Protein 7NED (pdb70)

InterPro domains:
  IPR023637 Urocanase-like [MF_00577] (1-546)
  IPR023637 Urocanase-like [NF003820] (3-534)
  IPR023637 Urocanase-like [PIRSF001423] (3-542)
  IPR023637 Urocanase-like [PTHR12216] (4-536)
  IPR023637 Urocanase-like [TIGR01228] (4-541)
  IPR035085 Urocanase, Rossmann-like domain [PF01175] (131-339)
  IPR035400 Urocanase, N-terminal domain [PF17391] (4-127)
  IPR035401 Urocanase, C-terminal domain [PF17392] (342-535)
  IPR036190 Urocanase superfamily [SSF111326] (4-542)
  IPR038364 Urocanase, central domain superfamily [G3DSA:3.40.50.10730] (132-339)

Sequence (545 aa):
ERITAARGLELRCKGWRQEALLRMLENVLENGENQKELIVYAALAKAARNWPSYHAIVRTLKELEEDETLVIQSGKPIGIFKTHRFAPLIVMANCNLVGRWATSENFYRLQEKGLLIWGGLTAAAWQYIGSQGVIQGTYEIFQSIARLHFNGSLAGKFILTAGLGGMGGAQPLAGTLAGAAILCVEVSEDRVDRRLQTNYLQRKTRSLDEALLWIEEAVDNLHPVSVGLTGNASDIYPELVRRGITPDIVTDQTSAHDLVYGYVPSGYRVEELEEARANDPEQLQRDAGASIAVEVEAMLELKKRGAIVFDNGNNIRSQAKEYGVQNAFDIDIFTEAFLRPLFARAIGPFRWVALSGELSDIHAIDEFILEAFSDNEVIANWIRLAREHVPVEGLPARIGWFGHGDRTKLALAVNQMVREGKLQGPIAFSRDHLDAASMTHPNIMTERMKDGSDAIADWPLLNAMLNCSSMADLVTIHSGGGGYAGYMTSAGVTLVADGSTESDIRLETTLNNDTGLGVLRYADAGYEESADEVRLKDIRWIKTN

Nearest PDB structures (foldseek):
  7ned-assembly1_A-2  TM=1.002E+00  e=0.000E+00  Paenibacillus sp. Soil724D2
  2v7g-assembly1_A  TM=9.914E-01  e=5.434E-72  Pseudomonas putida
  1uwl-assembly1_B  TM=9.911E-01  e=6.690E-71  Pseudomonas putida
  2fkn-assembly2_D  TM=9.918E-01  e=1.572E-70  Bacillus subtilis
  7jfz-assembly1_A  TM=8.785E-01  e=1.958E-71  Legionella pneumophila subsp. pneumophila str. Philadelphia 1

Radius of gyration: 22.06 Å; Cα contacts (8 Å, |Δi|>4): 1301; chains: 1; bounding box: 55×61×54 Å

Structure (mmCIF, N/CA/C/O backbone):
data_7NED
#
_entry.id   7NED
#
_cell.length_a   54.349
_cell.length_b   62.747
_cell.length_c   151.466
_cell.angle_alpha   90.000
_cell.angle_beta   90.000
_cell.angle_gamma   90.000
#
_symmetry.space_group_name_H-M   'P 21 2 21'
#
loop_
_entity.id
_entity.type
_entity.pdbx_description
1 polymer 'Urocanate hydratase'
2 non-polymer '(2E)-3-(1H-IMIDAZOL-4-YL)ACRYLIC ACID'
3 non-polymer NICOTINAMIDE-ADENINE-DINUCLEOTIDE
4 non-polymer 1,2-ETHANEDIOL
5 water water
#
loop_
_atom_site.group_PDB
_atom_site.id
_atom_site.type_symbol
_atom_site.label_atom_id
_atom_site.label_alt_id
_atom_site.label_comp_id
_atom_site.label_asym_id
_atom_site.label_entity_id
_atom_site.label_seq_id
_atom_site.pdbx_PDB_ins_code
_atom_site.Cartn_x
_atom_site.Cartn_y
_atom_site.Cartn_z
_atom_site.occupancy
_atom_site.B_iso_or_equiv
_atom_site.auth_seq_id
_atom_site.auth_comp_id
_atom_site.auth_asym_id
_atom_site.auth_atom_id
_atom_site.pdbx_PDB_model_num
ATOM 1 N N . GLU A 1 2 ? -1.44100 26.79700 51.82500 1.000 26.54755 2 GLU A N 1
ATOM 2 C CA . GLU A 1 2 ? -0.51100 27.69300 51.15300 1.000 36.77403 2 GLU A CA 1
ATOM 3 C C . GLU A 1 2 ? 0.86700 27.65300 51.82700 1.000 38.83098 2 GLU A C 1
ATOM 4 O O . GLU A 1 2 ? 0.97500 27.70400 53.05500 1.000 27.47727 2 GLU A O 1
ATOM 10 N N . ARG A 1 3 ? 1.90800 27.54400 51.00900 1.000 30.41271 3 ARG A N 1
ATOM 11 C CA . ARG A 1 3 ? 3.25200 27.30800 51.52200 1.000 29.17753 3 ARG A CA 1
ATOM 12 C C . ARG A 1 3 ? 3.81300 28.57500 52.15100 1.000 28.69786 3 ARG A C 1
ATOM 13 O O . ARG A 1 3 ? 3.60200 29.68200 51.64600 1.000 24.88029 3 ARG A O 1
ATOM 21 N N . ILE A 1 4 ? 4.52800 28.41800 53.27300 1.000 26.13496 4 ILE A N 1
ATOM 22 C CA . ILE A 1 4 ? 5.13000 29.57300 53.91900 1.000 23.00204 4 ILE A CA 1
ATOM 23 C C . ILE A 1 4 ? 6.26300 30.08100 53.05300 1.000 23.86050 4 ILE A C 1
ATOM 24 O O . ILE A 1 4 ? 7.07700 29.29600 52.53600 1.000 21.15841 4 ILE A O 1
ATOM 29 N N . THR A 1 5 ? 6.33300 31.39300 52.90100 1.000 21.49355 5 THR A N 1
ATOM 30 C CA . THR A 1 5 ? 7.44900 32.03100 52.21400 1.000 22.82726 5 THR A CA 1
ATOM 31 C C . THR A 1 5 ? 7.92200 33.21000 53.04300 1.000 21.87921 5 THR A C 1
ATOM 32 O O . THR A 1 5 ? 7.15500 33.79000 53.82700 1.000 20.96273 5 THR A O 1
ATOM 36 N N . ALA A 1 6 ? 9.19400 33.55400 52.88200 1.000 17.50104 6 ALA A N 1
ATOM 37 C CA . ALA A 1 6 ? 9.71100 34.73500 53.54600 1.000 18.08728 6 ALA A CA 1
ATOM 38 C C . ALA A 1 6 ? 9.07800 35.99200 52.97200 1.000 20.42493 6 ALA A C 1
ATOM 39 O O . ALA A 1 6 ? 8.91400 36.13400 51.74700 1.000 18.57536 6 ALA A O 1
ATOM 41 N N . ALA A 1 7 ? 8.76700 36.93000 53.86300 1.000 20.60252 7 ALA A N 1
ATOM 42 C CA . ALA A 1 7 ? 8.37800 38.25900 53.43000 1.000 19.91211 7 ALA A CA 1
ATOM 43 C C . ALA A 1 7 ? 9.46700 38.86100 52.54900 1.000 20.32693 7 ALA A C 1
ATOM 44 O O . ALA A 1 7 ? 10.65400 38.76800 52.85100 1.000 22.04987 7 ALA A O 1
ATOM 46 N N . ARG A 1 8 ? 9.05100 39.47000 51.44700 1.000 20.75690 8 ARG A N 1
ATOM 47 C CA . ARG A 1 8 ? 9.91500 40.24400 50.56700 1.000 22.57343 8 ARG A CA 1
ATOM 48 C C . ARG A 1 8 ? 9.61900 41.71900 50.75600 1.000 24.92585 8 ARG A C 1
ATOM 49 O O . ARG A 1 8 ? 8.50800 42.08900 51.15400 1.000 23.35592 8 ARG A O 1
ATOM 57 N N . GLY A 1 9 ? 10.59700 42.55300 50.40400 1.000 18.42844 9 GLY A N 1
ATOM 58 C CA . GLY A 1 9 ? 10.41900 43.99000 50.43100 1.000 19.91256 9 GLY A CA 1
ATOM 59 C C . GLY A 1 9 ? 10.87300 44.60900 51.73900 1.000 23.58264 9 GLY A C 1
ATOM 60 O O . GLY A 1 9 ? 11.59500 44.01200 52.54700 1.000 21.82139 9 GLY A O 1
ATOM 61 N N . LEU A 1 10 ? 10.40900 45.83700 51.95800 1.000 20.06259 10 LEU A N 1
ATOM 62 C CA . LEU A 1 10 ? 10.97300 46.66700 53.00500 1.000 20.59501 10 LEU A CA 1
ATOM 63 C C . LEU A 1 10 ? 9.97800 47.01900 54.09100 1.000 21.07397 10 LEU A C 1
ATOM 64 O O . LEU A 1 10 ? 10.26400 47.90300 54.90900 1.000 22.51354 10 LEU A O 1
ATOM 69 N N . GLU A 1 11 ? 8.83200 46.35700 54.13200 1.000 21.16930 11 GLU A N 1
ATOM 70 C CA . GLU A 1 11 ? 7.83400 46.65000 55.13400 1.000 24.29669 11 GLU A CA 1
ATOM 71 C C . GLU A 1 11 ? 8.16900 45.83800 56.37500 1.000 24.57937 11 GLU A C 1
ATOM 72 O O . GLU A 1 11 ? 8.17700 44.60800 56.32900 1.000 24.56579 11 GLU A O 1
ATOM 78 N N . LEU A 1 12 ? 8.45200 46.52500 57.46600 1.000 20.40915 12 LEU A N 1
ATOM 79 C CA . LEU A 1 12 ? 8.72300 45.83900 58.73200 1.000 22.91678 12 LEU A CA 1
ATOM 80 C C . LEU A 1 12 ? 7.46100 45.23200 59.33600 1.000 21.33640 12 LEU A C 1
ATOM 81 O O . LEU A 1 12 ? 6.42600 45.89900 59.43700 1.000 24.17867 12 LEU A O 1
ATOM 86 N N . ARG A 1 13 ? 7.53800 43.96800 59.76600 1.000 17.56339 13 ARG A N 1
ATOM 87 C CA . ARG A 1 13 ? 6.50100 43.42300 60.62000 1.000 18.28230 13 ARG A CA 1
ATOM 88 C C . ARG A 1 13 ? 6.90400 43.43900 62.08900 1.000 21.01240 13 ARG A C 1
ATOM 89 O O . ARG A 1 13 ? 6.04200 43.30300 62.96000 1.000 21.17502 13 ARG A O 1
ATOM 97 N N . CYS A 1 14 ? 8.18100 43.62700 62.35700 1.000 20.07546 14 CYS A N 1
ATOM 98 C CA . CYS A 1 14 ? 8.73900 43.64100 63.69500 1.000 21.24801 14 CYS A CA 1
ATOM 99 C C . CYS A 1 14 ? 9.10400 45.06300 64.05700 1.000 20.57472 14 CYS A C 1
ATOM 100 O O . CYS A 1 14 ? 8.95600 45.98900 63.25500 1.000 19.51804 14 CYS A O 1
ATOM 103 N N . LYS A 1 15 ? 9.61500 45.22200 65.28100 1.000 20.27555 15 LYS A N 1
ATOM 104 C CA . LYS A 1 15 ? 9.95800 46.54100 65.77200 1.000 22.61647 15 LYS A CA 1
ATOM 105 C C . LYS A 1 15 ? 11.23600 47.08700 65.17000 1.000 24.53251 15 LYS A C 1
ATOM 106 O O . LYS A 1 15 ? 11.44900 48.30100 65.23500 1.000 24.78150 15 LYS A O 1
ATOM 112 N N . GLY A 1 16 ? 12.07100 46.23800 64.56800 1.000 22.24853 16 GLY A N 1
ATOM 113 C CA . GLY A 1 16 ? 13.28600 46.68200 63.90900 1.000 19.84236 16 GLY A CA 1
ATOM 114 C C . GLY A 1 16 ? 13.77800 45.64200 62.92100 1.000 14.98765 16 GLY A C 1
ATOM 115 O O . GLY A 1 16 ? 13.23800 44.53500 62.82100 1.000 16.65252 16 GLY A O 1
ATOM 116 N N . TRP A 1 17 ? 14.82400 46.00300 62.19500 1.000 15.58559 17 TRP A N 1
ATOM 117 C CA . TRP A 1 17 ? 15.31800 45.13500 61.12700 1.000 18.93094 17 TRP A CA 1
ATOM 118 C C . TRP A 1 17 ? 16.14800 43.97300 61.65600 1.000 19.18637 17 TRP A C 1
ATOM 119 O O . TRP A 1 17 ? 16.25700 42.94000 60.98700 1.000 14.48548 17 TRP A O 1
ATOM 130 N N . ARG A 1 18 ? 16.75900 44.11500 62.82700 1.000 16.69231 18 ARG A N 1
ATOM 131 C CA . ARG A 1 18 ? 17.44200 42.95400 63.37500 1.000 17.27916 18 ARG A CA 1
ATOM 132 C C . ARG A 1 18 ? 16.43200 41.87100 63.70000 1.000 17.49910 18 ARG A C 1
ATOM 133 O O . ARG A 1 18 ? 16.66500 40.69100 63.42100 1.000 17.76894 18 ARG A O 1
ATOM 141 N N . GLN A 1 19 ? 15.28800 42.25100 64.27200 1.000 15.62516 19 GLN A N 1
ATOM 142 C CA . GLN A 1 19 ? 14.28200 41.25500 64.58400 1.000 13.10169 19 GLN A CA 1
ATOM 143 C C . GLN A 1 19 ? 13.65200 40.72500 63.29700 1.000 18.28001 19 GLN A C 1
ATOM 144 O O . GLN A 1 19 ? 13.46300 39.51400 63.13100 1.000 17.40634 19 GLN A O 1
ATOM 150 N N . GLU A 1 20 ? 13.33600 41.62500 62.37800 1.000 14.53546 20 GLU A N 1
ATOM 151 C CA . GLU A 1 20 ? 12.74300 41.20500 61.10800 1.000 19.30168 20 GLU A CA 1
ATOM 152 C C . GLU A 1 20 ? 13.64400 40.21000 60.37600 1.000 17.35762 20 GLU A C 1
ATOM 153 O O . GLU A 1 20 ? 13.16300 39.25800 59.73100 1.000 16.13101 20 GLU A O 1
ATOM 159 N N . ALA A 1 21 ? 14.96100 40.42900 60.43900 1.000 17.62877 21 ALA A N 1
ATOM 160 C CA . ALA A 1 21 ? 15.88700 39.55400 59.73600 1.000 19.33650 21 ALA A CA 1
ATOM 161 C C . ALA A 1 21 ? 15.75100 38.12500 60.23700 1.000 16.17202 21 ALA A C 1
ATOM 162 O O . ALA A 1 21 ? 15.64500 37.18000 59.44100 1.000 16.70621 21 ALA A O 1
ATOM 164 N N . LEU A 1 22 ? 15.69000 37.95100 61.56300 1.000 15.86604 22 LEU A N 1
ATOM 165 C CA . LEU A 1 22 ? 15.55900 36.60900 62.09900 1.000 15.52242 22 LEU A CA 1
ATOM 166 C C . LEU A 1 22 ? 14.22300 35.99800 61.70600 1.000 16.01620 22 LEU A C 1
ATOM 167 O O . LEU A 1 22 ? 14.15600 34.79800 61.42800 1.000 15.40054 22 LEU A O 1
ATOM 172 N N . LEU A 1 23 ? 13.14600 36.79200 61.73500 1.000 13.99377 23 LEU A N 1
ATOM 173 C CA . LEU A 1 23 ? 11.83300 36.27100 61.33100 1.000 17.91626 23 LEU A CA 1
ATOM 174 C C . LEU A 1 23 ? 11.86500 35.81800 59.87500 1.000 16.30434 23 LEU A C 1
ATOM 175 O O . LEU A 1 23 ? 11.37900 34.73000 59.53000 1.000 15.35736 23 LEU A O 1
ATOM 180 N N . ARG A 1 24 ? 12.47000 36.61800 59.01600 1.000 18.25394 24 ARG A N 1
ATOM 181 C CA . ARG A 1 24 ? 12.53800 36.22000 57.60900 1.000 17.49419 24 ARG A CA 1
ATOM 182 C C . ARG A 1 24 ? 13.43900 35.02000 57.39600 1.000 17.32345 24 ARG A C 1
ATOM 183 O O . ARG A 1 24 ? 13.21100 34.23400 56.47300 1.000 16.71163 24 ARG A O 1
ATOM 191 N N . MET A 1 25 ? 14.50500 34.87900 58.19600 1.000 14.92787 25 MET A N 1
ATOM 192 C CA . MET A 1 25 ? 15.33300 33.68800 58.04900 1.000 15.40886 25 MET A CA 1
ATOM 193 C C . MET A 1 25 ? 14.56200 32.43900 58.46400 1.000 15.68833 25 MET A C 1
ATOM 194 O O . MET A 1 25 ? 14.70000 31.36100 57.85400 1.000 13.96257 25 MET A O 1
ATOM 199 N N . LEU A 1 26 ? 13.75400 32.55700 59.51100 1.000 13.79863 26 LEU A N 1
ATOM 200 C CA . LEU A 1 26 ? 12.86900 31.45000 59.87300 1.000 15.81582 26 LEU A CA 1
ATOM 201 C C . LEU A 1 26 ? 11.93700 31.09600 58.71300 1.000 19.07046 26 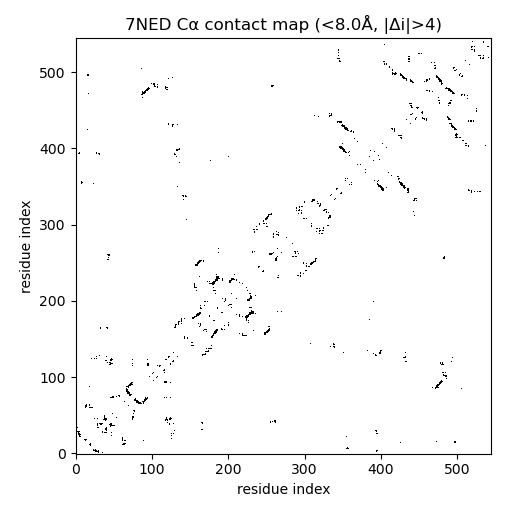LEU A C 1
ATOM 202 O O . LEU A 1 26 ? 11.81800 29.92600 58.31700 1.000 15.46377 26 LEU A O 1
ATOM 207 N N . GLU A 1 27 ? 11.27900 32.10400 58.14400 1.000 16.54277 27 GLU A N 1
ATOM 208 C CA . GLU A 1 27 ? 10.40600 31.84700 57.01400 1.000 17.60437 27 GLU A CA 1
ATOM 209 C C . GLU A 1 27 ? 11.18700 31.23000 55.87100 1.000 16.84409 27 GLU A C 1
ATOM 210 O O . GLU A 1 27 ? 10.69800 30.31900 55.18300 1.000 17.31136 27 GLU A O 1
ATOM 216 N N . ASN A 1 28 ? 12.40900 31.72600 55.65600 1.000 17.70779 28 ASN A N 1
ATOM 217 C CA . ASN A 1 28 ? 13.21800 31.30900 54.51500 1.000 16.94551 28 ASN A CA 1
ATOM 218 C C . ASN A 1 28 ? 13.65400 29.84500 54.61800 1.000 19.79142 28 ASN A C 1
ATOM 219 O O . ASN A 1 28 ? 13.71800 29.14900 53.59800 1.000 18.74194 28 ASN A O 1
ATOM 224 N N . VAL A 1 29 ? 13.99300 29.35100 55.82300 1.000 16.45587 29 VAL A N 1
ATOM 225 C CA . VAL A 1 29 ? 14.36900 27.93700 55.88500 1.000 16.45113 29 VAL A CA 1
ATOM 226 C C . VAL A 1 29 ? 13.13900 27.06500 55.66000 1.000 16.04984 29 VAL A C 1
ATOM 227 O O . VAL A 1 29 ? 13.26100 25.92900 55.18500 1.000 17.08753 29 VAL A O 1
ATOM 231 N N . LEU A 1 30 ? 11.94400 27.54800 56.02700 1.000 17.54306 30 LEU A N 1
ATOM 232 C CA . LEU A 1 30 ? 10.74100 26.77400 55.73000 1.000 18.68518 30 LEU A CA 1
ATOM 233 C C . LEU A 1 30 ? 10.41600 26.85000 54.23600 1.000 20.17469 30 LEU A C 1
ATOM 234 O O . LEU A 1 30 ? 10.05800 25.84100 53.61000 1.000 19.32120 30 LEU A O 1
ATOM 239 N N . GLU A 1 31 ? 10.61900 28.02100 53.63500 1.000 17.06616 31 GLU A N 1
ATOM 240 C CA . GLU A 1 31 ? 10.40700 28.15600 52.20000 1.000 19.52000 31 GLU A CA 1
ATOM 241 C C . GLU A 1 31 ? 11.30900 27.20700 51.41700 1.000 21.74109 31 GLU A C 1
ATOM 242 O O . GLU A 1 31 ? 10.87400 26.59500 50.42900 1.000 20.91103 31 GLU A O 1
ATOM 248 N N . ASN A 1 32 ? 12.57800 27.08800 51.82000 1.000 17.79181 32 ASN A N 1
ATOM 249 C CA . ASN A 1 32 ? 13.49400 26.17500 51.16200 1.000 20.86178 32 ASN A CA 1
ATOM 250 C C . ASN A 1 32 ? 13.46800 24.77900 51.75400 1.000 18.65124 32 ASN A C 1
ATOM 251 O O . ASN A 1 32 ? 14.33500 23.97000 51.42200 1.000 21.06120 32 ASN A O 1
ATOM 256 N N . GLY A 1 33 ? 12.50500 24.47800 52.60400 1.000 18.17346 33 GLY A N 1
ATOM 257 C CA . GLY A 1 33 ? 12.53800 23.23100 53.32500 1.000 20.07366 33 GLY A CA 1
ATOM 258 C C . GLY A 1 33 ? 12.09000 22.07900 52.45700 1.000 24.83023 33 GLY A C 1
ATOM 259 O O . GLY A 1 33 ? 11.25800 22.23600 51.56200 1.000 21.88848 33 GLY A O 1
ATOM 260 N N . GLU A 1 34 ? 12.66900 20.91000 52.72700 1.000 24.11367 34 GLU A N 1
ATOM 261 C CA . GLU A 1 34 ? 12.32400 19.70100 51.98400 1.000 21.13031 34 GLU A CA 1
ATOM 262 C C . GLU A 1 34 ? 10.95300 19.15800 52.37400 1.000 25.06345 34 GLU A C 1
ATOM 263 O O . GLU A 1 34 ? 10.34200 18.43000 51.58700 1.000 25.79569 34 GLU A O 1
ATOM 269 N N . ASN A 1 35 ? 10.44600 19.49700 53.56800 1.000 21.24646 35 ASN A N 1
ATOM 270 C CA . ASN A 1 35 ? 9.09700 19.06400 53.98500 1.000 22.22344 35 ASN A CA 1
ATOM 271 C C . ASN A 1 35 ? 8.55700 20.10800 54.97400 1.000 23.39345 35 ASN A C 1
ATOM 272 O O . ASN A 1 35 ? 8.37600 19.86500 56.16200 1.000 23.22969 35 ASN A O 1
ATOM 277 N N . GLN A 1 36 ? 8.30800 21.32000 54.45900 1.000 26.87334 36 GLN A N 1
ATOM 278 C CA . GLN A 1 36 ? 7.85100 22.44900 55.27700 1.000 24.45558 36 GLN A CA 1
ATOM 279 C C . GLN A 1 36 ? 6.65400 22.08700 56.14800 1.000 24.16233 36 GLN A C 1
ATOM 280 O O . GLN A 1 36 ? 6.55400 22.49100 57.30900 1.000 25.42042 36 GLN A O 1
ATOM 286 N N . LYS A 1 37 ? 5.74300 21.31500 55.58400 1.000 22.91332 37 LYS A N 1
ATOM 287 C CA . LYS A 1 37 ? 4.53900 20.90200 56.26200 1.000 25.11232 37 LYS A CA 1
ATOM 288 C C . LYS A 1 37 ? 4.86500 20.19100 57.57700 1.000 25.61135 37 LYS A C 1
ATOM 289 O O . LYS A 1 37 ? 4.07600 20.24900 58.53300 1.000 25.43259 37 LYS A O 1
ATOM 295 N N . GLU A 1 38 ? 6.00500 19.49500 57.68100 1.000 24.18322 38 GLU A N 1
ATOM 296 C CA . GLU A 1 38 ? 6.38400 18.86800 58.97500 1.000 25.98621 38 GLU A CA 1
ATOM 297 C C . GLU A 1 38 ? 7.44400 19.67800 59.73800 1.000 23.65493 38 GLU A C 1
ATOM 298 O O . GLU A 1 38 ? 8.10100 19.14700 60.64100 1.000 21.59368 38 GLU A O 1
ATOM 304 N N . LEU A 1 39 ? 7.63400 20.94800 59.35400 1.000 21.49263 39 LEU A N 1
ATOM 305 C CA . LEU A 1 39 ? 8.68800 21.82500 59.85900 1.000 21.74933 39 LEU A CA 1
ATOM 306 C C . LEU A 1 39 ? 10.08400 21.31200 59.51200 1.000 21.26712 39 LEU A C 1
ATOM 307 O O . LEU A 1 39 ? 11.08100 21.77300 60.08700 1.000 20.42213 39 LEU A O 1
ATOM 312 N N . ILE A 1 40 ? 10.19900 20.38700 58.55900 1.000 19.10853 40 ILE A N 1
ATOM 313 C CA . ILE A 1 40 ? 11.48800 19.74300 58.28600 1.000 17.62171 40 ILE A CA 1
ATOM 314 C C . ILE A 1 40 ? 12.22000 20.54000 57.21700 1.000 16.36410 40 ILE A C 1
ATOM 315 O O . ILE A 1 40 ? 11.70500 20.73900 56.10900 1.000 21.64109 40 ILE A O 1
ATOM 320 N N . VAL A 1 41 ? 13.41700 21.02300 57.54600 1.000 16.07239 41 VAL A N 1
ATOM 321 C CA . VAL A 1 41 ? 14.18400 21.81000 56.58200 1.000 16.45955 41 VAL A CA 1
ATOM 322 C C . VAL A 1 41 ? 15.04100 20.91400 55.68300 1.000 18.49729 41 VAL A C 1
ATOM 323 O O . VAL A 1 41 ? 15.03200 21.05400 54.45300 1.000 19.50023 41 VAL A O 1
ATOM 327 N N . TYR A 1 42 ? 15.77100 19.96000 56.26000 1.000 16.16104 42 TYR A N 1
ATOM 328 C CA . TYR A 1 42 ? 16.66100 19.12600 55.46900 1.000 15.29644 42 TYR A CA 1
ATOM 329 C C . TYR A 1 42 ? 17.09000 17.93700 56.32500 1.000 17.67737 42 TYR A C 1
ATOM 330 O O . TYR A 1 42 ? 16.67600 17.79800 57.49300 1.000 17.77610 42 TYR A O 1
ATOM 339 N N . ALA A 1 43 ? 17.89900 17.05800 55.73800 1.000 15.56477 43 ALA A N 1
ATOM 340 C CA . ALA A 1 43 ? 18.50900 15.95100 56.49500 1.000 16.34861 43 ALA A CA 1
ATOM 341 C C . ALA A 1 43 ? 17.45600 15.09100 57.19600 1.000 15.91347 43 ALA A C 1
ATOM 342 O O . ALA A 1 43 ? 17.65600 14.59800 58.31900 1.000 18.00502 43 ALA A O 1
ATOM 344 N N . ALA A 1 44 ? 16.30800 14.93800 56.54300 1.000 17.02400 44 ALA A N 1
ATOM 345 C CA . ALA A 1 44 ? 15.27200 13.96200 56.88700 1.000 19.59559 44 ALA A CA 1
ATOM 346 C C . ALA A 1 44 ? 14.42600 14.38500 58.07800 1.000 19.11314 44 ALA A C 1
ATOM 347 O O . ALA A 1 44 ? 13.19800 14.21600 58.07300 1.000 20.08164 44 ALA A O 1
ATOM 349 N N . LEU A 1 45 ? 15.06100 14.91200 59.12500 1.000 18.80139 45 LEU A N 1
ATOM 350 C CA . LEU A 1 45 ? 14.26300 15.30000 60.28400 1.000 18.75105 45 LEU A CA 1
ATOM 351 C C . LEU A 1 45 ? 14.83200 16.52500 61.00300 1.000 18.77301 45 LEU A C 1
ATOM 352 O O . LEU A 1 45 ? 14.49400 16.75100 62.17100 1.000 17.87265 45 LEU A O 1
ATOM 357 N N . ALA A 1 46 ? 15.64200 17.34000 60.32500 1.000 16.87616 46 ALA A N 1
ATOM 358 C CA . ALA A 1 46 ? 16.15100 18.56400 60.92900 1.000 16.19061 46 ALA A CA 1
ATOM 359 C C . ALA A 1 46 ? 15.05000 19.60700 60.85700 1.000 18.43099 46 ALA A C 1
ATOM 360 O O . ALA A 1 46 ? 14.61600 19.97200 59.77100 1.000 15.68053 46 ALA A O 1
ATOM 362 N N . LYS A 1 47 ? 14.57900 20.07400 62.00700 1.000 15.78789 47 LYS A N 1
ATOM 363 C CA . LYS A 1 47 ? 13.37000 20.87300 62.03900 1.000 16.38755 47 LYS A CA 1
ATOM 364 C C . LYS A 1 47 ? 13.66800 22.31600 62.41700 1.000 18.82615 47 LYS A C 1
ATOM 365 O O . LYS A 1 47 ? 14.60300 22.60900 63.17600 1.000 18.16678 47 LYS A O 1
ATOM 371 N N . ALA A 1 48 ? 12.82600 23.21100 61.92500 1.000 15.35876 48 ALA A N 1
ATOM 372 C CA . ALA A 1 48 ? 12.97000 24.62800 62.20900 1.000 15.34605 48 ALA A CA 1
ATOM 373 C C . ALA A 1 48 ? 12.40300 25.02100 63.55900 1.000 16.86164 48 ALA A C 1
ATOM 374 O O . ALA A 1 48 ? 12.73600 26.10300 64.05600 1.000 15.84664 48 ALA A O 1
ATOM 376 N N . ALA A 1 49 ? 11.48500 24.22800 64.11200 1.000 17.96584 49 ALA A N 1
ATOM 377 C CA . ALA A 1 49 ? 10.87100 24.51800 65.41200 1.000 14.74701 49 ALA A CA 1
ATOM 378 C C . ALA A 1 49 ? 10.31700 23.21100 65.92800 1.000 16.16158 49 ALA A C 1
ATOM 379 O O . ALA A 1 49 ? 10.22800 22.23700 65.19100 1.000 14.31428 49 ALA A O 1
ATOM 381 N N . ARG A 1 50 ? 9.92000 23.19300 67.20100 1.000 16.18360 50 ARG A N 1
ATOM 382 C CA . ARG A 1 50 ? 9.53500 21.89800 67.74300 1.000 18.08847 50 ARG A CA 1
ATOM 383 C C . ARG A 1 50 ? 8.19500 21.44800 67.18200 1.000 16.87106 50 ARG A C 1
ATOM 384 O O . ARG A 1 50 ? 7.97400 20.25100 66.99200 1.000 18.39119 50 ARG A O 1
ATOM 392 N N . ASN A 1 51 ? 7.30900 22.38300 66.89500 1.000 18.16658 51 ASN A N 1
ATOM 393 C CA . ASN A 1 51 ? 5.95400 22.05900 66.45900 1.000 16.97187 51 ASN A CA 1
ATOM 394 C C . ASN A 1 51 ? 5.31900 23.36900 66.02800 1.000 18.47194 51 ASN A C 1
ATOM 395 O O . ASN A 1 51 ? 5.92000 24.44400 66.16100 1.000 17.92723 51 ASN A O 1
ATOM 400 N N . TRP A 1 52 ? 4.09900 23.27300 65.46600 1.000 20.57625 52 TRP A N 1
ATOM 401 C CA . TRP A 1 52 ? 3.48800 24.46700 64.90500 1.000 19.74556 52 TRP A CA 1
ATOM 402 C C . TRP A 1 52 ? 3.12400 25.46600 65.98900 1.000 18.31721 52 TRP A C 1
ATOM 403 O O . TRP A 1 52 ? 3.34200 26.67200 65.81300 1.000 20.99833 52 TRP A O 1
ATOM 414 N N . PRO A 1 53 ? 2.60100 25.01900 67.12500 1.000 22.12923 53 PRO A N 1
ATOM 415 C CA . PRO A 1 53 ? 2.43200 25.95600 68.25300 1.000 24.65916 53 PRO A CA 1
ATOM 416 C C . PRO A 1 53 ? 3.71200 26.71400 68.58500 1.000 25.29545 53 PRO A C 1
ATOM 417 O O . PRO A 1 53 ? 3.67200 27.93600 68.77100 1.000 20.95586 53 PRO A O 1
ATOM 421 N N . SER A 1 54 ? 4.85500 26.02400 68.64800 1.000 19.78160 54 SER A N 1
ATOM 422 C CA . SER A 1 54 ? 6.11000 26.73100 68.90500 1.000 19.17420 54 SER A CA 1
ATOM 423 C C . SER A 1 54 ? 6.41300 27.74100 67.80800 1.000 20.42866 54 SER A C 1
ATOM 424 O O . SER A 1 54 ? 6.85000 28.86500 68.08600 1.000 18.17651 54 SER A O 1
ATOM 427 N N . TYR A 1 55 ? 6.22300 27.34400 66.53800 1.000 18.63855 55 TYR A N 1
ATO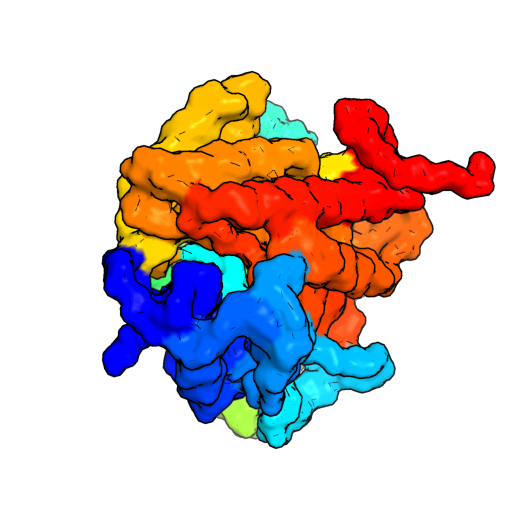M 428 C CA . TYR A 1 55 ? 6.48100 28.25600 65.43100 1.000 15.96191 55 TYR A CA 1
ATOM 429 C C . TYR A 1 55 ? 5.65000 29.52800 65.56500 1.000 17.46852 55 TYR A C 1
ATOM 430 O O . TYR A 1 55 ? 6.16700 30.64600 65.45200 1.000 16.41612 55 TYR A O 1
ATOM 439 N N . HIS A 1 56 ? 4.33900 29.38600 65.76300 1.000 19.31849 56 HIS A N 1
ATOM 440 C CA . HIS A 1 56 ? 3.50600 30.58700 65.85300 1.000 19.88585 56 HIS A CA 1
ATOM 441 C C . HIS A 1 56 ? 3.91400 31.46800 67.02400 1.000 20.40296 56 HIS A C 1
ATOM 442 O O . HIS A 1 56 ? 3.90000 32.70300 66.90700 1.000 20.46973 56 HIS A O 1
ATOM 449 N N . ALA A 1 57 ? 4.25600 30.85600 68.16900 1.000 18.03650 57 ALA A N 1
ATOM 450 C CA . ALA A 1 57 ? 4.68300 31.66500 69.32200 1.000 16.33821 57 ALA A CA 1
ATOM 451 C C . ALA A 1 57 ? 6.04000 32.32100 69.08000 1.000 18.27708 57 ALA A C 1
ATOM 452 O O . ALA A 1 57 ? 6.25300 33.46700 69.49000 1.000 15.84652 57 ALA A O 1
ATOM 454 N N . ILE A 1 58 ? 6.95500 31.64900 68.36800 1.000 17.37165 58 ILE A N 1
ATOM 455 C CA . ILE A 1 58 ? 8.19200 32.31600 67.95000 1.000 17.34918 58 ILE A CA 1
ATOM 456 C C . ILE A 1 58 ? 7.88100 33.51200 67.05300 1.000 18.75421 58 ILE A C 1
ATOM 457 O O . ILE A 1 58 ? 8.43700 34.60300 67.23300 1.000 18.50356 58 ILE A O 1
ATOM 462 N N . VAL A 1 59 ? 7.00700 33.32500 66.05600 1.000 16.16477 59 VAL A N 1
ATOM 463 C CA . VAL A 1 59 ? 6.67500 34.42400 65.16000 1.000 15.69090 59 VAL A CA 1
ATOM 464 C C . VAL A 1 59 ? 6.07800 35.59300 65.93400 1.000 19.04352 59 VAL A C 1
ATOM 465 O O . VAL A 1 59 ? 6.50600 36.74500 65.76800 1.000 18.23897 59 VAL A O 1
ATOM 469 N N . ARG A 1 60 ? 5.08000 35.32300 66.79000 1.000 18.16688 60 ARG A N 1
ATOM 470 C CA . ARG A 1 60 ? 4.50500 36.39400 67.61400 1.000 20.43950 60 ARG A CA 1
ATOM 471 C C . ARG A 1 60 ? 5.58300 37.09600 68.43000 1.000 21.37644 60 ARG A C 1
ATOM 472 O O . ARG A 1 60 ? 5.64600 38.33400 68.48200 1.000 19.55604 60 ARG A O 1
ATOM 480 N N . THR A 1 61 ? 6.43500 36.31500 69.09000 1.000 16.83826 61 THR A N 1
ATOM 481 C CA . THR A 1 61 ? 7.45200 36.91800 69.94600 1.000 20.00514 61 THR A CA 1
ATOM 482 C C . THR A 1 61 ? 8.39400 37.82300 69.16000 1.000 18.41346 61 THR A C 1
ATOM 483 O O . THR A 1 61 ? 8.73300 38.91700 69.61800 1.000 18.94927 61 THR A O 1
ATOM 487 N N . LEU A 1 62 ? 8.85000 37.37600 67.98000 1.000 17.01222 62 LEU A N 1
ATOM 488 C CA . LEU A 1 62 ? 9.78200 38.18600 67.20500 1.000 15.87135 62 LEU A CA 1
ATOM 489 C C . LEU A 1 62 ? 9.15800 39.49600 66.75200 1.000 19.47913 62 LEU A C 1
ATOM 490 O O . LEU A 1 62 ? 9.87000 40.49000 66.60800 1.000 18.38319 62 LEU A O 1
ATOM 495 N N . LYS A 1 63 ? 7.86800 39.49100 66.46400 1.000 19.50792 63 LYS A N 1
ATOM 496 C CA . LYS A 1 63 ? 7.21200 40.71800 66.01800 1.000 20.05852 63 LYS A CA 1
ATOM 497 C C . LYS A 1 63 ? 7.15000 41.79100 67.12000 1.000 22.63134 63 LYS A C 1
ATOM 498 O O . LYS A 1 63 ? 7.08400 42.90900 66.81400 1.000 22.85397 63 LYS A O 1
ATOM 504 N N . GLU A 1 64 ? 7.21200 41.39800 68.37800 1.000 18.26724 64 GLU A N 1
ATOM 505 C CA . GLU A 1 64 ? 7.16800 42.33300 69.48600 1.000 22.30640 64 GLU A CA 1
ATOM 506 C C . GLU A 1 64 ? 8.47700 42.51600 70.27700 1.000 22.83577 64 GLU A C 1
ATOM 507 O O . GLU A 1 64 ? 8.56100 43.32800 71.11800 1.000 21.50033 64 GLU A O 1
ATOM 513 N N . LEU A 1 65 ? 9.48300 41.73300 69.96100 1.000 20.24185 65 LEU A N 1
ATOM 514 C CA . LEU A 1 65 ? 10.74200 41.79800 70.65400 1.000 18.68061 65 LEU A CA 1
ATOM 515 C C . LEU A 1 65 ? 11.50600 43.11000 70.46800 1.000 22.03823 65 LEU A C 1
ATOM 516 O O . LEU A 1 65 ? 11.65500 43.56000 69.40700 1.000 17.83645 65 LEU A O 1
ATOM 521 N N . GLU A 1 66 ? 11.96300 43.67200 71.56100 1.000 19.43090 66 GLU A N 1
ATOM 522 C CA . GLU A 1 66 ? 12.77000 44.87400 71.52000 1.000 20.10224 66 GLU A CA 1
ATOM 523 C C . GLU A 1 66 ? 14.23300 44.51100 71.36300 1.000 20.53920 66 GLU A C 1
ATOM 524 O O . GLU A 1 66 ? 14.66100 43.40300 71.68700 1.000 19.89198 66 GLU A O 1
ATOM 530 N N . GLU A 1 67 ? 15.01000 45.48600 70.88800 1.000 17.51890 67 GLU A N 1
ATOM 531 C CA . GLU A 1 67 ? 16.43200 45.28100 70.65100 1.000 21.27826 67 GLU A CA 1
ATOM 532 C C . GLU A 1 67 ? 17.20300 44.93700 71.92100 1.000 21.22909 67 GLU A C 1
ATOM 533 O O . GLU A 1 67 ? 18.27300 44.31300 71.83700 1.000 18.95066 67 GLU A O 1
ATOM 539 N N . ASP A 1 68 ? 16.70900 45.33600 73.08700 1.000 20.16302 68 ASP A N 1
ATOM 540 C CA . ASP A 1 68 ? 17.39500 45.05900 74.34400 1.000 18.06164 68 ASP A CA 1
ATOM 541 C C . ASP A 1 68 ? 16.84500 43.83400 75.05800 1.000 19.31931 68 ASP A C 1
ATOM 542 O O . ASP A 1 68 ? 17.04700 43.67700 76.26600 1.000 20.64875 68 ASP A O 1
ATOM 547 N N . GLU A 1 69 ? 16.20200 42.93600 74.33600 1.000 16.30343 69 GLU A N 1
ATOM 548 C CA . GLU A 1 69 ? 15.65700 41.72100 74.91200 1.000 19.79037 69 GLU A CA 1
ATOM 549 C C . GLU A 1 69 ? 16.28500 40.51100 74.24700 1.000 17.27845 69 GLU A C 1
ATOM 550 O O . GLU A 1 69 ? 16.84700 40.58700 73.13500 1.000 17.61147 69 GLU A O 1
ATOM 556 N N . THR A 1 70 ? 16.19500 39.38600 74.94700 1.000 18.01408 70 THR A N 1
ATOM 557 C CA . THR A 1 70 ? 16.63200 38.11600 74.39000 1.000 17.20012 70 THR A CA 1
ATOM 558 C C . THR A 1 70 ? 15.50800 37.09900 74.54500 1.000 18.28035 70 THR A C 1
ATOM 559 O O . THR A 1 70 ? 14.99900 36.87500 75.65100 1.000 16.41505 70 THR A O 1
ATOM 563 N N . LEU A 1 71 ? 15.14200 36.47900 73.43200 1.000 17.47074 71 LEU A N 1
ATOM 564 C CA . LEU A 1 71 ? 14.25200 35.32700 73.40500 1.000 14.99395 71 LEU A CA 1
ATOM 565 C C . LEU A 1 71 ? 15.06400 34.05000 73.58500 1.000 14.68067 71 LEU A C 1
ATOM 566 O O . LEU A 1 71 ? 16.04500 33.82000 72.87300 1.000 16.76462 71 LEU A O 1
ATOM 571 N N . VAL A 1 72 ? 14.64300 33.20900 74.50700 1.000 14.91169 72 VAL A N 1
ATOM 572 C CA . VAL A 1 72 ? 15.29600 31.92800 74.75100 1.000 14.47859 72 VAL A CA 1
ATOM 573 C C . VAL A 1 72 ? 14.49700 30.83400 74.07100 1.000 17.21141 72 VAL A C 1
ATOM 574 O O . VAL A 1 72 ? 13.29200 30.68700 74.32900 1.000 14.56611 72 VAL A O 1
ATOM 578 N N . ILE A 1 73 ? 15.15300 30.07100 73.19600 1.000 13.98057 73 ILE A N 1
ATOM 579 C CA . ILE A 1 73 ? 14.50700 28.94400 72.51800 1.000 14.65950 73 ILE A CA 1
ATOM 580 C C . ILE A 1 73 ? 15.21100 27.65800 72.96900 1.000 15.57514 73 ILE A C 1
ATOM 581 O O . ILE A 1 73 ? 16.45400 27.58600 72.99400 1.000 11.98288 73 ILE A O 1
ATOM 586 N N . GLN A 1 74 ? 14.41700 26.63700 73.29200 1.000 13.46878 74 GLN A N 1
ATOM 587 C CA . GLN A 1 74 ? 14.93700 25.37900 73.82600 1.000 14.49554 74 GLN A CA 1
ATOM 588 C C . GLN A 1 74 ? 14.39400 24.23600 72.97400 1.000 17.12534 74 GLN A C 1
ATOM 589 O O . GLN A 1 74 ? 13.17300 24.01800 72.92200 1.000 15.50731 74 GLN A O 1
ATOM 595 N N . SER A 1 75 ? 15.30400 23.44200 72.40000 1.000 14.23135 75 SER A N 1
ATOM 596 C CA . SER A 1 75 ? 14.95800 22.48100 71.35300 1.000 14.42768 75 SER A CA 1
ATOM 597 C C . SER A 1 75 ? 13.72700 22.92800 70.55000 1.000 15.20368 75 SER A C 1
ATOM 598 O O . SER A 1 75 ? 12.71600 22.22300 70.47600 1.000 14.85324 75 SER A O 1
ATOM 601 N N . GLY A 1 76 ? 13.80000 24.12200 69.97000 1.000 13.69897 76 GLY A N 1
ATOM 602 C CA . GLY A 1 76 ? 12.81200 24.57400 69.02900 1.000 17.24823 76 GLY A CA 1
ATOM 603 C C . GLY A 1 76 ? 11.55700 25.14500 69.64200 1.000 20.16048 76 GLY A C 1
ATOM 604 O O . GLY A 1 76 ? 10.60300 25.43400 68.90300 1.000 16.69487 76 GLY A O 1
ATOM 605 N N . LYS A 1 77 ? 11.53000 25.34000 70.96100 1.000 13.82725 77 LYS A N 1
ATOM 606 C CA . LYS A 1 77 ? 10.34300 25.86700 71.61400 1.000 15.57447 77 LYS A CA 1
ATOM 607 C C . LYS A 1 77 ? 10.69100 27.18200 72.30700 1.000 15.24765 77 LYS A C 1
ATOM 608 O O . LYS A 1 77 ? 11.67500 27.23900 73.05500 1.000 14.70367 77 LYS A O 1
ATOM 614 N N . PRO A 1 78 ? 9.96200 28.26100 72.05200 1.000 15.08072 78 PRO A N 1
ATOM 615 C CA . PRO A 1 78 ? 10.23600 29.52600 72.74800 1.000 14.88464 78 PRO A CA 1
ATOM 616 C C . PRO A 1 78 ? 9.81700 29.40600 74.21500 1.000 16.69911 78 PRO A C 1
ATOM 617 O O . PRO A 1 78 ? 8.73400 28.90800 74.52700 1.000 14.65462 78 PRO A O 1
ATOM 621 N N . ILE A 1 79 ? 10.70300 29.81600 75.11800 1.000 12.90294 79 ILE A N 1
ATOM 622 C CA . ILE A 1 79 ? 10.52400 29.62400 76.55100 1.000 13.24123 79 ILE A CA 1
ATOM 623 C C . ILE A 1 79 ? 10.23100 30.93800 77.24900 1.000 16.17314 79 ILE A C 1
ATOM 624 O O . ILE A 1 79 ? 9.26400 31.04600 78.00300 1.000 17.75769 79 ILE A O 1
ATOM 629 N N . GLY A 1 80 ? 11.06900 31.94400 77.02500 1.000 16.09891 80 GLY A N 1
ATOM 630 C CA . GLY A 1 80 ? 10.82900 33.19400 77.71600 1.000 17.88115 80 GLY A CA 1
ATOM 631 C C . GLY A 1 80 ? 11.55400 34.34200 77.06900 1.000 16.88851 80 GLY A C 1
ATOM 632 O O . GLY A 1 80 ? 12.41000 34.17100 76.19200 1.000 18.42786 80 GLY A O 1
ATOM 633 N N . ILE A 1 81 ? 11.17600 35.53900 77.49800 1.000 16.85487 81 ILE A N 1
ATOM 634 C CA . ILE A 1 81 ? 11.79100 36.77400 77.03100 1.000 18.11018 81 ILE A CA 1
ATOM 635 C C . ILE A 1 81 ? 12.50700 37.39800 78.21000 1.000 17.87041 81 ILE A C 1
ATOM 636 O O . ILE A 1 81 ? 11.90900 37.55800 79.27400 1.000 17.18520 81 ILE A O 1
ATOM 641 N N . PHE A 1 82 ? 13.76600 37.79200 78.01500 1.000 18.27785 82 PHE A N 1
ATOM 642 C CA . PHE A 1 82 ? 14.57900 38.32300 79.10600 1.000 20.00993 82 PHE A CA 1
ATOM 643 C C . PHE A 1 82 ? 15.16400 39.66200 78.70800 1.000 19.37364 82 PHE A C 1
ATOM 644 O O . PHE A 1 82 ? 15.53500 39.87500 77.55900 1.000 15.58364 82 PHE A O 1
ATOM 652 N N . LYS A 1 83 ? 15.23600 40.57100 79.66800 1.000 16.10969 83 LYS A N 1
ATOM 653 C CA . LYS A 1 83 ? 15.96100 41.80300 79.44100 1.000 19.60946 83 LYS A CA 1
ATOM 654 C C . LYS A 1 83 ? 17.46300 41.55300 79.41600 1.000 19.38450 83 LYS A C 1
ATOM 655 O O . LYS A 1 83 ? 18.02100 40.99700 80.37000 1.000 18.08285 83 LYS A O 1
ATOM 661 N N . THR A 1 84 ? 18.11900 42.00200 78.34400 1.000 17.02399 84 THR A N 1
ATOM 662 C CA . THR A 1 84 ? 19.57300 41.99300 78.26400 1.000 14.16462 84 THR A CA 1
ATO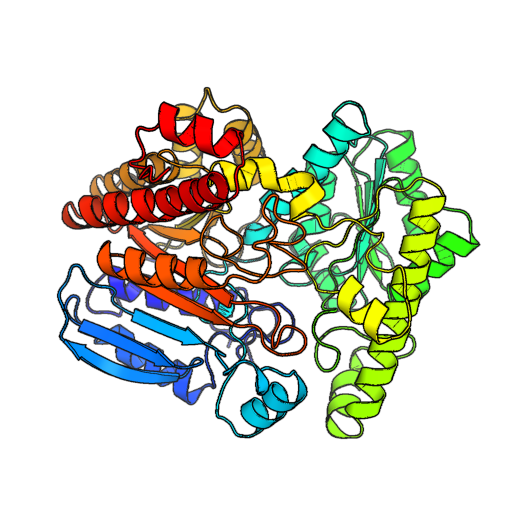M 663 C C . THR A 1 84 ? 20.02300 43.39100 77.90100 1.000 19.27898 84 THR A C 1
ATOM 664 O O . THR A 1 84 ? 19.84400 44.31300 78.69000 1.000 22.21167 84 THR A O 1
ATOM 668 N N . HIS A 1 85 ? 20.57700 43.57700 76.71100 1.000 17.60309 85 HIS A N 1
ATOM 669 C CA . HIS A 1 85 ? 20.97500 44.90400 76.27000 1.000 18.15891 85 HIS A CA 1
ATOM 670 C C . HIS A 1 85 ? 21.06200 44.83800 74.75400 1.000 17.15243 85 HIS A C 1
ATOM 671 O O . HIS A 1 85 ? 20.95600 43.76600 74.16400 1.000 16.98011 85 HIS A O 1
ATOM 678 N N . ARG A 1 86 ? 21.23100 45.98800 74.11400 1.000 16.98212 86 ARG A N 1
ATOM 679 C CA . ARG A 1 86 ? 21.09500 45.89500 72.66600 1.000 22.84208 86 ARG A CA 1
ATOM 680 C C . ARG A 1 86 ? 22.35500 45.40600 71.98000 1.000 19.77986 86 ARG A C 1
ATOM 681 O O . ARG A 1 86 ? 22.32700 45.21800 70.76200 1.000 18.37417 86 ARG A O 1
ATOM 689 N N . PHE A 1 87 ? 23.44900 45.19400 72.71800 1.000 18.78342 87 PHE A N 1
ATOM 690 C CA . PHE A 1 87 ? 24.62000 44.54500 72.14700 1.000 20.31092 87 PHE A CA 1
ATOM 691 C C . PHE A 1 87 ? 24.71200 43.09600 72.57300 1.000 18.38707 87 PHE A C 1
ATOM 692 O O . PHE A 1 87 ? 25.80600 42.50900 72.58100 1.000 20.47893 87 PHE A O 1
ATOM 700 N N . ALA A 1 88 ? 23.59300 42.51600 72.92200 1.000 17.88184 88 ALA A N 1
ATOM 701 C CA . ALA A 1 88 ? 23.50100 41.10800 73.24600 1.000 18.39249 88 ALA A CA 1
ATOM 702 C C . ALA A 1 88 ? 22.64800 40.42700 72.19900 1.000 15.69927 88 ALA A C 1
ATOM 703 O O . ALA A 1 88 ? 21.83400 41.08400 71.55100 1.000 18.98646 88 ALA A O 1
ATOM 705 N N . PRO A 1 89 ? 22.79700 39.12400 72.00300 1.000 15.24886 89 PRO A N 1
ATOM 706 C CA . PRO A 1 89 ? 21.92500 38.41400 71.05600 1.000 14.76187 89 PRO A CA 1
ATOM 707 C C . PRO A 1 89 ? 20.44400 38.69200 71.28200 1.000 13.64111 89 PRO A C 1
ATOM 708 O O . PRO A 1 89 ? 19.98500 38.91200 72.40400 1.000 14.29976 89 PRO A O 1
ATOM 712 N N . LEU A 1 90 ? 19.69500 38.70300 70.17200 1.000 13.81574 90 LEU A N 1
ATOM 713 C CA . LEU A 1 90 ? 18.24000 38.75000 70.26100 1.000 13.79852 90 LEU A CA 1
ATOM 714 C C . LEU A 1 90 ? 17.67500 37.38200 70.58500 1.000 15.39843 90 LEU A C 1
ATOM 715 O O . LEU A 1 90 ? 16.60200 37.27400 71.20500 1.000 16.20853 90 LEU A O 1
ATOM 720 N N . ILE A 1 91 ? 18.37300 36.33100 70.16500 1.000 14.06071 91 ILE A N 1
ATOM 721 C CA . ILE A 1 91 ? 17.96500 34.96300 70.44100 1.000 13.72775 91 ILE A CA 1
ATOM 722 C C . ILE A 1 91 ? 19.19100 34.17700 70.88200 1.000 19.37201 91 ILE A C 1
ATOM 723 O O . ILE A 1 91 ? 20.23200 34.23000 70.21400 1.000 15.50343 91 ILE A O 1
ATOM 728 N N . VAL A 1 92 ? 19.07100 33.43000 71.98400 1.000 14.06562 92 VAL A N 1
ATOM 729 C CA . VAL A 1 92 ? 19.99400 32.33600 72.24500 1.000 13.50787 92 VAL A CA 1
ATOM 730 C C . VAL A 1 92 ? 19.15800 31.07300 72.24400 1.000 14.18446 92 VAL A C 1
ATOM 731 O O . VAL A 1 92 ? 18.05500 31.05300 72.80000 1.000 14.28839 92 VAL A O 1
ATOM 735 N N . MET A 1 93 ? 19.67000 30.02500 71.61500 1.000 11.33505 93 MET A N 1
ATOM 736 C CA . MET A 1 93 ? 18.93400 28.77200 71.56100 1.000 14.37250 93 MET A CA 1
ATOM 737 C C . MET A 1 93 ? 19.87200 27.59000 71.74300 1.000 14.80401 93 MET A C 1
ATOM 738 O O . MET A 1 93 ? 21.05800 27.65000 71.39900 1.000 16.50324 93 MET A O 1
ATOM 743 N N . ALA A 1 94 ? 19.32700 26.49500 72.26100 1.000 13.85500 94 ALA A N 1
ATOM 744 C CA . ALA A 1 94 ? 20.09900 25.27400 72.45500 1.000 11.95811 94 ALA A CA 1
ATOM 745 C C . ALA A 1 94 ? 19.18200 24.13000 72.08800 1.000 13.05202 94 ALA A C 1
ATOM 746 O O . ALA A 1 94 ? 18.10100 23.99900 72.67200 1.000 12.97228 94 ALA A O 1
ATOM 748 N N . ASN A 1 95 ? 19.56000 23.35900 71.05600 1.000 14.95973 95 ASN A N 1
ATOM 749 C CA . ASN A 1 95 ? 18.65900 22.38500 70.44100 1.000 15.86548 95 ASN A CA 1
ATOM 750 C C . ASN A 1 95 ? 19.25500 20.98000 70.47300 1.000 13.34239 95 ASN A C 1
ATOM 751 O O . ASN A 1 95 ? 20.35700 20.73900 69.96900 1.000 14.12151 95 ASN A O 1
ATOM 756 N N . CYS A 1 96 ? 18.52200 20.08700 71.10700 1.000 13.20248 96 CYS A N 1
ATOM 757 C CA . CYS A 1 96 ? 18.66400 18.64500 71.05800 1.000 14.36472 96 CYS A CA 1
ATOM 758 C C . CYS A 1 96 ? 19.97100 18.24000 71.80800 1.000 16.62016 96 CYS A C 1
ATOM 759 O O . CYS A 1 96 ? 20.70000 17.33700 71.41900 1.000 16.55205 96 CYS A O 1
ATOM 762 N N . ASN A 1 97 ? 20.26700 18.93300 72.91500 1.000 12.79457 97 ASN A N 1
ATOM 763 C CA . ASN A 1 97 ? 21.41500 18.59400 73.77200 1.000 15.97882 97 ASN A CA 1
ATOM 764 C C . ASN A 1 97 ? 21.00100 17.63000 74.88000 1.000 16.46744 97 ASN A C 1
ATOM 765 O O . ASN A 1 97 ? 20.09300 17.91500 75.64900 1.000 17.28884 97 ASN A O 1
ATOM 770 N N . LEU A 1 98 ? 21.64400 16.48300 74.93800 1.000 19.24210 98 LEU A N 1
ATOM 771 C CA . LEU A 1 98 ? 21.33300 15.42900 75.89800 1.000 16.01738 98 LEU A CA 1
ATOM 772 C C . LEU A 1 98 ? 22.60500 15.07400 76.62600 1.000 17.68493 98 LEU A C 1
ATOM 773 O O . LEU A 1 98 ? 23.66100 14.99900 75.99600 1.000 15.73451 98 LEU A O 1
ATOM 778 N N . VAL A 1 99 ? 22.52000 14.80800 77.93300 1.000 14.70290 99 VAL A N 1
ATOM 779 C CA . VAL A 1 99 ? 23.74400 14.40400 78.61800 1.000 16.01787 99 VAL A CA 1
ATOM 780 C C . VAL A 1 99 ? 24.20900 13.05800 78.08900 1.000 19.47796 99 VAL A C 1
ATOM 781 O O . VAL A 1 99 ? 23.40800 12.19900 77.69100 1.000 18.97145 99 VAL A O 1
ATOM 785 N N . GLY A 1 100 ? 25.52500 12.85600 78.12600 1.000 19.83095 100 GLY A N 1
ATOM 786 C CA . GLY A 1 100 ? 26.15000 11.92100 77.20300 1.000 19.05418 100 GLY A CA 1
ATOM 787 C C . GLY A 1 100 ? 25.61100 10.50500 77.26500 1.000 20.02467 100 GLY A C 1
ATOM 788 O O . GLY A 1 100 ? 25.37700 9.87700 76.23300 1.000 21.84369 100 GLY A O 1
ATOM 789 N N . ARG A 1 101 ? 25.50100 9.93600 78.46000 1.000 17.58779 101 ARG A N 1
ATOM 790 C CA . ARG A 1 101 ? 25.04500 8.55200 78.51700 1.000 17.88236 101 ARG A CA 1
ATOM 791 C C . ARG A 1 101 ? 23.62800 8.39800 78.01300 1.000 17.87642 101 ARG A C 1
ATOM 792 O O . ARG A 1 101 ? 23.20700 7.27600 77.72300 1.000 22.82486 101 ARG A O 1
ATOM 800 N N . TRP A 1 102 ? 22.87400 9.48500 77.92200 1.000 17.55066 102 TRP A N 1
ATOM 801 C CA . TRP A 1 102 ? 21.50700 9.43700 77.43900 1.000 16.23257 102 TRP A CA 1
ATOM 802 C C . TRP A 1 102 ? 21.40300 9.86700 75.98500 1.000 18.68264 102 TRP A C 1
ATOM 803 O O . TRP A 1 102 ? 20.31700 9.83300 75.40500 1.000 19.14834 102 TRP A O 1
ATOM 814 N N . ALA A 1 103 ? 22.51900 10.26700 75.38600 1.000 19.59508 103 ALA A N 1
ATOM 815 C CA . ALA A 1 103 ? 22.52700 10.77200 74.01200 1.000 19.66905 103 ALA A CA 1
ATOM 816 C C . ALA A 1 103 ? 22.60000 9.56700 73.07500 1.000 21.11845 103 ALA A C 1
ATOM 817 O O . ALA A 1 103 ? 23.63900 9.25600 72.49500 1.000 18.44016 103 ALA A O 1
ATOM 819 N N . THR A 1 104 ? 21.46900 8.86000 72.96400 1.000 19.15443 104 THR A N 1
ATOM 820 C CA . THR A 1 104 ? 21.36200 7.73500 72.03600 1.000 21.85161 104 THR A CA 1
ATOM 821 C C . THR A 1 104 ? 20.20700 7.96200 71.06700 1.000 18.73026 104 THR A C 1
ATOM 822 O O . THR A 1 104 ? 19.28100 8.70700 71.34700 1.000 16.48759 104 THR A O 1
ATOM 826 N N . SER A 1 105 ? 20.21200 7.29400 69.92100 1.000 18.65923 105 SER A N 1
ATOM 827 C CA . SER A 1 105 ? 19.11200 7.50800 68.98300 1.000 20.20226 105 SER A CA 1
ATOM 828 C C . SER A 1 105 ? 17.81400 7.03800 69.60200 1.000 18.33478 105 SER A C 1
ATOM 829 O O . SER A 1 105 ? 16.71900 7.58600 69.35900 1.000 20.17355 105 SER A O 1
ATOM 832 N N . GLU A 1 106 ? 17.89000 5.97000 70.36800 1.000 20.92210 106 GLU A N 1
ATOM 833 C CA . GLU A 1 106 ? 16.68700 5.43500 70.97300 1.000 21.72207 106 GLU A CA 1
ATOM 834 C C . GLU A 1 106 ? 16.08200 6.42900 71.94400 1.000 21.74275 106 GLU A C 1
ATOM 835 O O . GLU A 1 106 ? 14.94800 6.64900 71.91200 1.000 20.56216 106 GLU A O 1
ATOM 841 N N . ASN A 1 107 ? 16.89300 7.01200 72.80800 1.000 20.43345 107 ASN A N 1
ATOM 842 C CA . ASN A 1 107 ? 16.44700 8.06200 73.65600 1.000 22.18841 107 ASN A CA 1
ATOM 843 C C . ASN A 1 107 ? 15.93200 9.22300 72.86100 1.000 20.74877 107 ASN A C 1
ATOM 844 O O . ASN A 1 107 ? 14.92200 9.80900 73.24700 1.000 21.80224 107 ASN A O 1
ATOM 849 N N . PHE A 1 108 ? 16.62200 9.62900 71.79900 1.000 18.13063 108 PHE A N 1
ATOM 850 C CA . PHE A 1 108 ? 16.13300 10.74600 70.98100 1.000 18.42269 108 PHE A CA 1
ATOM 851 C C . PHE A 1 108 ? 14.70500 10.51100 70.48000 1.000 18.42013 108 PHE A C 1
ATOM 852 O O . PHE A 1 108 ? 13.82500 11.37400 70.62700 1.000 16.71942 108 PHE A O 1
ATOM 860 N N . TYR A 1 109 ? 14.46000 9.36000 69.84300 1.000 19.67129 109 TYR A N 1
ATOM 861 C CA . TYR A 1 109 ? 13.13300 9.13600 69.26900 1.000 20.05084 109 TYR A CA 1
ATOM 862 C C . TYR A 1 109 ? 12.06800 9.16600 70.34800 1.000 21.34844 109 TYR A C 1
ATOM 863 O O . TYR A 1 109 ? 10.97700 9.69700 70.13300 1.000 22.70989 109 TYR A O 1
ATOM 872 N N . ARG A 1 110 ? 12.34200 8.52300 71.47600 1.000 22.29326 110 ARG A N 1
ATOM 873 C CA . ARG A 1 110 ? 11.39200 8.49600 72.58400 1.000 19.40839 110 ARG A CA 1
ATOM 874 C C . ARG A 1 110 ? 11.08500 9.90700 73.07000 1.000 21.20950 110 ARG A C 1
ATOM 875 O O . ARG A 1 110 ? 9.91400 10.28400 73.25200 1.000 19.93712 110 ARG A O 1
ATOM 883 N N . LEU A 1 111 ? 12.12500 10.72800 73.23300 1.000 17.72749 111 LEU A N 1
ATOM 884 C CA . LEU A 1 111 ? 11.88200 12.09200 73.68700 1.000 17.47033 111 LEU A CA 1
ATOM 885 C C . LEU A 1 111 ? 11.20700 12.93100 72.61200 1.000 20.07294 111 LEU A C 1
ATOM 886 O O . LEU A 1 111 ? 10.38700 13.80200 72.92400 1.000 20.86503 111 LEU A O 1
ATOM 891 N N . GLN A 1 112 ? 11.55200 12.72500 71.33400 1.000 17.88128 112 GLN A N 1
ATOM 892 C CA . GLN A 1 112 ? 10.82200 13.45500 70.29700 1.000 17.40051 112 GLN A CA 1
ATOM 893 C C . GLN A 1 112 ? 9.35200 13.03900 70.27000 1.000 18.26202 112 GLN A C 1
ATOM 894 O O . GLN A 1 112 ? 8.46100 13.89000 70.22400 1.000 20.52224 112 GLN A O 1
ATOM 900 N N . GLU A 1 113 ? 9.08300 11.73200 70.32800 1.000 20.94870 113 GLU A N 1
ATOM 901 C CA . GLU A 1 113 ? 7.70700 11.25800 70.52100 1.000 24.17389 113 GLU A CA 1
ATOM 902 C C . GLU A 1 113 ? 6.98400 11.89100 71.69500 1.000 25.63352 113 GLU A C 1
ATOM 903 O O . GLU A 1 113 ? 5.78600 12.19200 71.59600 1.000 23.96242 113 GLU A O 1
ATOM 909 N N . LYS A 1 114 ? 7.67500 12.10100 72.79800 1.000 19.81687 114 LYS A N 1
ATOM 910 C CA . LYS A 1 114 ? 7.03300 12.67600 73.96000 1.000 22.54481 114 LYS A CA 1
ATOM 911 C C . LYS A 1 114 ? 6.79700 14.16600 73.81800 1.000 25.00343 114 LYS A C 1
ATOM 912 O O . LYS A 1 114 ? 6.19900 14.77000 74.71600 1.000 25.64522 114 LYS A O 1
ATOM 918 N N . GLY A 1 115 ? 7.31100 14.78900 72.76200 1.000 20.80740 115 GLY A N 1
ATOM 919 C CA . GLY A 1 115 ? 7.14600 16.22500 72.62600 1.000 20.90604 115 GLY A CA 1
ATOM 920 C C . GLY A 1 115 ? 8.20200 17.05700 73.33700 1.000 21.46216 115 GLY A C 1
ATOM 921 O O . GLY A 1 115 ? 8.02200 18.26600 73.48600 1.000 21.80446 115 GLY A O 1
ATOM 922 N N . LEU A 1 116 ? 9.31700 16.45600 73.74900 1.000 18.44130 116 LEU A N 1
ATOM 923 C CA . LEU A 1 116 ? 10.31500 17.16800 74.56200 1.000 16.84675 116 LEU A CA 1
ATOM 924 C C . LEU A 1 116 ? 11.47600 17.75000 73.75200 1.000 18.50768 116 LEU A C 1
ATOM 925 O O . LEU A 1 116 ? 12.18500 18.63900 74.25100 1.000 18.88821 116 LEU A O 1
ATOM 930 N N . LEU A 1 117 ? 11.69300 17.30700 72.52500 1.000 17.27526 117 LEU A N 1
ATOM 931 C CA . LEU A 1 117 ? 12.79600 17.88000 71.75600 1.000 16.95969 117 LEU A CA 1
ATOM 932 C C . LEU A 1 117 ? 12.59400 17.63900 70.26800 1.000 18.12210 117 LEU A C 1
ATOM 933 O O . LEU A 1 117 ? 11.66300 16.94500 69.84000 1.000 18.13699 117 LEU A O 1
ATOM 938 N N . ILE A 1 118 ? 13.48400 18.23400 69.48100 1.000 15.48889 118 ILE A N 1
ATOM 939 C CA . ILE A 1 118 ? 13.39900 18.10400 68.04600 1.000 20.67203 118 ILE A CA 1
ATOM 940 C C . ILE A 1 118 ? 14.91300 17.98700 67.74500 1.000 16.49402 118 ILE A C 1
ATOM 941 O O . ILE A 1 118 ? 15.74800 18.35200 68.58100 1.000 16.14388 118 ILE A O 1
ATOM 946 N N . TRP A 1 119 ? 15.29900 17.41000 66.62200 1.000 15.09145 119 TRP A N 1
ATOM 947 C CA . TRP A 1 119 ? 16.68400 17.59500 66.13800 1.000 16.16280 119 TRP A CA 1
ATOM 948 C C . TRP A 1 119 ? 16.74000 18.86000 65.29800 1.000 16.96386 119 TRP A C 1
ATOM 949 O O . TRP A 1 119 ? 15.90900 19.04700 64.41500 1.000 14.52256 119 TRP A O 1
ATOM 960 N N . GLY A 1 120 ? 17.73200 19.72700 65.56300 1.000 17.42703 120 GLY A N 1
ATOM 961 C CA . GLY A 1 120 ? 17.79000 20.97600 64.82800 1.000 15.57523 120 GLY A CA 1
ATOM 962 C C . GLY A 1 120 ? 18.66900 20.96900 63.59500 1.000 14.79395 120 GLY A C 1
ATOM 963 O O . GLY A 1 120 ? 18.87500 22.03400 62.99800 1.000 15.03751 120 GLY A O 1
ATOM 964 N N . GLY A 1 121 ? 19.16700 19.80900 63.17700 1.000 15.15271 121 GLY A N 1
ATOM 965 C CA . GLY A 1 121 ? 20.21100 19.79500 62.17400 1.000 14.91000 121 GLY A CA 1
ATOM 966 C C . GLY A 1 121 ? 21.39200 20.63500 62.63100 1.000 15.91466 121 GLY A C 1
ATOM 967 O O . GLY A 1 121 ? 21.67500 20.77800 63.83400 1.000 17.54341 121 GLY A O 1
ATOM 968 N N . LEU A 1 122 ? 22.13800 21.15900 61.65400 1.000 13.26724 122 LEU A N 1
ATOM 969 C CA . LEU A 1 122 ? 23.06900 22.22300 61.97700 1.000 16.01866 122 LEU A CA 1
ATOM 970 C C . LEU A 1 122 ? 22.40000 23.57600 61.80400 1.000 16.71707 122 LEU A C 1
ATOM 971 O O . LEU A 1 122 ? 22.31900 24.36400 62.75600 1.000 16.14384 122 LEU A O 1
ATOM 976 N N . THR A 1 123 ? 21.81800 23.82600 60.63000 1.000 15.50395 123 THR A N 1
ATOM 977 C CA . THR A 1 123 ? 21.29700 25.15500 60.35700 1.000 14.39829 123 THR A CA 1
ATOM 978 C C . THR A 1 123 ? 19.77100 25.22100 60.31700 1.000 16.46578 123 THR A C 1
ATOM 979 O O . THR A 1 123 ? 19.23500 26.28400 59.99800 1.000 20.02806 123 THR A O 1
ATOM 983 N N . ALA A 1 124 ? 19.05800 24.13300 60.61800 1.000 14.79547 124 ALA A N 1
ATOM 984 C CA . ALA A 1 124 ? 17.59300 24.16600 60.51200 1.000 14.24219 124 ALA A CA 1
ATOM 985 C C . ALA A 1 124 ? 16.97700 24.95100 61.66800 1.000 13.66825 124 ALA A C 1
ATOM 986 O O . ALA A 1 124 ? 16.25500 25.93400 61.45900 1.000 14.90193 124 ALA A O 1
ATOM 988 N N . ALA A 1 125 ? 17.24300 24.52400 62.90200 1.000 15.34086 125 ALA A N 1
ATOM 989 C CA . ALA A 1 125 ? 16.54900 25.16000 64.02000 1.000 14.71624 125 ALA A CA 1
ATOM 990 C C . ALA A 1 125 ? 17.09000 26.53800 64.34000 1.000 14.93332 125 ALA A C 1
ATOM 991 O O . ALA A 1 125 ? 16.43900 27.28100 65.09200 1.000 15.83599 125 ALA A O 1
ATOM 993 N N . ALA A 1 126 ? 18.26000 26.89400 63.81000 1.000 13.43985 126 ALA A N 1
ATOM 994 C CA . ALA A 1 126 ? 18.77400 28.24300 63.95600 1.000 12.54288 126 ALA A CA 1
ATOM 995 C C . ALA A 1 126 ? 18.47800 29.11700 62.74100 1.000 16.29398 126 ALA A C 1
ATOM 996 O O . ALA A 1 126 ? 18.84200 30.29500 62.74600 1.000 17.77371 126 ALA A O 1
ATOM 998 N N . TRP A 1 127 ? 17.86500 28.54900 61.69600 1.000 12.90613 127 TRP A N 1
ATOM 999 C CA . TRP A 1 127 ? 17.23000 29.27000 60.58900 1.000 14.29128 127 TRP A CA 1
ATOM 1000 C C . TRP A 1 127 ? 18.37900 29.80300 59.73200 1.000 16.24239 127 TRP A C 1
ATOM 1001 O O . TRP A 1 127 ? 18.33300 30.93900 59.23400 1.000 16.98384 127 TRP A O 1
ATOM 1012 N N . GLN A 1 128 ? 19.44600 29.01900 59.58100 1.000 13.97412 128 GLN A N 1
ATOM 1013 C CA . GLN A 1 128 ? 20.63400 29.51100 58.87900 1.000 14.16638 128 GLN A CA 1
ATOM 1014 C C . GLN A 1 128 ? 20.84600 28.82800 57.53200 1.000 17.76146 128 GLN A C 1
ATOM 1015 O O . GLN A 1 128 ? 21.84900 29.09300 56.85100 1.000 17.30570 128 GLN A O 1
ATOM 1021 N N . TYR A 1 129 ? 19.91600 27.95300 57.15600 1.000 15.26002 129 TYR A N 1
ATOM 1022 C CA . TYR A 1 129 ? 19.94300 27.21300 55.91800 1.000 15.71531 129 TYR A CA 1
ATOM 1023 C C . TYR A 1 129 ? 19.53600 28.15200 54.80400 1.000 16.88165 129 TYR A C 1
ATOM 1024 O O . TYR A 1 129 ? 18.63300 28.98000 54.99500 1.000 15.68538 129 TYR A O 1
ATOM 1033 N N . ILE A 1 130 ? 20.26000 28.09500 53.68200 1.000 12.56568 130 ILE A N 1
ATOM 1034 C CA . ILE A 1 130 ? 19.93200 28.97000 52.56500 1.000 15.77034 130 ILE A CA 1
ATOM 1035 C C . ILE A 1 130 ? 19.48600 28.19400 51.34000 1.000 18.09021 130 ILE A C 1
ATOM 1036 O O . ILE A 1 130 ? 19.33000 28.78500 50.28200 1.000 21.31691 130 ILE A O 1
ATOM 1041 N N . GLY A 1 131 ? 19.23500 26.89000 51.47700 1.000 16.63128 131 GLY A N 1
ATOM 1042 C CA . GLY A 1 131 ? 18.97500 26.01400 50.35100 1.000 17.18861 131 GLY A CA 1
ATOM 1043 C C . GLY A 1 131 ? 20.18900 25.16000 50.05900 1.000 20.67434 131 GLY A C 1
ATOM 1044 O O . GLY A 1 131 ? 21.15100 25.12600 50.81700 1.000 16.67672 131 GLY A O 1
ATOM 1045 N N . SER A 1 132 ? 20.15700 24.48900 48.89700 1.000 17.33879 132 SER A N 1
ATOM 1046 C CA . SER A 1 132 ? 21.28300 23.64500 48.50200 1.000 17.29475 132 SER A CA 1
ATOM 1047 C C . SER A 1 132 ? 22.57400 24.43300 48.31800 1.000 19.81560 132 SER A C 1
ATOM 1048 O O . SER A 1 132 ? 23.66600 23.85900 48.40900 1.000 18.24294 132 SER A O 1
ATOM 1051 N N . GLN A 1 133 ? 22.48300 25.72800 48.04300 1.000 15.16778 133 GLN A N 1
ATOM 1052 C CA . GLN A 1 133 ? 23.70500 26.49200 47.85000 1.000 18.85141 133 GLN A CA 1
ATOM 1053 C C . GLN A 1 133 ? 24.58300 26.46300 49.09800 1.000 19.67815 133 GLN A C 1
ATOM 1054 O O . GLN A 1 133 ? 25.81400 26.57400 49.01300 1.000 18.35350 133 GLN A O 1
ATOM 1060 N N . GLY A 1 134 ? 23.97900 26.29400 50.27300 1.000 16.59773 134 GLY A N 1
ATOM 1061 C CA . GLY A 1 134 ? 24.77900 26.38600 51.48600 1.000 17.63974 134 GLY A CA 1
ATOM 1062 C C . GLY A 1 134 ? 25.95300 25.43200 51.48600 1.000 18.58377 134 GLY A C 1
ATOM 1063 O O . GLY A 1 134 ? 27.02500 25.75900 52.01600 1.000 17.82495 134 GLY A O 1
ATOM 1064 N N . VAL A 1 135 ? 25.79100 24.25800 50.86300 1.000 17.52834 135 VAL A N 1
ATOM 1065 C CA . VAL A 1 135 ? 26.82700 23.24100 50.88400 1.000 17.69226 135 VAL A CA 1
ATOM 1066 C C . VAL A 1 135 ? 27.56900 23.14200 49.55400 1.000 19.90144 135 VAL A C 1
ATOM 1067 O O . VAL A 1 135 ? 28.53700 22.37800 49.44800 1.000 20.33034 135 VAL A O 1
ATOM 1071 N N . ILE A 1 136 ? 27.16200 23.88700 48.53100 1.000 16.56743 136 ILE A N 1
ATOM 1072 C CA . ILE A 1 136 ? 27.70300 23.55700 47.21000 1.000 17.76032 136 ILE A CA 1
ATOM 1073 C C . ILE A 1 136 ? 29.18800 23.92300 47.10300 1.000 19.58296 136 ILE A C 1
ATOM 1074 O O . ILE A 1 136 ? 29.96300 23.18100 46.49600 1.000 15.56881 136 ILE A O 1
ATOM 1079 N N . GLN A 1 137 ? 29.63800 25.01900 47.72600 1.000 16.50886 137 GLN A N 1
ATOM 1080 C CA . GLN A 1 137 ? 31.06100 25.34400 47.57500 1.000 18.18279 137 GLN A CA 1
ATOM 1081 C C . GLN A 1 137 ? 31.93700 24.35500 48.32300 1.000 15.62628 137 GLN A C 1
ATOM 1082 O O . GLN A 1 137 ? 33.03300 24.02600 47.86100 1.000 16.31858 137 GLN A O 1
ATOM 1088 N N . GLY A 1 138 ? 31.49600 23.90700 49.49700 1.000 14.88412 138 GLY A N 1
ATOM 1089 C CA . GLY A 1 138 ? 32.23100 22.86900 50.21800 1.000 15.65930 138 GLY A CA 1
ATOM 1090 C C . GLY A 1 138 ? 32.43400 21.63100 49.36400 1.000 16.98124 138 GLY A C 1
ATOM 1091 O O . GLY A 1 138 ? 33.53500 21.10900 49.24600 1.000 16.87150 138 GLY A O 1
ATOM 1092 N N . THR A 1 139 ? 31.37000 21.16300 48.73800 1.000 14.19967 139 THR A N 1
ATOM 1093 C CA . THR A 1 139 ? 31.48000 19.96200 47.91500 1.000 14.90831 139 THR A CA 1
ATOM 1094 C C . THR A 1 139 ? 32.38400 20.20500 46.71200 1.000 15.96780 139 THR A C 1
ATOM 1095 O O . THR A 1 139 ? 33.20600 19.35500 46.33900 1.000 17.01179 139 THR A O 1
ATOM 1099 N N . TYR A 1 140 ? 32.23500 21.35800 46.08300 1.000 14.39861 140 TYR A N 1
ATOM 1100 C CA . TYR A 1 140 ? 33.11000 21.70400 44.97800 1.000 16.58711 140 TYR A CA 1
ATOM 1101 C C . TYR A 1 140 ? 34.57700 21.74500 45.43600 1.000 18.92867 140 TYR A C 1
ATOM 1102 O O . TYR A 1 140 ? 35.47200 21.22300 44.74600 1.000 16.79606 140 TYR A O 1
ATOM 1111 N N . GLU A 1 141 ? 34.83800 22.31000 46.62000 1.000 16.91162 141 GLU A N 1
ATOM 1112 C CA . GLU A 1 141 ? 36.20600 22.32400 47.14900 1.000 18.92858 141 GLU A CA 1
ATOM 1113 C C . GLU A 1 141 ? 36.69700 20.91500 47.47800 1.000 19.04529 141 GLU A C 1
ATOM 1114 O O . GLU A 1 141 ? 37.89200 20.62800 47.35700 1.000 18.63427 141 GLU A O 1
ATOM 1120 N N . ILE A 1 142 ? 35.80500 20.02200 47.91000 1.000 18.17360 142 ILE A N 1
ATOM 1121 C CA . ILE A 1 142 ? 36.20600 18.61700 48.05600 1.000 15.08133 142 ILE A CA 1
ATOM 1122 C C . ILE A 1 142 ? 36.63400 18.04800 46.71100 1.000 18.86024 142 ILE A C 1
ATOM 1123 O O . ILE A 1 142 ? 37.69400 17.41600 46.59300 1.000 17.47575 142 ILE A O 1
ATOM 1128 N N . PHE A 1 143 ? 35.77400 18.20400 45.69200 1.000 17.09158 143 PHE A N 1
ATOM 1129 C CA . PHE A 1 143 ? 36.10600 17.67400 44.37100 1.000 17.72428 143 PHE A CA 1
ATOM 1130 C C . PHE A 1 143 ? 37.40100 18.28900 43.84200 1.000 18.42185 143 PHE A C 1
ATOM 1131 O O . PHE A 1 143 ? 38.25400 17.57400 43.29100 1.000 19.86459 143 PHE A O 1
ATOM 1139 N N . GLN A 1 144 ? 37.60400 19.60100 44.05200 1.000 18.07155 144 GLN A N 1
ATOM 1140 C CA . GLN A 1 144 ? 38.82800 20.23500 43.55000 1.000 20.92080 144 GLN A CA 1
ATOM 1141 C C . GLN A 1 144 ? 40.06600 19.76900 44.30800 1.000 23.81589 144 GLN A C 1
ATOM 1142 O O . GLN A 1 144 ? 41.13700 19.61000 43.70500 1.000 20.47682 144 GLN A O 1
ATOM 1148 N N . SER A 1 145 ? 39.94900 19.57000 45.62800 1.000 20.14178 145 SER A N 1
ATOM 1149 C CA . SER A 1 145 ? 41.05200 19.01700 46.40500 1.000 21.30562 145 SER A CA 1
ATOM 1150 C C . SER A 1 145 ? 41.43700 17.62800 45.90100 1.000 22.79692 145 SER A C 1
ATOM 1151 O O . SER A 1 145 ? 42.62000 17.32000 45.71100 1.000 23.56469 145 SER A O 1
ATOM 1154 N N . ILE A 1 146 ? 40.44200 16.78100 45.65700 1.000 18.45144 146 ILE A N 1
ATOM 1155 C CA . ILE A 1 146 ? 40.70200 15.46900 45.07200 1.000 21.66857 146 ILE A CA 1
ATOM 1156 C C . ILE A 1 146 ? 41.39800 15.61400 43.72200 1.000 21.84078 146 ILE A C 1
ATOM 1157 O O . ILE A 1 146 ? 42.34600 14.87800 43.41800 1.000 25.21926 146 ILE A O 1
ATOM 1162 N N . ALA A 1 147 ? 40.93500 16.55000 42.88900 1.000 22.40578 147 ALA A N 1
ATOM 1163 C CA . ALA A 1 147 ? 41.56100 16.76400 41.58800 1.000 21.87812 147 ALA A CA 1
ATOM 1164 C C . ALA A 1 147 ? 43.03200 17.10200 41.74800 1.000 26.18095 147 ALA A C 1
ATOM 1165 O O . ALA A 1 147 ? 43.89000 16.55300 41.04600 1.000 30.11930 147 ALA A O 1
ATOM 1167 N N . ARG A 1 148 ? 43.34000 18.04200 42.64500 1.000 21.23380 148 ARG A N 1
ATOM 1168 C CA . ARG A 1 148 ? 44.73600 18.39700 42.86400 1.000 26.75767 148 ARG A CA 1
ATOM 1169 C C . ARG A 1 148 ? 45.53400 17.20900 43.36900 1.000 26.18581 148 ARG A C 1
ATOM 1170 O O . ARG A 1 148 ? 46.70200 17.04600 43.00600 1.000 26.20838 148 ARG A O 1
ATOM 1178 N N . LEU A 1 149 ? 44.94700 16.39200 44.24000 1.000 23.19789 149 LEU A N 1
ATOM 1179 C CA . LEU A 1 149 ? 45.73100 15.34900 44.88800 1.000 27.39944 149 LEU A CA 1
ATOM 1180 C C . LEU A 1 149 ? 45.96800 14.15900 43.98000 1.000 28.57849 149 LEU A C 1
ATOM 1181 O O . LEU A 1 149 ? 47.02200 13.51800 44.07900 1.000 26.27391 149 LEU A O 1
ATOM 1186 N N . HIS A 1 150 ? 45.02600 13.86400 43.08400 1.000 26.14449 150 HIS A N 1
ATOM 1187 C CA . HIS A 1 150 ? 45.04400 12.61400 42.33800 1.000 27.77430 150 HIS A CA 1
ATOM 1188 C C . HIS A 1 150 ? 44.89800 12.75200 40.83700 1.000 31.53410 150 HIS A C 1
ATOM 1189 O O . HIS A 1 150 ? 45.09600 11.75300 40.14000 1.000 33.82800 150 HIS A O 1
ATOM 1196 N N . PHE A 1 151 ? 44.54600 13.92300 40.30900 1.000 27.08048 151 PHE A N 1
ATOM 1197 C CA . PHE A 1 151 ? 44.18800 13.99800 38.89900 1.000 28.77316 151 PHE A CA 1
ATOM 1198 C C . PHE A 1 151 ? 44.75000 15.25800 38.25200 1.000 27.65132 151 PHE A C 1
ATOM 1199 O O . PHE A 1 151 ? 44.10300 15.84100 37.38100 1.000 29.76050 151 PHE A O 1
ATOM 1207 N N . ASN A 1 152 ? 45.93000 15.71400 38.69700 1.000 30.58860 152 ASN A N 1
ATOM 1208 C CA . ASN A 1 152 ? 46.65500 16.80500 38.04000 1.000 25.73299 152 ASN A CA 1
ATOM 1209 C C . ASN A 1 152 ? 45.86200 18.09600 38.00900 1.000 29.49507 152 ASN A C 1
ATOM 1210 O O . ASN A 1 152 ? 46.02900 18.91600 37.10400 1.000 28.25598 152 ASN A O 1
ATOM 1215 N N . GLY A 1 153 ? 44.96900 18.28300 38.97600 1.000 25.03656 153 GLY A N 1
ATOM 1216 C CA . GLY A 1 153 ? 44.24600 19.52300 39.05700 1.000 21.07198 153 GLY A CA 1
ATOM 1217 C C . GLY A 1 153 ? 42.96200 19.60000 38.25000 1.000 22.50397 153 GLY A C 1
ATOM 1218 O O . GLY A 1 153 ? 42.31800 20.65600 38.25200 1.000 23.07723 153 GLY A O 1
ATOM 1219 N N . SER A 1 154 ? 42.53800 18.52100 37.59600 1.000 22.91668 154 SER A N 1
ATOM 1220 C CA . SER A 1 154 ? 41.32700 18.59700 36.78900 1.000 23.31970 154 SER A CA 1
ATOM 1221 C C . SER A 1 154 ? 40.54200 17.30600 36.90700 1.000 18.79060 154 SER A C 1
ATOM 1222 O O . SER A 1 154 ? 41.12200 16.22600 36.80900 1.000 21.75839 154 SER A O 1
ATOM 1225 N N . LEU A 1 155 ? 39.22300 17.43300 37.09700 1.000 19.36162 155 LEU A N 1
ATOM 1226 C CA . LEU A 1 155 ? 38.27000 16.33000 36.98400 1.000 19.24734 155 LEU A CA 1
ATOM 1227 C C . LEU A 1 155 ? 37.68800 16.17700 35.58200 1.000 20.19484 155 LEU A C 1
ATOM 1228 O O . LEU A 1 155 ? 36.77700 15.35400 35.37000 1.000 18.92198 155 LEU A O 1
ATOM 1233 N N . ALA A 1 156 ? 38.14000 16.95900 34.62000 1.000 19.48006 156 ALA A N 1
ATOM 1234 C CA . ALA A 1 156 ? 37.64300 16.73200 33.26100 1.000 21.94325 156 ALA A CA 1
ATOM 1235 C C . ALA A 1 156 ? 37.96400 15.29600 32.84800 1.000 20.86820 156 ALA A C 1
ATOM 1236 O O . ALA A 1 156 ? 39.09000 14.83400 33.02300 1.000 18.81480 156 ALA A O 1
ATOM 1238 N N . GLY A 1 157 ? 36.97200 14.59100 32.29300 1.000 21.11234 157 GLY A N 1
ATOM 1239 C CA . GLY A 1 157 ? 37.13800 13.17200 31.99200 1.000 18.23707 157 GLY A CA 1
ATOM 1240 C C . GLY A 1 157 ? 37.18600 12.26400 33.20900 1.000 23.51080 157 GLY A C 1
ATOM 1241 O O . GLY A 1 157 ? 37.64500 11.12600 33.11200 1.000 21.64243 157 GLY A O 1
ATOM 1242 N N . LYS A 1 158 ? 36.72700 12.72300 34.36800 1.000 18.36237 158 LYS A N 1
ATOM 1243 C CA . LYS A 1 158 ? 36.67100 11.87100 35.54300 1.000 18.79360 158 LYS A CA 1
ATOM 1244 C C . LYS A 1 158 ? 35.22000 11.63200 35.92900 1.000 20.02667 158 LYS A C 1
ATOM 1245 O O . LYS A 1 158 ? 34.36500 12.51300 35.78900 1.000 20.58296 158 LYS A O 1
ATOM 1251 N N . PHE A 1 159 ? 34.97500 10.41200 36.35800 1.000 17.69860 159 PHE A N 1
ATOM 1252 C CA . PHE A 1 159 ? 33.68300 9.90200 36.79200 1.000 19.29494 159 PHE A CA 1
ATOM 1253 C C . PHE A 1 159 ? 33.48500 9.82400 38.29400 1.000 17.35726 159 PHE A C 1
ATOM 1254 O O . PHE A 1 159 ? 34.16100 9.07100 38.99000 1.000 18.11198 159 PHE A O 1
ATOM 1262 N N . ILE A 1 160 ? 32.52800 10.63900 38.76300 1.000 18.42358 160 ILE A N 1
ATOM 1263 C CA . ILE A 1 160 ? 32.12700 10.69700 40.16300 1.000 17.17451 160 ILE A CA 1
ATOM 1264 C C . ILE A 1 160 ? 30.82200 9.93000 40.29800 1.000 16.33395 160 ILE A C 1
ATOM 1265 O O . ILE A 1 160 ? 29.88600 10.11800 39.51100 1.000 14.72798 160 ILE A O 1
ATOM 1270 N N . LEU A 1 161 ? 30.75800 9.05500 41.27900 1.000 18.86690 161 LEU A N 1
ATOM 1271 C CA . LEU A 1 161 ? 29.52700 8.37700 41.61500 1.000 17.06594 161 LEU A CA 1
ATOM 1272 C C . LEU A 1 161 ? 29.11100 8.84900 42.99200 1.000 17.49629 161 LEU A C 1
ATOM 1273 O O . LEU A 1 161 ? 29.92400 8.82400 43.90600 1.000 15.24191 161 LEU A O 1
ATOM 1278 N N . THR A 1 162 ? 27.84800 9.23100 43.14400 1.000 15.87501 162 THR A N 1
ATOM 1279 C CA . THR A 1 162 ? 27.36500 9.53600 44.48600 1.000 15.83789 162 THR A CA 1
ATOM 1280 C C . THR A 1 162 ? 25.88700 9.18100 44.56600 1.000 18.66260 162 THR A C 1
ATOM 1281 O O . THR A 1 162 ? 25.30400 8.64900 43.61400 1.000 15.98198 162 THR A O 1
ATOM 1285 N N . ALA A 1 163 ? 25.26100 9.52000 45.69800 1.000 15.26580 163 ALA A N 1
ATOM 1286 C CA . ALA A 1 163 ? 23.84100 9.24800 45.84600 1.000 15.76443 163 ALA A CA 1
ATOM 1287 C C . ALA A 1 163 ? 23.23000 10.32600 46.73200 1.000 13.75242 163 ALA A C 1
ATOM 1288 O O . ALA A 1 163 ? 23.92600 10.97600 47.52100 1.000 15.38164 163 ALA A O 1
ATOM 1290 N N . GLY A 1 164 ? 21.91400 10.49300 46.60000 1.000 16.39082 164 GLY A N 1
ATOM 1291 C CA . GLY A 1 164 ? 21.19100 11.42800 47.41900 1.000 15.95104 164 GLY A CA 1
ATOM 1292 C C . GLY A 1 164 ? 21.04600 12.78700 46.76800 1.000 15.30771 164 GLY A C 1
ATOM 1293 O O . GLY A 1 164 ? 22.03000 13.50100 46.59200 1.000 15.86600 164 GLY A O 1
ATOM 1294 N N . LEU A 1 165 ? 19.81900 13.15200 46.41500 1.000 15.24344 165 LEU A N 1
ATOM 1295 C CA . LEU A 1 165 ? 19.56100 14.47300 45.85900 1.000 17.80069 165 LEU A CA 1
ATOM 1296 C C . LEU A 1 165 ? 18.55900 15.24000 46.72000 1.000 20.37835 165 LEU A C 1
ATOM 1297 O O . LEU A 1 165 ? 17.60400 15.82800 46.18700 1.000 19.53105 165 LEU A O 1
ATOM 1302 N N . GLY A 1 166 ? 18.77500 15.24100 48.03300 1.000 19.75863 166 GLY A N 1
ATOM 1303 C CA . GLY A 1 166 ? 17.95700 15.98900 48.97300 1.000 19.39150 166 GLY A CA 1
ATOM 1304 C C . GLY A 1 166 ? 18.42200 17.42500 49.12300 1.000 20.80299 166 GLY A C 1
ATOM 1305 O O . GLY A 1 166 ? 19.00700 18.01400 48.20300 1.000 20.95945 166 GLY A O 1
ATOM 1306 N N . GLY A 1 167 ? 18.15400 18.00300 50.30000 1.000 20.71546 167 GLY A N 1
ATOM 1307 C CA . GLY A 1 167 ? 18.49700 19.40500 50.53200 1.000 25.58825 167 GLY A CA 1
ATOM 1308 C C . GLY A 1 167 ? 19.95700 19.72200 50.27900 1.000 22.72660 167 GLY A C 1
ATOM 1309 O O . GLY A 1 167 ? 20.28500 20.66500 49.55500 1.000 28.79282 167 GLY A O 1
ATOM 1310 N N . MET A 1 168 ? 20.79100 18.85200 50.79200 1.000 17.49547 168 MET A N 1
ATOM 1311 C CA . MET A 1 168 ? 22.20400 18.99400 50.68600 1.000 19.00857 168 MET A CA 1
ATOM 1312 C C . MET A 1 168 ? 22.76700 18.17700 49.56900 1.000 19.70690 168 MET A C 1
ATOM 1313 O O . MET A 1 168 ? 23.55000 18.67900 48.84900 1.000 18.96700 168 MET A O 1
ATOM 1318 N N . GLY A 1 169 ? 22.34200 16.91900 49.46300 1.000 18.67602 169 GLY A N 1
ATOM 1319 C CA . GLY A 1 169 ? 22.79700 16.08100 48.34900 1.000 15.76867 169 GLY A CA 1
ATOM 1320 C C . GLY A 1 169 ? 22.49700 16.66100 46.98100 1.000 20.80199 169 GLY A C 1
ATOM 1321 O O . GLY A 1 169 ? 23.25000 16.44000 46.01800 1.000 15.83503 169 GLY A O 1
ATOM 1322 N N . GLY A 1 170 ? 21.41500 17.41700 46.86700 1.000 16.31313 170 GLY A N 1
ATOM 1323 C CA . GLY A 1 170 ? 21.07400 18.02400 45.59700 1.000 19.74656 170 GLY A CA 1
ATOM 1324 C C . GLY A 1 170 ? 22.13300 18.97300 45.05700 1.000 19.39253 170 GLY A C 1
ATOM 1325 O O . GLY A 1 170 ? 22.10800 19.29500 43.86400 1.000 18.79193 170 GLY A O 1
ATOM 1326 N N . ALA A 1 171 ? 23.06900 19.43500 45.90600 1.000 15.90276 171 ALA A N 1
ATOM 1327 C CA . ALA A 1 171 ? 24.15100 20.28700 45.42200 1.000 18.00015 171 ALA A CA 1
ATOM 1328 C C . ALA A 1 171 ? 25.21400 19.50500 44.66100 1.000 15.91195 171 ALA A C 1
ATOM 1329 O O . ALA A 1 171 ? 26.03600 20.10600 43.95500 1.000 16.39099 171 ALA A O 1
ATOM 1331 N N . GLN A 1 172 ? 25.25400 18.19500 44.82700 1.000 16.44712 172 GLN A N 1
ATOM 1332 C CA . GLN A 1 172 ? 26.38500 17.44100 44.30200 1.000 14.13210 172 GLN A CA 1
ATOM 1333 C C . GLN A 1 172 ? 26.46200 17.49200 42.77900 1.000 17.21089 172 GLN A C 1
ATOM 1334 O O . GLN A 1 172 ? 27.57500 17.64100 42.25100 1.000 16.57226 172 GLN A O 1
ATOM 1340 N N . PRO A 1 173 ? 25.37300 17.35500 42.03000 1.000 15.78170 173 PRO A N 1
ATOM 1341 C CA . PRO A 1 173 ? 25.52700 17.37100 40.56500 1.000 18.63162 173 PRO A CA 1
ATOM 1342 C C . PRO A 1 173 ? 26.10500 18.67600 40.06100 1.000 18.11105 173 PRO A C 1
ATOM 1343 O O . PRO A 1 173 ? 26.92200 18.67100 39.13000 1.000 18.05868 173 PRO A O 1
ATOM 1347 N N . LEU A 1 174 ? 25.70500 19.80600 40.65400 1.000 17.67369 174 LEU A N 1
ATOM 1348 C CA . LEU A 1 174 ? 26.25500 21.07600 40.21100 1.000 17.53239 174 LEU A CA 1
ATOM 1349 C C . LEU A 1 174 ? 27.69800 21.25200 40.67300 1.000 17.05630 174 LEU A C 1
ATOM 1350 O O . LEU A 1 174 ? 28.53600 21.75500 39.92200 1.000 17.64770 174 LEU A O 1
ATOM 1355 N N . ALA A 1 175 ? 28.01500 20.83900 41.89500 1.000 16.37666 175 ALA A N 1
ATOM 1356 C CA . ALA A 1 175 ? 29.41000 20.83500 42.28700 1.000 15.43185 175 ALA A CA 1
ATOM 1357 C C . ALA A 1 175 ? 30.21900 19.98800 41.31400 1.000 18.17335 175 ALA A C 1
ATOM 1358 O O . ALA A 1 175 ? 31.30000 20.38700 40.89000 1.000 16.88126 175 ALA A O 1
ATOM 1360 N N . GLY A 1 176 ? 29.69100 18.82100 40.94500 1.000 16.43019 176 GLY A N 1
ATOM 1361 C CA . GLY A 1 176 ? 30.40800 17.95700 40.01500 1.000 16.22446 176 GLY A CA 1
ATOM 1362 C C . GLY A 1 176 ? 30.64500 18.62800 38.67500 1.000 15.56149 176 GLY A C 1
ATOM 1363 O O . GLY A 1 176 ? 31.77700 18.69700 38.20100 1.000 18.96359 176 GLY A O 1
ATOM 1364 N N . THR A 1 177 ? 29.59800 19.17400 38.06000 1.000 15.65658 177 THR A N 1
ATOM 1365 C CA . THR A 1 177 ? 29.82000 19.73700 36.71900 1.000 18.97541 177 THR A CA 1
ATOM 1366 C C . THR A 1 177 ? 30.59200 21.05500 36.75400 1.000 20.42713 177 THR A C 1
ATOM 1367 O O . THR A 1 177 ? 31.35400 21.35400 35.81700 1.000 17.00109 177 THR A O 1
ATOM 1371 N N . LEU A 1 178 ? 30.44000 21.85800 37.81300 1.000 18.85173 178 LEU A N 1
ATOM 1372 C CA . LEU A 1 178 ? 31.29600 23.03400 37.94200 1.000 18.00938 178 LEU A CA 1
ATOM 1373 C C . LEU A 1 178 ? 32.77100 22.65800 37.95900 1.000 20.97853 178 LEU A C 1
ATOM 1374 O O . LEU A 1 178 ? 33.61900 23.44100 37.50300 1.000 18.50818 178 LEU A O 1
ATOM 1379 N N . ALA A 1 179 ? 33.10600 21.48900 38.51000 1.000 15.39802 179 ALA A N 1
ATOM 1380 C CA . ALA A 1 179 ? 34.47300 21.00300 38.52200 1.000 16.88353 179 ALA A CA 1
ATOM 1381 C C . ALA A 1 179 ? 34.85000 20.24900 37.25700 1.000 18.33338 179 ALA A C 1
ATOM 1382 O O . ALA A 1 179 ? 35.95300 19.69800 37.19000 1.000 20.91868 179 ALA A O 1
ATOM 1384 N N . GLY A 1 180 ? 33.95900 20.18200 36.28000 1.000 18.34914 180 GLY A N 1
ATOM 1385 C CA . GLY A 1 180 ? 34.26300 19.57300 35.00400 1.000 22.38733 180 GLY A CA 1
ATOM 1386 C C . GLY A 1 180 ? 34.00200 18.08800 34.92000 1.000 23.82778 180 GLY A C 1
ATOM 1387 O O . GLY A 1 180 ? 34.30200 17.49700 33.88300 1.000 19.09262 180 GLY A O 1
ATOM 1388 N N . ALA A 1 181 ? 33.45100 17.47400 35.97900 1.000 16.63887 181 ALA A N 1
ATOM 1389 C CA . ALA A 1 181 ? 33.35400 16.02900 36.13400 1.000 19.73330 181 ALA A CA 1
ATOM 1390 C C . ALA A 1 181 ? 32.11500 15.49200 35.44000 1.000 18.35901 181 ALA A C 1
ATOM 1391 O O . ALA A 1 181 ? 31.18400 16.22700 35.11500 1.000 16.46561 181 ALA A O 1
ATOM 1393 N N . ALA A 1 182 ? 32.11900 14.19000 35.21000 1.000 17.90001 182 ALA A N 1
ATOM 1394 C CA . ALA A 1 182 ? 30.91100 13.47600 34.79700 1.000 19.67352 182 ALA A CA 1
ATOM 1395 C C . ALA A 1 182 ? 30.38300 12.80100 36.05800 1.000 17.48145 182 ALA A C 1
ATOM 1396 O O . ALA A 1 182 ? 31.02500 11.89700 36.59600 1.000 16.80269 182 ALA A O 1
ATOM 1398 N N . ILE A 1 183 ? 29.23000 13.23700 36.54200 1.000 19.61729 183 ILE A N 1
ATOM 1399 C CA . ILE A 1 183 ? 28.77800 12.82300 37.87000 1.000 15.68263 183 ILE A CA 1
ATOM 1400 C C . ILE A 1 183 ? 27.42900 12.11100 37.74000 1.000 16.52455 183 ILE A C 1
ATOM 1401 O O . ILE A 1 183 ? 26.48300 12.64300 37.15600 1.000 17.58926 183 ILE A O 1
ATOM 1406 N N . LEU A 1 184 ? 27.36200 10.90200 38.29000 1.000 18.18823 184 LEU A N 1
ATOM 1407 C CA . LEU A 1 184 ? 26.14200 10.10700 38.38000 1.000 17.42143 184 LEU A CA 1
ATOM 1408 C C . LEU A 1 184 ? 25.60900 10.15300 39.81600 1.000 16.77944 184 LEU A C 1
ATOM 1409 O O . LEU A 1 184 ? 26.30800 9.75400 40.74800 1.000 16.80556 184 LEU A O 1
ATOM 1414 N N . CYS A 1 185 ? 24.36700 10.60600 39.98800 1.000 17.49245 185 CYS A N 1
ATOM 1415 C CA . CYS A 1 185 ? 23.74800 10.71400 41.31200 1.000 16.81581 185 CYS A CA 1
ATOM 1416 C C . CYS A 1 185 ? 22.57300 9.75700 41.40900 1.000 21.14851 185 CYS A C 1
ATOM 1417 O O . CYS A 1 185 ? 21.56900 9.92900 40.70200 1.000 21.83340 185 CYS A O 1
ATOM 1420 N N . VAL A 1 186 ? 22.70500 8.73900 42.26200 1.000 18.99746 186 VAL A N 1
ATOM 1421 C CA . VAL A 1 186 ? 21.63700 7.77300 42.49200 1.000 19.12719 186 VAL A CA 1
ATOM 1422 C C . VAL A 1 186 ? 20.69400 8.33500 43.54300 1.000 19.02709 186 VAL A C 1
ATOM 1423 O O . VAL A 1 186 ? 21.13200 8.73600 44.63200 1.000 18.16548 186 VAL A O 1
ATOM 1427 N N . GLU A 1 187 ? 19.39800 8.32900 43.23500 1.000 18.02537 187 GLU A N 1
ATOM 1428 C CA . GLU A 1 187 ? 18.38200 8.87400 44.12300 1.000 19.85951 187 GLU A CA 1
ATOM 1429 C C . GLU A 1 187 ? 17.13500 7.99100 44.04300 1.000 23.96003 187 GLU A C 1
ATOM 1430 O O . GLU A 1 187 ? 16.71800 7.60700 42.94500 1.000 20.60593 187 GLU A O 1
ATOM 1436 N N . VAL A 1 188 ? 16.56700 7.61600 45.17000 1.000 21.40185 188 VAL A N 1
ATOM 1437 C CA . VAL A 1 188 ? 15.41900 6.73300 45.14300 1.000 20.02824 188 VAL A CA 1
ATOM 1438 C C . VAL A 1 188 ? 14.10500 7.36100 44.76000 1.000 22.56918 188 VAL A C 1
ATOM 1439 O O . VAL A 1 188 ? 13.27500 6.69900 44.25700 1.000 24.24203 188 VAL A O 1
ATOM 1443 N N . SER A 1 189 ? 13.94800 8.64200 45.01300 1.000 23.51455 189 SER A N 1
ATOM 1444 C CA . SER A 1 189 ? 12.67900 9.33000 44.77700 1.000 23.88322 189 SER A CA 1
ATOM 1445 C C . SER A 1 189 ? 12.71100 10.07400 43.44300 1.000 24.88350 189 SER A C 1
ATOM 1446 O O . SER A 1 189 ? 13.50500 11.00700 43.27200 1.000 23.08364 189 SER A O 1
ATOM 1449 N N . GLU A 1 190 ? 11.77900 9.75300 42.57200 1.000 23.31889 190 GLU A N 1
ATOM 1450 C CA . GLU A 1 190 ? 11.67900 10.41100 41.32300 1.000 25.65863 190 GLU A CA 1
ATOM 1451 C C . GLU A 1 190 ? 11.34500 11.85200 41.58500 1.000 29.71115 190 GLU A C 1
ATOM 1452 O O . GLU A 1 190 ? 11.81000 12.68400 40.92200 1.000 29.93318 190 GLU A O 1
ATOM 1458 N N . ASP A 1 191 ? 10.56300 12.11200 42.60200 1.000 26.58107 191 ASP A N 1
ATOM 1459 C CA . ASP A 1 191 ? 10.20200 13.46700 42.96500 1.000 32.32517 191 ASP A CA 1
ATOM 1460 C C . ASP A 1 191 ? 11.46200 14.34000 43.17700 1.000 32.11540 191 ASP A C 1
ATOM 1461 O O . ASP A 1 191 ? 11.55000 15.40600 42.66100 1.000 27.14376 191 ASP A O 1
ATOM 1466 N N . ARG A 1 192 ? 12.42500 13.81600 43.92200 1.000 24.79174 192 ARG A N 1
ATOM 1467 C CA . ARG A 1 192 ? 13.64100 14.52900 44.14200 1.000 26.10366 192 ARG A CA 1
ATOM 1468 C C . ARG A 1 192 ? 14.41400 14.66800 42.85200 1.000 25.12120 192 ARG A C 1
ATOM 1469 O O . ARG A 1 192 ? 14.92000 15.70500 42.62700 1.000 25.28453 192 ARG A O 1
ATOM 1477 N N . VAL A 1 193 ? 14.52000 13.61400 42.06400 1.000 21.16492 193 VAL A N 1
ATOM 1478 C CA . VAL A 1 193 ? 15.23400 13.76000 40.78600 1.000 23.63093 193 VAL A CA 1
ATOM 1479 C C . VAL A 1 193 ? 14.64700 14.91300 39.96500 1.000 27.83652 193 VAL A C 1
ATOM 1480 O O . VAL A 1 193 ? 15.38000 15.76000 39.43000 1.000 23.91815 193 VAL A O 1
ATOM 1484 N N . ASP A 1 194 ? 13.31300 14.96900 39.86000 1.000 26.93483 194 ASP A N 1
ATOM 1485 C CA . ASP A 1 194 ? 12.66000 15.99900 39.04800 1.000 29.57147 194 ASP A CA 1
ATOM 1486 C C . ASP A 1 194 ? 12.91600 17.39400 39.61200 1.000 31.06697 194 ASP A C 1
ATOM 1487 O O . ASP A 1 194 ? 13.16500 18.34900 38.86500 1.000 31.06331 194 ASP A O 1
ATOM 1492 N N . ARG A 1 195 ? 12.79100 17.54600 40.92700 1.000 28.24997 195 ARG A N 1
ATOM 1493 C CA . ARG A 1 195 ? 13.08100 18.83300 41.55100 1.000 30.40369 195 ARG A CA 1
ATOM 1494 C C . ARG A 1 195 ? 14.45100 19.35300 41.12700 1.000 27.30116 195 ARG A C 1
ATOM 1495 O O . ARG A 1 195 ? 14.60300 20.52500 40.77300 1.000 30.89462 195 ARG A O 1
ATOM 1503 N N . ARG A 1 196 ? 15.46900 18.49600 41.15000 1.000 27.23057 196 ARG A N 1
ATOM 1504 C CA . ARG A 1 196 ? 16.79600 18.99600 40.81400 1.000 25.51441 196 ARG A CA 1
ATOM 1505 C C . ARG A 1 196 ? 16.89700 19.28600 39.32600 1.000 28.64707 196 ARG A C 1
ATOM 1506 O O . ARG A 1 196 ? 17.57000 20.23800 38.91300 1.000 28.48518 196 ARG A O 1
ATOM 1514 N N . LEU A 1 197 ? 16.24200 18.46900 38.50700 1.000 27.02270 197 LEU A N 1
ATOM 1515 C CA . LEU A 1 197 ? 16.20400 18.76500 37.07800 1.000 32.34166 197 LEU A CA 1
ATOM 1516 C C . LEU A 1 197 ? 15.58500 20.13900 36.84400 1.000 30.51067 197 LEU A C 1
ATOM 1517 O O . LEU A 1 197 ? 16.12200 20.96200 36.10400 1.000 30.14858 197 LEU A O 1
ATOM 1522 N N . GLN A 1 198 ? 14.47600 20.42400 37.50900 1.000 30.21809 198 GLN A N 1
ATOM 1523 C CA . GLN A 1 198 ? 13.75500 21.64800 37.19300 1.000 31.68625 198 GLN A CA 1
ATOM 1524 C C . GLN A 1 198 ? 14.37300 22.89100 37.82900 1.000 33.04936 198 GLN A C 1
ATOM 1525 O O . GLN A 1 198 ? 14.10000 24.00000 37.36900 1.000 39.71525 198 GLN A O 1
ATOM 1531 N N . THR A 1 199 ? 15.22100 22.75100 38.83700 1.000 32.34023 199 THR A N 1
ATOM 1532 C CA . THR A 1 199 ? 15.95900 23.90900 39.32600 1.000 32.01974 199 THR A CA 1
ATOM 1533 C C . THR A 1 199 ? 17.32000 24.02400 38.67700 1.000 32.75756 199 THR A C 1
ATOM 1534 O O . THR A 1 199 ? 18.10500 24.90800 39.05200 1.000 31.45973 199 THR A O 1
ATOM 1538 N N . ASN A 1 200 ? 17.63100 23.12700 37.74500 1.000 32.84579 200 ASN A N 1
ATOM 1539 C CA . ASN A 1 200 ? 18.88800 23.13800 37.00900 1.000 30.64515 200 ASN A CA 1
ATOM 1540 C C . ASN A 1 200 ? 20.10000 22.89300 37.87700 1.000 31.86840 200 ASN A C 1
ATOM 15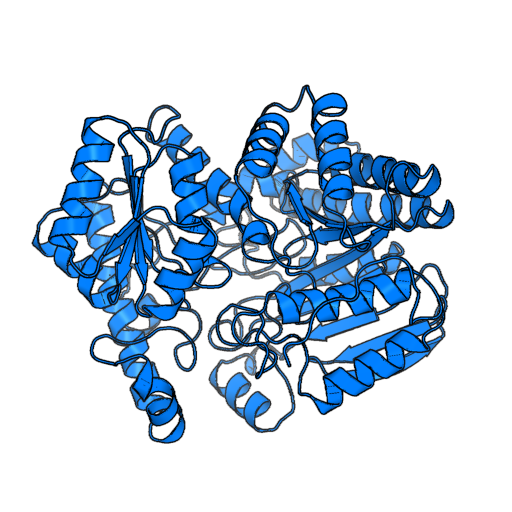41 O O . ASN A 1 200 ? 21.22000 23.28000 37.51500 1.000 32.23725 200 ASN A O 1
ATOM 1546 N N . TYR A 1 201 ? 19.90900 22.21100 39.00300 1.000 28.16408 201 TYR A N 1
ATOM 1547 C CA . TYR A 1 201 ? 21.04900 21.61800 39.66800 1.000 28.22709 201 TYR A CA 1
ATOM 1548 C C . TYR A 1 201 ? 21.50100 20.36100 38.95700 1.000 29.84573 201 TYR A C 1
ATOM 1549 O O . TYR A 1 201 ? 22.67900 19.96700 39.07100 1.000 26.32347 201 TYR A O 1
ATOM 1558 N N . LEU A 1 202 ? 20.59800 19.77800 38.16900 1.000 26.89058 202 LEU A N 1
ATOM 1559 C CA . LEU A 1 202 ? 20.77700 18.50300 37.51500 1.000 23.06943 202 LEU A CA 1
ATOM 1560 C C . LEU A 1 202 ? 20.55900 18.67300 36.00900 1.000 23.48019 202 LEU A C 1
ATOM 1561 O O . LEU A 1 202 ? 19.62000 19.35000 35.58700 1.000 22.42127 202 LEU A O 1
ATOM 1566 N N . GLN A 1 203 ? 21.40700 18.03800 35.20500 1.000 19.20256 203 GLN A N 1
ATOM 1567 C CA . GLN A 1 203 ? 21.29300 18.22900 33.75300 1.000 20.55234 203 GLN A CA 1
ATOM 1568 C C . GLN A 1 203 ? 20.39100 17.19800 33.09700 1.000 24.43072 203 GLN A C 1
ATOM 1569 O O . GLN A 1 203 ? 19.59300 17.54800 32.21400 1.000 24.55731 203 GLN A O 1
ATOM 1575 N N . ARG A 1 204 ? 20.53400 15.92900 33.47900 1.000 22.19973 204 ARG A N 1
ATOM 1576 C CA . ARG A 1 204 ? 19.83400 14.82400 32.84200 1.000 24.33686 204 ARG A CA 1
ATOM 1577 C C . ARG A 1 204 ? 19.30400 13.86500 33.89800 1.000 25.02027 204 ARG A C 1
ATOM 1578 O O . ARG A 1 204 ? 19.86000 13.77000 34.99000 1.000 21.39972 204 ARG A O 1
ATOM 1586 N N . LYS A 1 205 ? 18.23800 13.12800 33.55500 1.000 24.61982 205 LYS A N 1
ATOM 1587 C CA . LYS A 1 205 ? 17.69900 12.09300 34.43600 1.000 21.81710 205 LYS A CA 1
ATOM 1588 C C . LYS A 1 205 ? 17.36300 10.85800 33.61200 1.000 25.47483 205 LYS A C 1
ATOM 1589 O O . LYS A 1 205 ? 17.13600 10.93000 32.40600 1.000 25.05544 205 LYS A O 1
ATOM 1595 N N . THR A 1 206 ? 17.34400 9.71300 34.27600 1.000 24.11668 206 THR A N 1
ATOM 1596 C CA . THR A 1 206 ? 16.96900 8.48300 33.61100 1.000 26.66900 206 THR A CA 1
ATOM 1597 C C . THR A 1 206 ? 16.57500 7.48200 34.68000 1.000 29.55701 206 THR A C 1
ATOM 1598 O O . THR A 1 206 ? 16.93100 7.63400 35.85800 1.000 28.67482 206 THR A O 1
ATOM 1602 N N . ARG A 1 207 ? 15.82900 6.45300 34.26800 1.000 27.61113 207 ARG A N 1
ATOM 1603 C CA . ARG A 1 207 ? 15.57700 5.31200 35.14500 1.000 31.75463 207 ARG A CA 1
ATOM 1604 C C . ARG A 1 207 ? 16.41400 4.10600 34.76000 1.000 30.56876 207 ARG A C 1
ATOM 1605 O O . ARG A 1 207 ? 16.36200 3.07500 35.43800 1.000 29.04072 207 ARG A O 1
ATOM 1613 N N . SER A 1 208 ? 17.24000 4.23500 33.73300 1.000 27.45781 208 SER A N 1
ATOM 1614 C CA . SER A 1 208 ? 18.03700 3.12800 33.23200 1.000 29.12113 208 SER A CA 1
ATOM 1615 C C . SER A 1 208 ? 19.50600 3.33400 33.58000 1.000 24.57492 208 SER A C 1
ATOM 1616 O O . SER A 1 208 ? 20.10300 4.33400 33.17200 1.000 25.04874 208 SER A O 1
ATOM 1619 N N . LEU A 1 209 ? 20.09700 2.36800 34.28500 1.000 22.51602 209 LEU A N 1
ATOM 1620 C CA . LEU A 1 209 ? 21.52000 2.44400 34.58300 1.000 24.70413 209 LEU A CA 1
ATOM 1621 C C . LEU A 1 209 ? 22.36700 2.36400 33.31400 1.000 28.97961 209 LEU A C 1
ATOM 1622 O O . LEU A 1 209 ? 23.39100 3.04100 33.20200 1.000 25.08916 209 LEU A O 1
ATOM 1627 N N . ASP A 1 210 ? 21.98900 1.50500 32.36500 1.000 29.93251 210 ASP A N 1
ATOM 1628 C CA . ASP A 1 210 ? 22.73000 1.44400 31.11000 1.000 26.98490 210 ASP A CA 1
ATOM 1629 C C . ASP A 1 210 ? 22.75900 2.80000 30.42600 1.000 23.38472 210 ASP A C 1
ATOM 1630 O O . ASP A 1 210 ? 23.80500 3.23300 29.93100 1.000 26.43776 210 ASP A O 1
ATOM 1635 N N . GLU A 1 211 ? 21.60700 3.46800 30.35000 1.000 24.15178 211 GLU A N 1
ATOM 1636 C CA . GLU A 1 211 ? 21.56400 4.78600 29.72700 1.000 26.94904 211 GLU A CA 1
ATOM 1637 C C . GLU A 1 211 ? 22.42900 5.77900 30.49600 1.000 26.52102 211 GLU A C 1
ATOM 1638 O O . GLU A 1 211 ? 23.15600 6.58900 29.89300 1.000 22.44050 211 GLU A O 1
ATOM 1644 N N . ALA A 1 212 ? 22.37300 5.72500 31.82600 1.000 25.33723 212 ALA A N 1
ATOM 1645 C CA . ALA A 1 212 ? 23.19300 6.62600 32.62400 1.000 25.04597 212 ALA A CA 1
ATOM 1646 C C . ALA A 1 212 ? 24.66300 6.41900 32.33700 1.000 21.22315 212 ALA A C 1
ATOM 1647 O O . ALA A 1 212 ? 25.41100 7.39200 32.18100 1.000 20.54910 212 ALA A O 1
ATOM 1649 N N . LEU A 1 213 ? 25.11000 5.15500 32.30000 1.000 20.21084 213 LEU A N 1
ATOM 1650 C CA . LEU A 1 213 ? 26.52800 4.88300 32.06900 1.000 21.10073 213 LEU A CA 1
ATOM 1651 C C . LEU A 1 213 ? 26.94000 5.26200 30.65300 1.000 23.72424 213 LEU A C 1
ATOM 1652 O O . LEU A 1 213 ? 28.07000 5.71400 30.43500 1.000 22.90429 213 LEU A O 1
ATOM 1657 N N . LEU A 1 214 ? 26.04100 5.09000 29.67600 1.000 23.35839 214 LEU A N 1
ATOM 1658 C CA . LEU A 1 214 ? 26.34500 5.53900 28.32200 1.000 24.96662 214 LEU A CA 1
ATOM 1659 C C . LEU A 1 214 ? 26.60700 7.04100 28.29700 1.000 27.44788 214 LEU A C 1
ATOM 1660 O O . LEU A 1 214 ? 27.59200 7.50100 27.70700 1.000 24.84557 214 LEU A O 1
ATOM 1665 N N . TRP A 1 215 ? 25.72000 7.82400 28.92600 1.000 22.94162 215 TRP A N 1
ATOM 1666 C CA . TRP A 1 215 ? 25.93900 9.26700 29.05900 1.000 23.46065 215 TRP A CA 1
ATOM 1667 C C . TRP A 1 215 ? 27.25200 9.59300 29.78100 1.000 22.82594 215 TRP A C 1
ATOM 1668 O O . TRP A 1 215 ? 28.00200 10.49200 29.36700 1.000 22.58119 215 TRP A O 1
ATOM 1679 N N . ILE A 1 216 ? 27.53500 8.90400 30.88100 1.000 22.52507 216 ILE A N 1
ATOM 1680 C CA . ILE A 1 216 ? 28.78200 9.16200 31.59300 1.000 21.18514 216 ILE A CA 1
ATOM 1681 C C . ILE A 1 216 ? 29.96200 8.83800 30.69200 1.000 23.15831 216 ILE A C 1
ATOM 1682 O O . ILE A 1 216 ? 30.95200 9.57100 30.64000 1.000 20.83500 216 ILE A O 1
ATOM 1687 N N . GLU A 1 217 ? 29.87400 7.73200 29.96100 1.000 21.49202 217 GLU A N 1
ATOM 1688 C CA . GLU A 1 217 ? 30.99800 7.33700 29.11600 1.000 28.21751 217 GLU A CA 1
ATOM 1689 C C . GLU A 1 217 ? 31.26700 8.37100 28.02100 1.000 24.29402 217 GLU A C 1
ATOM 1690 O O . GLU A 1 217 ? 32.41700 8.77100 27.79500 1.000 26.57523 217 GLU A O 1
ATOM 1696 N N . GLU A 1 218 ? 30.21700 8.81100 27.33100 1.000 21.21709 218 GLU A N 1
ATOM 1697 C CA . GLU A 1 218 ? 30.37700 9.83500 26.30800 1.000 25.68286 218 GLU A CA 1
ATOM 1698 C C . GLU A 1 218 ? 31.03100 11.08800 26.86000 1.000 26.52442 218 GLU A C 1
ATOM 1699 O O . GLU A 1 218 ? 31.87200 11.70100 26.19200 1.000 24.90124 218 GLU A O 1
ATOM 1705 N N . ALA A 1 219 ? 30.61300 11.52300 28.04900 1.000 20.59063 219 ALA A N 1
ATOM 1706 C CA . ALA A 1 219 ? 31.19600 12.72200 28.64300 1.000 20.57124 219 ALA A CA 1
ATOM 1707 C C . ALA A 1 219 ? 32.66100 12.49900 29.01100 1.000 21.67353 219 ALA A C 1
ATOM 1708 O O . ALA A 1 219 ? 33.53600 13.30800 28.66100 1.000 24.83935 219 ALA A O 1
ATOM 1710 N N . VAL A 1 220 ? 32.95100 11.42600 29.75500 1.000 18.47714 220 VAL A N 1
ATOM 1711 C CA . VAL A 1 220 ? 34.32500 11.12200 30.11000 1.000 19.90602 220 VAL A CA 1
ATOM 1712 C C . VAL A 1 220 ? 35.20600 11.12800 28.87200 1.000 24.49055 220 VAL A C 1
ATOM 1713 O O . VAL A 1 220 ? 36.26000 11.77200 28.84200 1.000 22.43033 220 VAL A O 1
ATOM 1717 N N . ASP A 1 221 ? 34.80300 10.35600 27.86800 1.000 22.39174 221 ASP A N 1
ATOM 1718 C CA . ASP A 1 221 ? 35.60000 10.20500 26.65100 1.000 25.33725 221 ASP A CA 1
ATOM 1719 C C . ASP A 1 221 ? 35.89300 11.55800 26.02000 1.000 26.00557 221 ASP A C 1
ATOM 1720 O O . ASP A 1 221 ? 36.98300 11.76700 25.48400 1.000 28.76437 221 ASP A O 1
ATOM 1725 N N . ASN A 1 222 ? 34.92200 12.47600 26.03500 1.000 22.69806 222 ASN A N 1
ATOM 1726 C CA . ASN A 1 222 ? 35.09500 13.79900 25.45500 1.000 24.40488 222 ASN A CA 1
ATOM 1727 C C . ASN A 1 222 ? 35.64800 14.84000 26.42900 1.000 23.45431 222 ASN A C 1
ATOM 1728 O O . ASN A 1 222 ? 35.87600 15.98100 26.01900 1.000 22.08863 222 ASN A O 1
ATOM 1733 N N . LEU A 1 223 ? 35.89400 14.47800 27.68900 1.000 21.88129 223 LEU A N 1
ATOM 1734 C CA . LEU A 1 223 ? 36.29400 15.44600 28.71700 1.000 23.38494 223 LEU A CA 1
ATOM 1735 C C . LEU A 1 223 ? 35.22600 16.50800 28.95300 1.000 21.95134 223 LEU A C 1
ATOM 1736 O O . LEU A 1 223 ? 35.53900 17.61800 29.39200 1.000 21.51357 223 LEU A O 1
ATOM 1741 N N . HIS A 1 224 ? 33.94000 16.17900 28.68900 1.000 18.24086 224 HIS A N 1
ATOM 1742 C CA . HIS A 1 224 ? 32.86200 17.12000 28.93900 1.000 19.92913 224 HIS A CA 1
ATOM 1743 C C . HIS A 1 224 ? 32.29200 16.89100 30.33500 1.000 21.34500 224 HIS A C 1
ATOM 1744 O O . HIS A 1 224 ? 32.26600 15.76000 30.82200 1.000 20.22871 224 HIS A O 1
ATOM 1751 N N . PRO A 1 225 ? 31.73900 17.91000 30.97300 1.000 20.51115 225 PRO A N 1
ATOM 1752 C CA . PRO A 1 225 ? 30.99000 17.66100 32.20700 1.000 20.96390 225 PRO A CA 1
ATOM 1753 C C . PRO A 1 225 ? 29.57500 17.18700 31.89400 1.000 22.30752 225 PRO A C 1
ATOM 1754 O O . PRO A 1 225 ? 28.98800 17.53400 30.86100 1.000 18.40382 225 PRO A O 1
ATOM 1758 N N . VAL A 1 226 ? 29.02100 16.37100 32.79600 1.000 16.70163 226 VAL A N 1
ATOM 1759 C CA . VAL A 1 226 ? 27.60900 16.02700 32.70800 1.000 17.73528 226 VAL A CA 1
ATOM 1760 C C . VAL A 1 226 ? 27.16200 15.63100 34.10000 1.000 17.91268 226 VAL A C 1
ATOM 1761 O O . VAL A 1 226 ? 27.94800 15.09800 34.87700 1.000 17.02595 226 VAL A O 1
ATOM 1765 N N . SER A 1 227 ? 25.89600 15.88700 34.40900 1.000 17.03409 227 SER A N 1
ATOM 1766 C CA . SER A 1 227 ? 25.27300 15.36600 35.62400 1.000 17.24899 227 SER A CA 1
ATOM 1767 C C . SER A 1 227 ? 24.07400 14.51200 35.25000 1.000 19.95069 227 SER A C 1
ATOM 1768 O O . SER A 1 227 ? 23.21700 14.92300 34.45700 1.000 20.06782 227 SER A O 1
ATOM 1771 N N . VAL A 1 228 ? 24.02600 13.31800 35.82000 1.000 17.30839 228 VAL A N 1
ATOM 1772 C CA . VAL A 1 228 ? 22.95100 12.38400 35.54000 1.000 19.02439 228 VAL A CA 1
ATOM 1773 C C . VAL A 1 228 ? 22.33300 11.95800 36.85800 1.000 19.88765 228 VAL A C 1
ATOM 1774 O O . VAL A 1 228 ? 23.03300 11.48400 37.75400 1.000 19.96518 228 VAL A O 1
ATOM 1778 N N . GLY A 1 229 ? 21.00900 12.12100 36.97500 1.000 19.60073 229 GLY A N 1
ATOM 1779 C CA . GLY A 1 229 ? 20.27500 11.59300 38.09400 1.000 20.64334 229 GLY A CA 1
ATOM 1780 C C . GLY A 1 229 ? 19.66000 10.27200 37.68000 1.000 25.75892 229 GLY A C 1
ATOM 1781 O O . GLY A 1 229 ? 18.88500 10.20600 36.72400 1.000 23.47535 229 GLY A O 1
ATOM 1782 N N . LEU A 1 230 ? 20.03700 9.21900 38.38000 1.000 21.71359 230 LEU A N 1
ATOM 1783 C CA . LEU A 1 230 ? 19.52000 7.88100 38.13900 1.000 23.08744 230 LEU A CA 1
ATOM 1784 C C . LEU A 1 230 ? 18.54700 7.51900 39.24500 1.000 21.82098 230 LEU A C 1
ATOM 1785 O O . LEU A 1 230 ? 18.93500 7.46300 40.41900 1.000 21.96054 230 LEU A O 1
ATOM 1790 N N . THR A 1 231 ? 17.29000 7.24900 38.87500 1.000 22.44910 231 THR A N 1
ATOM 1791 C CA . THR A 1 231 ? 16.31500 6.80600 39.85900 1.000 23.79795 231 THR A CA 1
ATOM 1792 C C . THR A 1 231 ? 16.60700 5.37300 40.26600 1.000 23.19018 231 THR A C 1
ATOM 1793 O O . THR A 1 231 ? 16.54000 4.45400 39.43600 1.000 23.02073 231 THR A O 1
ATOM 1797 N N . GLY A 1 232 ? 16.90800 5.18300 41.54100 1.000 20.88280 232 GLY A N 1
ATOM 1798 C CA . GLY A 1 232 ? 17.27200 3.87500 42.04100 1.000 20.64324 232 GLY A CA 1
ATOM 1799 C C . GLY A 1 232 ? 17.79700 3.98900 43.45700 1.000 27.10461 232 GLY A C 1
ATOM 1800 O O . GLY A 1 232 ? 17.97500 5.08400 44.00600 1.000 21.86722 232 GLY A O 1
ATOM 1801 N N . ASN A 1 233 ? 18.06700 2.83100 44.03100 1.000 20.14089 233 ASN A N 1
ATOM 1802 C CA . ASN A 1 233 ? 18.57200 2.73200 45.38300 1.000 24.13117 233 ASN A CA 1
ATOM 1803 C C . ASN A 1 233 ? 20.07900 2.51400 45.33700 1.000 25.35593 233 ASN A C 1
ATOM 1804 O O . ASN A 1 233 ? 20.55900 1.63400 44.61600 1.000 20.82313 233 ASN A O 1
ATOM 1809 N N . ALA A 1 234 ? 20.82400 3.33900 46.07800 1.000 19.27969 234 ALA A N 1
ATOM 1810 C CA . ALA A 1 234 ? 22.28100 3.19300 46.09200 1.000 22.29527 234 ALA A CA 1
ATOM 1811 C C . ALA A 1 234 ? 22.72200 1.79300 46.51800 1.000 22.90465 234 ALA A C 1
ATOM 1812 O O . ALA A 1 234 ? 23.77200 1.30700 46.06200 1.000 24.46260 234 ALA A O 1
ATOM 1814 N N . SER A 1 235 ? 21.96800 1.13400 47.40500 1.000 19.66960 235 SER A N 1
ATOM 1815 C CA . SER A 1 235 ? 22.41500 -0.17800 47.84900 1.000 22.86490 235 SER A CA 1
ATOM 1816 C C . SER A 1 235 ? 22.15900 -1.24900 46.79600 1.000 26.88829 235 SER A C 1
ATOM 1817 O O . SER A 1 235 ? 22.60900 -2.38600 46.96900 1.000 24.48218 235 SER A O 1
ATOM 1820 N N . ASP A 1 236 ? 21.45300 -0.91200 45.72400 1.000 22.22849 236 ASP A N 1
ATOM 1821 C CA . ASP A 1 236 ? 21.34900 -1.77400 44.55300 1.000 25.08262 236 ASP A CA 1
ATOM 1822 C C . ASP A 1 236 ? 22.34100 -1.38400 43.46600 1.000 26.04302 236 ASP A C 1
ATOM 1823 O O . ASP A 1 236 ? 22.95800 -2.26200 42.85300 1.000 29.58123 236 ASP A O 1
ATOM 1828 N N . ILE A 1 237 ? 22.51300 -0.08000 43.21700 1.000 25.25968 237 ILE A N 1
ATOM 1829 C CA . ILE A 1 237 ? 23.30700 0.34900 42.06200 1.000 22.65274 237 ILE A CA 1
ATOM 1830 C C . ILE A 1 237 ? 24.78300 0.14500 42.33700 1.000 27.44287 237 ILE A C 1
ATOM 1831 O O . ILE A 1 237 ? 25.53000 -0.31800 41.46300 1.000 27.65454 237 ILE A O 1
ATOM 1836 N N . TYR A 1 238 ? 25.24300 0.51500 43.54400 1.000 21.55956 238 TYR A N 1
ATOM 1837 C CA . TYR A 1 238 ? 26.67700 0.44200 43.81000 1.000 22.81338 238 TYR A CA 1
ATOM 1838 C C . TYR A 1 238 ? 27.18300 -0.98200 43.67800 1.000 26.37858 238 TYR A C 1
ATOM 1839 O O . TYR A 1 238 ? 28.20200 -1.19000 42.99100 1.000 28.12340 238 TYR A O 1
ATOM 1848 N N . PRO A 1 239 ? 26.53200 -1.99200 44.25200 1.000 24.92175 239 PRO A N 1
ATOM 1849 C CA . PRO A 1 239 ? 27.02800 -3.36500 44.06500 1.000 27.59039 239 PRO A CA 1
ATOM 1850 C C . PRO A 1 239 ? 26.96900 -3.80400 42.62300 1.000 28.40065 239 PRO A C 1
ATOM 1851 O O . PRO A 1 239 ? 27.81700 -4.59900 42.19500 1.000 29.26616 239 PRO A O 1
ATOM 1855 N N . GLU A 1 240 ? 25.98500 -3.30800 41.86800 1.000 28.08781 240 GLU A N 1
ATOM 1856 C CA . GLU A 1 240 ? 25.89500 -3.64800 40.45000 1.000 32.16701 240 GLU A CA 1
ATOM 1857 C C . GLU A 1 240 ? 27.08600 -3.09500 39.66700 1.000 34.01683 240 GLU A C 1
ATOM 1858 O O . GLU A 1 240 ? 27.61300 -3.76300 38.77200 1.000 32.37224 240 GLU A O 1
ATOM 1864 N N . LEU A 1 241 ? 27.54200 -1.88600 39.98500 1.000 28.15914 241 LEU A N 1
ATOM 1865 C CA . LEU A 1 241 ? 28.73600 -1.38800 39.30900 1.000 28.17068 241 LEU A CA 1
ATOM 1866 C C . LEU A 1 241 ? 29.94300 -2.24200 39.65600 1.000 30.23515 241 LEU A C 1
ATOM 1867 O O . LEU A 1 241 ? 30.81600 -2.48400 38.81400 1.000 32.71751 241 LEU A O 1
ATOM 1872 N N . VAL A 1 242 ? 30.00500 -2.72100 40.88900 1.000 27.25986 242 VAL A N 1
ATOM 1873 C CA . VAL A 1 242 ? 31.06700 -3.63500 41.27500 1.000 31.16975 242 VAL A CA 1
ATOM 1874 C C . VAL A 1 242 ? 30.96100 -4.92200 40.47200 1.000 32.69256 242 VAL A C 1
ATOM 1875 O O . VAL A 1 242 ? 31.96600 -5.48600 40.01900 1.000 31.75400 242 VAL A O 1
ATOM 1879 N N . ARG A 1 243 ? 29.74400 -5.41800 40.30400 1.000 28.70622 243 ARG A N 1
ATOM 1880 C CA . ARG A 1 243 ? 29.54400 -6.61400 39.50000 1.000 32.97346 243 ARG A CA 1
ATOM 1881 C C . ARG A 1 243 ? 30.03600 -6.39500 38.06700 1.000 36.69686 243 ARG A C 1
ATOM 1882 O O . ARG A 1 243 ? 30.73600 -7.23900 37.49500 1.000 32.64395 243 ARG A O 1
ATOM 1890 N N . ARG A 1 244 ? 29.66400 -5.26500 37.46700 1.000 36.29613 244 ARG A N 1
ATOM 1891 C CA . ARG A 1 244 ? 30.05100 -4.95800 36.10100 1.000 33.50147 244 ARG A CA 1
ATOM 1892 C C . ARG A 1 244 ? 31.50900 -4.56600 35.95900 1.000 33.94672 244 ARG A C 1
ATOM 1893 O O . ARG A 1 244 ? 31.91800 -4.28500 34.82600 1.000 34.95126 244 ARG A O 1
ATOM 1901 N N . GLY A 1 245 ? 32.29000 -4.56400 37.04500 1.000 32.41576 245 GLY A N 1
ATOM 1902 C CA . GLY A 1 245 ? 33.68200 -4.13300 36.99700 1.000 34.15208 245 GLY A CA 1
ATOM 1903 C C . GLY A 1 245 ? 33.88000 -2.68500 36.60300 1.000 33.50630 245 GLY A C 1
ATOM 1904 O O . GLY A 1 245 ? 34.94100 -2.32200 36.09000 1.000 34.43299 245 GLY A O 1
ATOM 1905 N N . ILE A 1 246 ? 32.87200 -1.85000 36.81700 1.000 30.52465 246 ILE A N 1
ATOM 1906 C CA . ILE A 1 246 ? 32.93100 -0.43000 36.51600 1.000 32.81844 246 ILE A CA 1
ATOM 1907 C C . ILE A 1 246 ? 33.37500 0.29100 37.78600 1.000 33.20897 246 ILE A C 1
ATOM 1908 O O . ILE A 1 246 ? 32.65600 0.28500 38.79000 1.000 28.31472 246 ILE A O 1
ATOM 1913 N N . THR A 1 247 ? 34.57400 0.88400 37.75300 1.000 30.16304 247 THR A N 1
ATOM 1914 C CA . THR A 1 247 ? 35.11300 1.60900 38.90400 1.000 25.04594 247 THR A CA 1
ATOM 1915 C C . THR A 1 247 ? 35.10300 3.08500 38.56400 1.000 26.31227 247 THR A C 1
ATOM 1916 O O . THR A 1 247 ? 35.87100 3.51500 37.68800 1.000 22.60307 247 THR A O 1
ATOM 1920 N N . PRO A 1 248 ? 34.23200 3.88600 39.16500 1.000 20.97913 248 PRO A N 1
ATOM 1921 C CA . PRO A 1 248 ? 34.32900 5.33200 38.97300 1.000 22.19623 248 PRO A CA 1
ATOM 1922 C C . PRO A 1 248 ? 35.64600 5.82200 39.54400 1.000 19.12799 248 PRO A C 1
ATOM 1923 O O . PRO A 1 248 ? 36.29600 5.14200 40.34500 1.000 22.66037 248 PRO A O 1
ATOM 1927 N N . ASP A 1 249 ? 36.02300 7.03500 39.14500 1.000 19.68513 249 ASP A N 1
ATOM 1928 C CA . ASP A 1 249 ? 37.25400 7.63400 39.65000 1.000 19.74651 249 ASP A CA 1
ATOM 1929 C C . ASP A 1 249 ? 37.08000 8.13400 41.06600 1.000 18.62279 249 ASP A C 1
ATOM 1930 O O . ASP A 1 249 ? 38.05000 8.16300 41.84400 1.000 20.41875 249 ASP A O 1
ATOM 1935 N N . ILE A 1 250 ? 35.85700 8.51000 41.41400 1.000 17.42891 250 ILE A N 1
ATOM 1936 C CA . ILE A 1 250 ? 35.54700 9.04700 42.74100 1.000 19.93441 250 ILE A CA 1
ATOM 1937 C C . ILE A 1 250 ? 34.21000 8.48500 43.17500 1.000 16.17263 250 ILE A C 1
ATOM 1938 O O . ILE A 1 250 ? 33.28700 8.37800 42.37300 1.000 17.10317 250 ILE A O 1
ATOM 1943 N N . VAL A 1 251 ? 34.10100 8.11000 44.44200 1.000 17.16677 251 VAL A N 1
ATOM 1944 C CA . VAL A 1 251 ? 32.86200 7.54800 44.93900 1.000 16.51323 251 VAL A CA 1
ATOM 1945 C C . VAL A 1 251 ? 32.58100 8.14600 46.30700 1.000 16.06090 251 VAL A C 1
ATOM 1946 O O . VAL A 1 251 ? 33.45000 8.12100 47.18100 1.000 19.75331 251 VAL A O 1
ATOM 1950 N N . THR A 1 252 ? 31.37000 8.65800 46.49100 1.000 19.34245 252 THR A N 1
ATOM 1951 C CA . THR A 1 252 ? 30.91700 9.05500 47.83000 1.000 14.70959 252 THR A CA 1
ATOM 1952 C C . THR A 1 252 ? 29.42500 8.75700 47.92200 1.000 17.10848 252 THR A C 1
ATOM 1953 O O . THR A 1 252 ? 28.86900 7.98900 47.12400 1.000 15.90967 252 THR A O 1
ATOM 1957 N N . ASP A 1 253 ? 28.77500 9.33500 48.94300 1.000 17.15883 253 ASP A N 1
ATOM 1958 C CA . ASP A 1 253 ? 27.36100 9.10600 49.18500 1.000 14.26526 253 ASP A CA 1
ATOM 1959 C C . ASP A 1 253 ? 26.87200 10.29800 49.98400 1.000 16.65563 253 ASP A C 1
ATOM 1960 O O . ASP A 1 253 ? 27.59900 10.80800 50.83400 1.000 18.77419 253 ASP A O 1
ATOM 1965 N N . GLN A 1 254 ? 25.68000 10.77600 49.68400 1.000 16.16520 254 GLN A N 1
ATOM 1966 C CA . GLN A 1 254 ? 25.12700 11.77600 50.55700 1.000 15.69360 254 GLN A CA 1
ATOM 1967 C C . GLN A 1 254 ? 23.64200 11.54400 50.72000 1.000 14.58750 254 GLN A C 1
ATOM 1968 O O . GLN A 1 254 ? 22.83400 12.47600 50.73600 1.000 14.44026 254 GLN A O 1
ATOM 1974 N N . THR A 1 255 ? 23.31600 10.30300 50.99100 1.000 16.22037 255 THR A N 1
ATOM 1975 C CA . THR A 1 255 ? 21.99600 9.93700 51.37300 1.000 19.24805 255 THR A CA 1
ATOM 1976 C C . THR A 1 255 ? 21.84400 10.32900 52.86100 1.000 15.45002 255 THR A C 1
ATOM 1977 O O . THR A 1 255 ? 22.76900 10.59200 53.58100 1.000 17.04133 255 THR A O 1
ATOM 1981 N N . SER A 1 256 ? 20.65000 10.17500 53.36600 1.000 17.16184 256 SER A N 1
ATOM 1982 C CA . SER A 1 256 ? 20.40200 10.41800 54.75700 1.000 17.81965 256 SER A CA 1
ATOM 1983 C C . SER A 1 256 ? 20.72500 9.15900 55.61200 1.000 19.21060 256 SER A C 1
ATOM 1984 O O . SER A 1 256 ? 19.88700 8.68500 56.26400 1.000 20.49491 256 SER A O 1
ATOM 1987 N N . ALA A 1 257 ? 21.96400 8.68000 55.58700 1.000 17.47807 257 ALA A N 1
ATOM 1988 C CA . ALA A 1 257 ? 22.39900 7.51700 56.29700 1.000 19.07739 257 ALA A CA 1
ATOM 1989 C C . ALA A 1 257 ? 22.47300 7.73200 57.78600 1.000 19.81575 257 ALA A C 1
ATOM 1990 O O . ALA A 1 257 ? 22.58900 6.81900 58.50000 1.000 21.86684 257 ALA A O 1
ATOM 1992 N N . HIS A 1 258 ? 22.39800 8.95600 58.22600 1.000 18.18131 258 HIS A N 1
ATOM 1993 C CA . HIS A 1 258 ? 22.43500 9.21100 59.66600 1.000 18.89113 258 HIS A CA 1
ATOM 1994 C C . HIS A 1 258 ? 21.16400 8.77900 60.37500 1.000 21.77546 258 HIS A C 1
ATOM 1995 O O . HIS A 1 258 ? 21.14800 8.72100 61.61500 1.000 23.73088 258 HIS A O 1
ATOM 2002 N N . ASP A 1 259 ? 20.08000 8.53400 59.64700 1.000 18.31703 259 ASP A N 1
ATOM 2003 C CA . ASP A 1 259 ? 18.83000 8.19900 60.31900 1.000 23.79812 259 ASP A CA 1
ATOM 2004 C C . ASP A 1 259 ? 18.15300 7.04700 59.60100 1.000 24.85210 259 ASP A C 1
ATOM 2005 O O . ASP A 1 259 ? 17.72000 7.18300 58.44900 1.000 20.99879 259 ASP A O 1
ATOM 2010 N N . LEU A 1 260 ? 18.08400 5.91100 60.29700 1.000 21.51136 260 LEU A N 1
ATOM 2011 C CA . LEU A 1 260 ? 17.53700 4.67500 59.76200 1.000 22.72711 260 LEU A CA 1
ATOM 2012 C C . LEU A 1 260 ? 16.02500 4.61300 59.87200 1.000 24.93283 260 LEU A C 1
ATOM 2013 O O . LEU A 1 260 ? 15.42000 3.64100 59.40400 1.000 25.87209 260 LEU A O 1
ATOM 2018 N N . VAL A 1 261 ? 15.38900 5.60900 60.47800 1.000 21.17640 261 VAL A N 1
ATOM 2019 C CA . VAL A 1 261 ? 13.94500 5.61200 60.57400 1.000 24.43855 261 VAL A CA 1
ATOM 2020 C C . VAL A 1 261 ? 13.33500 6.57900 59.57300 1.000 27.28270 261 VAL A C 1
ATOM 2021 O O . VAL A 1 261 ? 12.35200 6.25900 58.90700 1.000 26.21159 261 VAL A O 1
ATOM 2025 N N . TYR A 1 262 ? 13.93100 7.75900 59.43800 1.000 23.26906 262 TYR A N 1
ATOM 2026 C CA . TYR A 1 262 ? 13.39500 8.76900 58.56100 1.000 22.51744 262 TYR A CA 1
ATOM 2027 C C . TYR A 1 262 ? 14.25500 9.03400 57.33400 1.000 21.11458 262 TYR A C 1
ATOM 2028 O O . TYR A 1 262 ? 13.82600 9.80700 56.48500 1.000 21.65077 262 TYR A O 1
ATOM 2037 N N . GLY A 1 263 ? 15.44300 8.43200 57.23500 1.000 20.14757 263 GLY A N 1
ATOM 2038 C CA . GLY A 1 263 ? 16.39700 8.78600 56.19800 1.000 21.00861 263 GLY A CA 1
ATOM 2039 C C . GLY A 1 263 ? 16.57600 7.69500 55.15500 1.000 22.72459 263 GLY A C 1
ATOM 2040 O O . GLY A 1 263 ? 15.84500 7.65000 54.16500 1.000 29.41915 263 GLY A O 1
ATOM 2041 N N . TYR A 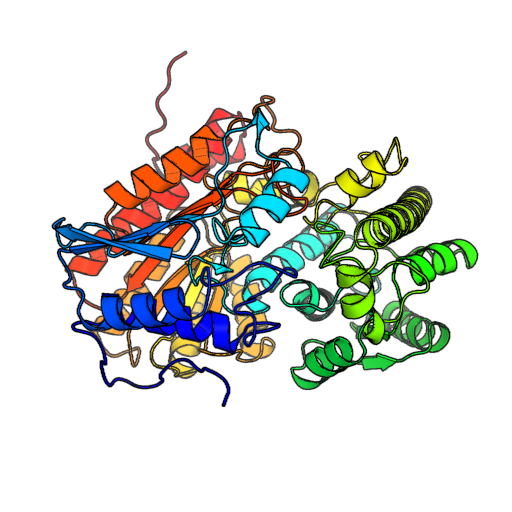1 264 ? 17.50600 6.78900 55.40000 1.000 19.83994 264 TYR A N 1
ATOM 2042 C CA . TYR A 1 264 ? 17.96900 5.83500 54.39000 1.000 20.26405 264 TYR A CA 1
ATOM 2043 C C . TYR A 1 264 ? 16.89400 4.81700 54.00100 1.000 22.88206 264 TYR A C 1
ATOM 2044 O O . TYR A 1 264 ? 16.34900 4.10000 54.85500 1.000 20.52399 264 TYR A O 1
ATOM 2053 N N . VAL A 1 265 ? 16.61500 4.71300 52.70300 1.000 21.08949 265 VAL A N 1
ATOM 2054 C CA . VAL A 1 265 ? 15.60200 3.79200 52.19500 1.000 22.30395 265 VAL A CA 1
ATOM 2055 C C . VAL A 1 265 ? 16.26300 2.44300 51.93500 1.000 24.21999 265 VAL A C 1
ATOM 2056 O O . VAL A 1 265 ? 17.18600 2.36900 51.10400 1.000 22.72833 265 VAL A O 1
ATOM 2060 N N . PRO A 1 266 ? 15.82200 1.37400 52.58600 1.000 22.91522 266 PRO A N 1
ATOM 2061 C CA . PRO A 1 266 ? 16.45000 0.07300 52.38400 1.000 25.12610 266 PRO A CA 1
ATOM 2062 C C . PRO A 1 266 ? 16.18500 -0.42700 50.98500 1.000 20.70423 266 PRO A C 1
ATOM 2063 O O . PRO A 1 266 ? 15.23600 -0.00700 50.32200 1.000 23.42117 266 PRO A O 1
ATOM 2067 N N . SER A 1 267 ? 17.03200 -1.35600 50.54800 1.000 24.09295 267 SER A N 1
ATOM 2068 C CA . SER A 1 267 ? 16.76300 -2.03900 49.29000 1.000 24.83123 267 SER A CA 1
ATOM 2069 C C . SER A 1 267 ? 15.41800 -2.74200 49.38600 1.000 27.69642 267 SER A C 1
ATOM 2070 O O . SER A 1 267 ? 15.07800 -3.31400 50.42600 1.000 29.73205 267 SER A O 1
ATOM 2073 N N . GLY A 1 268 ? 14.62700 -2.66200 48.31800 1.000 30.76615 268 GLY A N 1
ATOM 2074 C CA . GLY A 1 268 ? 13.38600 -3.39700 48.28200 1.000 33.30544 268 GLY A CA 1
ATOM 2075 C C . GLY A 1 268 ? 12.18300 -2.67900 48.83800 1.000 33.75571 268 GLY A C 1
ATOM 2076 O O . GLY A 1 268 ? 11.06500 -3.19700 48.71200 1.000 34.42221 268 GLY A O 1
ATOM 2077 N N . TYR A 1 269 ? 12.36600 -1.50800 49.43300 1.000 29.67003 269 TYR A N 1
ATOM 2078 C CA . TYR A 1 269 ? 11.27000 -0.66100 49.88200 1.000 29.18795 269 TYR A CA 1
ATOM 2079 C C . TYR A 1 269 ? 10.96200 0.38100 48.82400 1.000 30.28399 269 TYR A C 1
ATOM 2080 O O . TYR A 1 269 ? 11.86700 0.89000 48.15900 1.000 35.63817 269 TYR A O 1
ATOM 2089 N N . ARG A 1 270 ? 9.68900 0.71300 48.66700 1.000 33.11404 270 ARG A N 1
ATOM 2090 C CA . ARG A 1 270 ? 9.29900 1.86100 47.86200 1.000 33.22712 270 ARG A CA 1
ATOM 2091 C C . ARG A 1 270 ? 9.09700 3.05900 48.78200 1.000 35.61873 270 ARG A C 1
ATOM 2092 O O . ARG A 1 270 ? 8.66200 2.91000 49.93300 1.000 31.60351 270 ARG A O 1
ATOM 2100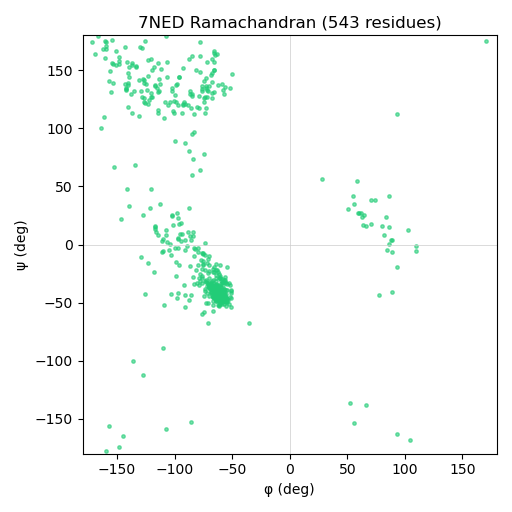 N N . VAL A 1 271 ? 9.45500 4.24700 48.29200 1.000 31.74450 271 VAL A N 1
ATOM 2101 C CA . VAL A 1 271 ? 9.32000 5.42600 49.14300 1.000 36.80473 271 VAL A CA 1
ATOM 2102 C C . VAL A 1 271 ? 7.88800 5.54000 49.62700 1.000 38.45843 271 VAL A C 1
ATOM 2103 O O . VAL A 1 271 ? 7.62700 5.99400 50.75000 1.000 34.28514 271 VAL A O 1
ATOM 2107 N N . GLU A 1 272 ? 6.92900 5.03200 48.86800 1.000 36.68858 272 GLU A N 1
ATOM 2108 C CA . GLU A 1 272 ? 5.54100 5.21600 49.17300 1.000 38.00111 272 GLU A CA 1
ATOM 2109 C C . GLU A 1 272 ? 5.09900 4.46700 50.38500 1.000 36.76128 272 GLU A C 1
ATOM 2110 O O . GLU A 1 272 ? 4.09400 4.75000 50.94700 1.000 41.00506 272 GLU A O 1
ATOM 2116 N N . GLU A 1 273 ? 5.86700 3.50500 50.78500 1.000 34.49294 273 GLU A N 1
ATOM 2117 C CA . GLU A 1 273 ? 5.46200 2.68200 51.91500 1.000 37.11968 273 GLU A CA 1
ATOM 2118 C C . GLU A 1 273 ? 6.24400 2.96800 53.17500 1.000 34.22330 273 GLU A C 1
ATOM 2119 O O . GLU A 1 273 ? 6.04400 2.27800 54.17400 1.000 32.99895 273 GLU A O 1
ATOM 2125 N N . LEU A 1 274 ? 7.15200 3.93500 53.14700 1.000 33.16568 274 LEU A N 1
ATOM 2126 C CA . LEU A 1 274 ? 7.97700 4.17400 54.32000 1.000 34.05240 274 LEU A CA 1
ATOM 2127 C C . LEU A 1 274 ? 7.14100 4.61300 55.50800 1.000 35.31965 274 LEU A C 1
ATOM 2128 O O . LEU A 1 274 ? 7.38800 4.15700 56.62300 1.000 35.14579 274 LEU A O 1
ATOM 2133 N N . GLU A 1 275 ? 6.15000 5.46900 55.30000 1.000 35.56109 275 GLU A N 1
ATOM 2134 C CA . GLU A 1 275 ? 5.33000 5.94100 56.43500 1.000 42.73832 275 GLU A CA 1
ATOM 2135 C C . GLU A 1 275 ? 4.63100 4.82000 57.10100 1.000 41.29705 275 GLU A C 1
ATOM 2136 O O . GLU A 1 275 ? 4.57700 4.73100 58.28200 1.000 40.26231 275 GLU A O 1
ATOM 2142 N N . GLU A 1 276 ? 4.14200 3.93600 56.27400 1.000 39.16164 276 GLU A N 1
ATOM 2143 C CA . GLU A 1 276 ? 3.47600 2.78500 56.71500 1.000 37.98604 276 GLU A CA 1
ATOM 2144 C C . GLU A 1 276 ? 4.41200 1.94700 57.54400 1.000 38.88542 276 GLU A C 1
ATOM 2145 O O . GLU A 1 276 ? 4.05400 1.48400 58.57300 1.000 38.84801 276 GLU A O 1
ATOM 2151 N N . ALA A 1 277 ? 5.61900 1.75000 57.06800 1.000 36.43595 277 ALA A N 1
ATOM 2152 C CA . ALA A 1 277 ? 6.59800 0.99800 57.77100 1.000 33.25736 277 ALA A CA 1
ATOM 2153 C C . ALA A 1 277 ? 7.03400 1.65600 59.05500 1.000 37.71249 277 ALA A C 1
ATOM 2154 O O . ALA A 1 277 ? 7.20300 1.00700 60.02200 1.000 39.13401 277 ALA A O 1
ATOM 2156 N N . ARG A 1 278 ? 7.22800 2.95200 59.06700 1.000 34.76052 278 ARG A N 1
ATOM 2157 C CA . ARG A 1 278 ? 7.59500 3.62100 60.31600 1.000 41.26367 278 ARG A CA 1
ATOM 2158 C C . ARG A 1 278 ? 6.53900 3.39800 61.39200 1.000 39.59185 278 ARG A C 1
ATOM 2159 O O . ARG A 1 278 ? 6.86600 3.20500 62.57100 1.000 41.72805 278 ARG A O 1
ATOM 2167 N N . ALA A 1 279 ? 5.26400 3.42400 61.00100 1.000 42.48445 279 ALA A N 1
ATOM 2168 C CA . ALA A 1 279 ? 4.17600 3.26600 61.96300 1.000 41.45218 279 ALA A CA 1
ATOM 2169 C C . ALA A 1 279 ? 4.09600 1.83700 62.48500 1.000 41.28215 279 ALA A C 1
ATOM 2170 O O . ALA A 1 279 ? 4.04500 1.61500 63.70100 1.000 47.11101 279 ALA A O 1
ATOM 2172 N N . ASN A 1 280 ? 4.08800 0.85500 61.58400 1.000 39.29554 280 ASN A N 1
ATOM 2173 C CA . ASN A 1 280 ? 3.86600 -0.53500 61.97100 1.000 39.69929 280 ASN A CA 1
ATOM 2174 C C . ASN A 1 280 ? 5.11000 -1.14300 62.60400 1.000 45.43946 280 ASN A C 1
ATOM 2175 O O . ASN A 1 280 ? 5.07800 -1.59100 63.75600 1.000 47.65813 280 ASN A O 1
ATOM 2180 N N . ASP A 1 281 ? 6.22400 -1.17800 61.86900 1.000 43.09843 281 ASP A N 1
ATOM 2181 C CA . ASP A 1 281 ? 7.41600 -1.90400 62.30900 1.000 41.99882 281 ASP A CA 1
ATOM 2182 C C . ASP A 1 281 ? 8.67400 -1.06400 62.11700 1.000 39.17207 281 ASP A C 1
ATOM 2183 O O . ASP A 1 281 ? 9.54100 -1.40700 61.30200 1.000 36.66249 281 ASP A O 1
ATOM 2188 N N . PRO A 1 282 ? 8.82700 0.02000 62.88600 1.000 38.11438 282 PRO A N 1
ATOM 2189 C CA . PRO A 1 282 ? 10.03100 0.84800 62.72500 1.000 35.18936 282 PRO A CA 1
ATOM 2190 C C . PRO A 1 282 ? 11.31100 0.09400 63.01900 1.000 36.48640 282 PRO A C 1
ATOM 2191 O O . PRO A 1 282 ? 12.35600 0.40100 62.43100 1.000 32.91762 282 PRO A O 1
ATOM 2195 N N . GLU A 1 283 ? 11.27000 -0.91000 63.89300 1.000 35.75585 283 GLU A N 1
ATOM 2196 C CA . GLU A 1 283 ? 12.49200 -1.64200 64.20800 1.000 34.66283 283 GLU A CA 1
ATOM 2197 C C . GLU A 1 283 ? 12.99400 -2.42300 63.00100 1.000 33.32512 283 GLU A C 1
ATOM 2198 O O . GLU A 1 283 ? 14.19200 -2.42000 62.70500 1.000 32.06886 283 GLU A O 1
ATOM 2204 N N . GLN A 1 284 ? 12.10000 -3.12000 62.30000 1.000 36.50796 284 GLN A N 1
ATOM 2205 C CA . GLN A 1 284 ? 12.54100 -3.84900 61.11800 1.000 34.90023 284 GLN A CA 1
ATOM 2206 C C . GLN A 1 284 ? 13.06600 -2.89600 60.04400 1.000 31.71549 284 GLN A C 1
ATOM 2207 O O . GLN A 1 284 ? 14.06700 -3.19200 59.38600 1.000 28.96583 284 GLN A O 1
ATOM 2213 N N . LEU A 1 285 ? 12.38400 -1.75800 59.84600 1.000 28.56955 285 LEU A N 1
ATOM 2214 C CA . LEU A 1 285 ? 12.84400 -0.75000 58.89400 1.000 26.56325 285 LEU A CA 1
ATOM 2215 C C . LEU A 1 285 ? 14.27600 -0.32500 59.20100 1.000 26.83071 285 LEU A C 1
ATOM 2216 O O . LEU A 1 285 ? 15.11800 -0.26500 58.29500 1.000 23.95673 285 LEU A O 1
ATOM 2221 N N . GLN A 1 286 ? 14.58900 -0.05000 60.47800 1.000 26.62875 286 GLN A N 1
ATOM 2222 C CA . GLN A 1 286 ? 15.96800 0.32100 60.80700 1.000 25.54007 286 GLN A CA 1
ATOM 2223 C C . GLN A 1 286 ? 16.93900 -0.79700 60.48700 1.000 26.29721 286 GLN A C 1
ATOM 2224 O O . GLN A 1 286 ? 18.03400 -0.53900 59.98500 1.000 26.55831 286 GLN A O 1
ATOM 2230 N N . ARG A 1 287 ? 16.60700 -2.03500 60.87000 1.000 27.69866 287 ARG A N 1
ATOM 2231 C CA . ARG A 1 287 ? 17.49500 -3.15100 60.55200 1.000 28.50069 287 ARG A CA 1
ATOM 2232 C C . ARG A 1 287 ? 17.68700 -3.25000 59.04900 1.000 23.97890 287 ARG A C 1
ATOM 2233 O O . ARG A 1 287 ? 18.79400 -3.50300 58.57700 1.000 27.98291 287 ARG A O 1
ATOM 2241 N N . ASP A 1 288 ? 16.60800 -3.09700 58.29200 1.000 25.22650 288 ASP A N 1
ATOM 2242 C CA . ASP A 1 288 ? 16.72400 -3.19200 56.84000 1.000 25.77461 288 ASP A CA 1
ATOM 2243 C C . ASP A 1 288 ? 17.57400 -2.05800 56.27900 1.000 27.49166 288 ASP A C 1
ATOM 2244 O O . ASP A 1 288 ? 18.33400 -2.25800 55.32100 1.000 27.20807 288 ASP A O 1
ATOM 2249 N N . ALA A 1 289 ? 17.41100 -0.84800 56.81900 1.000 24.62105 289 ALA A N 1
ATOM 2250 C CA . ALA A 1 289 ? 18.19400 0.28800 56.33500 1.000 26.90095 289 ALA A CA 1
ATOM 2251 C C . ALA A 1 289 ? 19.66700 0.10400 56.65500 1.000 24.70778 289 ALA A C 1
ATOM 2252 O O . ALA A 1 289 ? 20.54600 0.39100 55.82400 1.000 26.27487 289 ALA A O 1
ATOM 2254 N N . GLY A 1 290 ? 19.95200 -0.38300 57.85700 1.000 24.53632 290 GLY A N 1
ATOM 2255 C CA . GLY A 1 290 ? 21.33000 -0.59400 58.25300 1.000 27.22016 290 GLY A CA 1
ATOM 2256 C C . GLY A 1 290 ? 21.99300 -1.67800 57.43300 1.000 26.55537 290 GLY A C 1
ATOM 2257 O O . GLY A 1 290 ? 23.15800 -1.54800 57.03800 1.000 24.98121 290 GLY A O 1
ATOM 2258 N N . ALA A 1 291 ? 21.24900 -2.74400 57.12800 1.000 26.21600 291 ALA A N 1
ATOM 2259 C CA . ALA A 1 291 ? 21.80400 -3.78400 56.27100 1.000 25.42366 291 ALA A CA 1
ATOM 2260 C C . ALA A 1 291 ? 22.09400 -3.24700 54.87300 1.000 24.29458 291 ALA A C 1
ATOM 2261 O O . ALA A 1 291 ? 23.10700 -3.61900 54.25600 1.000 26.30965 291 ALA A O 1
ATOM 2263 N N . SER A 1 292 ? 21.19900 -2.40400 54.33700 1.000 22.63061 292 SER A N 1
ATOM 2264 C CA . SER A 1 292 ? 21.42000 -1.85700 52.98900 1.000 26.73221 292 SER A CA 1
ATOM 2265 C C . SER A 1 292 ? 22.59900 -0.88500 52.97500 1.000 23.83984 292 SER A C 1
ATOM 2266 O O . SER A 1 292 ? 23.38400 -0.86700 52.02500 1.000 23.58490 292 SER A O 1
ATOM 2269 N N . ILE A 1 293 ? 22.75000 -0.07100 54.02600 1.000 22.66792 293 ILE A N 1
ATOM 2270 C CA . ILE A 1 293 ? 23.93800 0.77100 54.11900 1.000 21.67107 293 ILE A CA 1
ATOM 2271 C C . ILE A 1 293 ? 25.19400 -0.08500 54.14500 1.000 21.64825 293 ILE A C 1
ATOM 2272 O O . ILE A 1 293 ? 26.19700 0.24300 53.50300 1.000 22.21102 293 ILE A O 1
ATOM 2277 N N . ALA A 1 294 ? 25.16900 -1.19300 54.89700 1.000 21.66833 294 ALA A N 1
ATOM 2278 C CA . ALA A 1 294 ? 26.32600 -2.08200 54.92600 1.000 22.74211 294 ALA A CA 1
ATOM 2279 C C . ALA A 1 294 ? 26.67800 -2.59600 53.52000 1.000 24.11044 294 ALA A C 1
ATOM 2280 O O . ALA A 1 294 ? 27.85500 -2.63000 53.13000 1.000 26.98785 294 ALA A O 1
ATOM 2282 N N . VAL A 1 295 ? 25.67200 -2.99800 52.74600 1.000 24.57507 295 VAL A N 1
ATOM 2283 C CA . VAL A 1 295 ? 25.90600 -3.43300 51.36700 1.000 29.43399 295 VAL A CA 1
ATOM 2284 C C . VAL A 1 295 ? 26.52600 -2.31200 50.53300 1.000 25.98065 295 VAL A C 1
ATOM 2285 O O . VAL A 1 295 ? 27.45000 -2.53400 49.73200 1.000 26.92935 295 VAL A O 1
ATOM 2289 N N . GLU A 1 296 ? 25.98500 -1.10600 50.66200 1.000 23.10832 296 GLU A N 1
ATOM 2290 C CA . GLU A 1 296 ? 26.51100 0.01000 49.89800 1.000 26.81017 296 GLU A CA 1
ATOM 2291 C C . GLU A 1 296 ? 27.96800 0.27700 50.25200 1.000 24.11154 296 GLU A C 1
ATOM 2292 O O . GLU A 1 296 ? 28.79900 0.47500 49.36000 1.000 25.79922 296 GLU A O 1
ATOM 2298 N N . VAL A 1 297 ? 28.30700 0.28700 51.53800 1.000 21.66487 297 VAL A N 1
ATOM 2299 C CA . VAL A 1 297 ? 29.68200 0.59700 51.91500 1.000 23.49118 297 VAL A CA 1
ATOM 2300 C C . VAL A 1 297 ? 30.63200 -0.54400 51.54000 1.000 25.21678 297 VAL A C 1
ATOM 2301 O O . VAL A 1 297 ? 31.80200 -0.31100 51.21700 1.000 24.27259 297 VAL A O 1
ATOM 2305 N N . GLU A 1 298 ? 30.17000 -1.79000 51.59200 1.000 27.99869 298 GLU A N 1
ATOM 2306 C CA . GLU A 1 298 ? 30.99100 -2.87600 51.06300 1.000 26.64471 298 GLU A CA 1
ATOM 2307 C C . GLU A 1 298 ? 31.34700 -2.62100 49.60500 1.000 25.38080 298 GLU A C 1
ATOM 2308 O O . GLU A 1 298 ? 32.49400 -2.79700 49.18400 1.000 28.29981 298 GLU A O 1
ATOM 2314 N N . ALA A 1 299 ? 30.36200 -2.21300 48.81700 1.000 24.94605 299 ALA A N 1
ATOM 2315 C CA . ALA A 1 299 ? 30.63100 -1.84900 47.43100 1.000 24.96375 299 ALA A CA 1
ATOM 2316 C C . ALA A 1 299 ? 31.62800 -0.69200 47.35000 1.000 26.64565 299 ALA A C 1
ATOM 2317 O O . ALA A 1 299 ? 32.56700 -0.72200 46.54400 1.000 25.43538 299 ALA A O 1
ATOM 2319 N N . MET A 1 300 ? 31.44000 0.34200 48.17800 1.000 23.96423 300 MET A N 1
ATOM 2320 C CA . MET A 1 300 ? 32.40500 1.43700 48.22900 1.000 25.63861 300 MET A CA 1
ATOM 2321 C C . MET A 1 300 ? 33.79500 0.92700 48.56200 1.000 23.98098 300 MET A C 1
ATOM 2322 O O . MET A 1 300 ? 34.79000 1.37600 47.97700 1.000 23.97693 300 MET A O 1
ATOM 2327 N N . LEU A 1 301 ? 33.89700 0.01100 49.48500 1.000 23.31797 301 LEU A N 1
ATOM 2328 C CA . LEU A 1 301 ? 35.17900 -0.52500 49.87300 1.000 23.70307 301 LEU A CA 1
ATOM 2329 C C . LEU A 1 301 ? 35.80900 -1.29600 48.69200 1.000 25.19032 301 LEU A C 1
ATOM 2330 O O . LEU A 1 301 ? 36.94800 -1.18100 48.44200 1.000 26.97459 301 LEU A O 1
ATOM 2335 N N . GLU A 1 302 ? 35.01400 -2.00100 47.93900 1.000 25.29348 302 GLU A N 1
ATOM 2336 C CA . GLU A 1 302 ? 35.54800 -2.71700 46.81500 1.000 30.09717 302 GLU A CA 1
ATOM 2337 C C . GLU A 1 302 ? 36.00700 -1.73000 45.74800 1.000 33.73340 302 GLU A C 1
ATOM 2338 O O . GLU A 1 302 ? 37.05700 -1.89000 45.18000 1.000 31.22566 302 GLU A O 1
ATOM 2344 N N . LEU A 1 303 ? 35.21400 -0.68800 45.51600 1.000 27.73687 303 LEU A N 1
ATOM 2345 C CA . LEU A 1 303 ? 35.58300 0.30600 44.54200 1.000 26.92445 303 LEU A CA 1
ATOM 2346 C C . LEU A 1 303 ? 36.89400 0.96600 44.94500 1.000 27.86427 303 LEU A C 1
ATOM 2347 O O . LEU A 1 303 ? 37.72600 1.24600 44.12900 1.000 24.91586 303 LEU A O 1
ATOM 2352 N N . LYS A 1 304 ? 37.05200 1.18600 46.22500 1.000 23.86680 304 LYS A N 1
ATOM 2353 C CA . LYS A 1 304 ? 38.28900 1.77000 46.73500 1.000 27.41959 304 LYS A CA 1
ATOM 2354 C C . LYS A 1 304 ? 39.49000 0.89600 46.41400 1.000 30.49785 304 LYS A C 1
ATOM 2355 O O . LYS A 1 304 ? 40.55100 1.39800 46.03600 1.000 30.47722 304 LYS A O 1
ATOM 2361 N N . LYS A 1 305 ? 39.33300 -0.41400 46.55800 1.000 29.15141 305 LYS A N 1
ATOM 2362 C CA . LYS A 1 305 ? 40.41600 -1.34600 46.27500 1.000 34.07489 305 LYS A CA 1
ATOM 2363 C C . LYS A 1 305 ? 40.70300 -1.45000 44.77600 1.000 33.02521 305 LYS A C 1
ATOM 2364 O O . LYS A 1 305 ? 41.84800 -1.76100 44.39900 1.000 33.65685 305 LYS A O 1
ATOM 2370 N N . ARG A 1 306 ? 39.73400 -1.15900 43.94700 1.000 26.86396 306 ARG A N 1
ATOM 2371 C CA . ARG A 1 306 ? 39.98600 -1.12500 42.51100 1.000 29.20680 306 ARG A CA 1
ATOM 2372 C C . ARG A 1 306 ? 40.49200 0.23200 42.03400 1.000 28.89114 306 ARG A C 1
ATOM 2373 O O . ARG A 1 306 ? 40.64800 0.43800 40.82500 1.000 25.60138 306 ARG A O 1
ATOM 2381 N N . GLY A 1 307 ? 40.77900 1.15100 42.95800 1.000 24.57794 307 GLY A N 1
ATOM 2382 C CA . GLY A 1 307 ? 41.44500 2.39800 42.62800 1.000 26.32073 307 GLY A CA 1
ATOM 2383 C C . GLY A 1 307 ? 40.60700 3.65600 42.70400 1.000 26.59787 307 GLY A C 1
ATOM 2384 O O . GLY A 1 307 ? 41.14700 4.74300 42.47300 1.000 26.20481 307 GLY A O 1
ATOM 2385 N N . ALA A 1 308 ? 39.32100 3.56300 43.03700 1.000 25.77114 308 ALA A N 1
ATOM 2386 C CA . ALA A 1 308 ? 38.51100 4.76900 43.18600 1.000 25.77497 308 ALA A CA 1
ATOM 2387 C C . ALA A 1 308 ? 38.99400 5.56800 44.38700 1.000 21.07059 308 ALA A C 1
ATOM 2388 O O . ALA A 1 308 ? 39.50100 5.01200 45.36100 1.000 22.91163 308 ALA A O 1
ATOM 2390 N N . ILE A 1 309 ? 38.87900 6.88800 44.28900 1.000 21.72888 309 ILE A N 1
ATOM 2391 C CA . ILE A 1 309 ? 39.02700 7.75300 45.45200 1.000 20.78820 309 ILE A CA 1
ATOM 2392 C C . ILE A 1 309 ? 37.66500 7.74900 46.15000 1.000 19.33035 309 ILE A C 1
ATOM 2393 O O . ILE A 1 309 ? 36.69300 8.30800 45.63400 1.000 19.98556 309 ILE A O 1
ATOM 2398 N N . VAL A 1 310 ? 37.59600 7.16100 47.32900 1.000 18.35599 310 VAL A N 1
ATOM 2399 C CA . VAL A 1 310 ? 36.33000 6.93100 48.01100 1.000 17.10924 310 VAL A CA 1
ATOM 2400 C C . VAL A 1 310 ? 36.32000 7.71600 49.32000 1.000 19.97213 310 VAL A C 1
ATOM 2401 O O . VAL A 1 310 ? 37.32600 7.75800 50.03600 1.000 20.87194 310 VAL A O 1
ATOM 2405 N N . PHE A 1 311 ? 35.19600 8.36800 49.62400 1.000 19.16810 311 PHE A N 1
ATOM 2406 C CA . PHE A 1 311 ? 35.17600 9.11900 50.87200 1.000 17.47458 311 PHE A CA 1
ATOM 2407 C C . PHE A 1 311 ? 33.75500 9.26200 51.39100 1.000 17.74835 311 PHE A C 1
ATOM 2408 O O . PHE A 1 311 ? 32.77200 9.15000 50.65700 1.000 17.27504 311 PHE A O 1
ATOM 2416 N N . ASP A 1 312 ? 33.68800 9.46300 52.70700 1.000 17.33058 312 ASP A N 1
ATOM 2417 C CA . ASP A 1 312 ? 32.45800 9.74800 53.43200 1.000 17.28680 312 ASP A CA 1
ATOM 2418 C C . ASP A 1 312 ? 32.18200 11.24800 53.36600 1.000 19.46956 312 ASP A C 1
ATOM 2419 O O . ASP A 1 312 ? 33.06300 12.07100 53.66700 1.000 17.14903 312 ASP A O 1
ATOM 2424 N N . ASN A 1 313 ? 30.96600 11.60800 52.94500 1.000 18.70561 313 ASN A N 1
ATOM 2425 C CA . ASN A 1 313 ? 30.62900 13.00500 52.70800 1.000 20.17377 313 ASN A CA 1
ATOM 2426 C C . ASN A 1 313 ? 29.88900 13.61500 53.89500 1.000 20.79436 313 ASN A C 1
ATOM 2427 O O . ASN A 1 313 ? 29.11500 14.56700 53.73900 1.000 18.47139 313 ASN A O 1
ATOM 2432 N N . GLY A 1 314 ? 30.13400 13.07200 55.08200 1.000 18.01071 314 GLY A N 1
ATOM 2433 C CA . GLY A 1 314 ? 29.67600 13.64400 56.32200 1.000 19.17495 314 GLY A CA 1
ATOM 2434 C C . GLY A 1 314 ? 28.27800 13.21000 56.67400 1.000 20.67768 314 GLY A C 1
ATOM 2435 O O . GLY A 1 314 ? 27.48700 14.03500 57.09800 1.000 22.36782 314 GLY A O 1
ATOM 2436 N N . ASN A 1 315 ? 27.92900 11.94400 56.48400 1.000 19.12479 315 ASN A N 1
ATOM 2437 C CA . ASN A 1 315 ? 26.58300 11.51800 56.84300 1.000 17.30136 315 ASN A CA 1
ATOM 2438 C C . ASN A 1 315 ? 26.59100 10.30100 57.75000 1.000 17.60714 315 ASN A C 1
ATOM 2439 O O . ASN A 1 315 ? 25.59300 9.58500 57.79800 1.000 20.84750 315 ASN A O 1
ATOM 2444 N N . ASN A 1 316 ? 27.67500 10.07800 58.51500 1.000 17.35174 316 ASN A N 1
ATOM 2445 C CA . ASN A 1 316 ? 27.79900 8.85600 59.33400 1.000 17.43572 316 ASN A CA 1
ATOM 2446 C C . ASN A 1 316 ? 27.54700 7.57400 58.58000 1.000 20.80035 316 ASN A C 1
ATOM 2447 O O . ASN A 1 316 ? 27.14500 6.57900 59.18400 1.000 21.00797 316 ASN A O 1
ATOM 2452 N N . ILE A 1 317 ? 27.85500 7.54100 57.27800 1.000 16.23704 317 ILE A N 1
ATOM 2453 C CA . ILE A 1 317 ? 27.57200 6.29200 56.59300 1.000 18.90273 317 ILE A CA 1
ATOM 2454 C C . ILE A 1 317 ? 28.55300 5.21300 57.06100 1.000 19.74892 317 ILE A C 1
ATOM 2455 O O . ILE A 1 317 ? 28.17300 4.04600 57.18000 1.000 17.56190 317 ILE A O 1
ATOM 2460 N N . ARG A 1 318 ? 29.81300 5.57900 57.38300 1.000 19.25922 318 ARG A N 1
ATOM 2461 C CA . ARG A 1 318 ? 30.76300 4.55500 57.81600 1.000 19.60706 318 ARG A CA 1
ATOM 2462 C C . ARG A 1 318 ? 30.40600 4.05800 59.20500 1.000 24.81310 318 ARG A C 1
ATOM 2463 O O . ARG A 1 318 ? 30.47100 2.84900 59.47600 1.000 21.63557 318 ARG A O 1
ATOM 2471 N N . SER A 1 319 ? 30.02300 4.98300 60.10100 1.000 17.85437 319 SER A N 1
ATOM 2472 C CA . SER A 1 319 ? 29.56900 4.58800 61.42700 1.000 24.14233 319 SER A CA 1
ATOM 2473 C C . SER A 1 319 ? 28.42200 3.59700 61.32900 1.000 24.37308 319 SER A C 1
ATOM 2474 O O . SER A 1 319 ? 28.43700 2.56100 61.99800 1.000 24.99349 319 SER A O 1
ATOM 2477 N N . GLN A 1 320 ? 27.41300 3.90300 60.50200 1.000 21.92328 320 GLN A N 1
ATOM 2478 C CA . GLN A 1 320 ? 26.29300 2.97700 60.34500 1.000 20.96950 320 GLN A CA 1
ATOM 2479 C C . GLN A 1 320 ? 26.78500 1.64300 59.79700 1.000 27.83937 320 GLN A C 1
ATOM 2480 O O . GLN A 1 320 ? 26.49900 0.58100 60.36100 1.000 27.69117 320 GLN A O 1
ATOM 2486 N N . ALA A 1 321 ? 27.57500 1.68500 58.72300 1.000 26.52469 321 ALA A N 1
ATOM 2487 C CA . ALA A 1 321 ? 28.06700 0.44600 58.12700 1.000 25.45377 321 ALA A CA 1
ATOM 2488 C C . ALA A 1 321 ? 28.80800 -0.41400 59.15100 1.000 26.09753 321 ALA A C 1
ATOM 2489 O O . ALA A 1 321 ? 28.64000 -1.63400 59.17700 1.000 26.50181 321 ALA A O 1
ATOM 2491 N N . LYS A 1 322 ? 29.64900 0.19600 59.98700 1.000 26.48470 322 LYS A N 1
ATOM 2492 C CA . LYS A 1 322 ? 30.37800 -0.58700 60.97900 1.000 28.63667 322 LYS A CA 1
ATOM 2493 C C . LYS A 1 322 ? 29.41900 -1.26800 61.94300 1.000 31.10732 322 LYS A C 1
ATOM 2494 O O . LYS A 1 322 ? 29.54600 -2.46900 62.21100 1.000 31.30013 322 LYS A O 1
ATOM 2500 N N . GLU A 1 323 ? 28.44900 -0.50700 62.47300 1.000 28.20749 323 GLU A N 1
ATOM 2501 C CA . GLU A 1 323 ? 27.42000 -1.05600 63.35200 1.000 26.96829 323 GLU A CA 1
ATOM 2502 C C . GLU A 1 323 ? 26.71700 -2.25500 62.72500 1.000 32.69709 323 GLU A C 1
ATOM 2503 O O . GLU A 1 323 ? 26.27900 -3.17000 63.43200 1.000 28.09107 323 GLU A O 1
ATOM 2509 N N . TYR A 1 324 ? 26.56600 -2.26800 61.40700 1.000 24.88796 324 TYR A N 1
ATOM 2510 C CA . TYR A 1 324 ? 25.88000 -3.37900 60.76400 1.000 28.26828 324 TYR A CA 1
ATOM 2511 C C . TYR A 1 324 ? 26.85200 -4.35000 60.12100 1.000 29.89073 324 TYR A C 1
ATOM 2512 O O . TYR A 1 324 ? 26.49200 -5.05500 59.17800 1.000 24.95003 324 TYR A O 1
ATOM 2521 N N . GLY A 1 325 ? 28.09000 -4.39100 60.62400 1.000 33.17330 325 GLY A N 1
ATOM 2522 C CA . GLY A 1 325 ? 29.00800 -5.47000 60.31700 1.000 33.36894 325 GLY A CA 1
ATOM 2523 C C . GLY A 1 325 ? 30.18500 -5.14000 59.42300 1.000 36.83911 325 GLY A C 1
ATOM 2524 O O . GLY A 1 325 ? 31.03800 -6.01700 59.22300 1.000 34.43006 325 GLY A O 1
ATOM 2525 N N . VAL A 1 326 ? 30.28600 -3.93400 58.86400 1.000 33.51795 326 VAL A N 1
ATOM 2526 C CA . VAL A 1 326 ? 31.41300 -3.61800 57.97900 1.000 31.73162 326 VAL A CA 1
ATOM 2527 C C . VAL A 1 326 ? 32.56800 -3.17900 58.88200 1.000 31.94892 326 VAL A C 1
ATOM 2528 O O . VAL A 1 326 ? 32.71000 -2.01300 59.24200 1.000 28.99569 326 VAL A O 1
ATOM 2532 N N . GLN A 1 327 ? 33.44300 -4.12600 59.21300 1.000 30.13072 327 GLN A N 1
ATOM 2533 C CA . GLN A 1 327 ? 34.44300 -3.86400 60.24000 1.000 30.43573 327 GLN A CA 1
ATOM 2534 C C . GLN A 1 327 ? 35.49700 -2.86700 59.79100 1.000 29.60243 327 GLN A C 1
ATOM 2535 O O . GLN A 1 327 ? 36.00300 -2.09300 60.61300 1.000 30.29435 327 GLN A O 1
ATOM 2541 N N . ASN A 1 328 ? 35.86300 -2.88000 58.50400 1.000 31.38033 328 ASN A N 1
ATOM 2542 C CA . ASN A 1 328 ? 36.87300 -1.97400 57.97400 1.000 28.83736 328 ASN A CA 1
ATOM 2543 C C . ASN A 1 328 ? 36.24900 -0.71000 57.37200 1.000 31.63505 328 ASN A C 1
ATOM 2544 O O . ASN A 1 328 ? 36.89800 -0.00200 56.59300 1.000 26.17411 328 ASN A O 1
ATOM 2549 N N . ALA A 1 329 ? 34.99800 -0.40700 57.72300 1.000 28.51897 329 ALA A N 1
ATOM 2550 C CA . ALA A 1 329 ? 34.34900 0.76900 57.15600 1.000 26.19631 329 ALA A CA 1
ATOM 2551 C C . ALA A 1 329 ? 35.20400 2.02000 57.30600 1.000 28.14421 329 ALA A C 1
ATOM 2552 O O . ALA A 1 329 ? 35.19200 2.89000 56.43000 1.000 25.35985 329 ALA A O 1
ATOM 2554 N N . PHE A 1 330 ? 35.95000 2.14500 58.39200 1.000 22.54449 330 PHE A N 1
ATOM 2555 C CA . PHE A 1 330 ? 36.70400 3.38200 58.55600 1.000 25.57611 330 PHE A CA 1
ATOM 2556 C C . PHE A 1 330 ? 38.03900 3.36800 57.81800 1.000 26.50008 330 PHE A C 1
ATOM 2557 O O . PHE A 1 330 ? 38.83400 4.30000 57.97700 1.000 25.81678 330 PHE A O 1
ATOM 2565 N N . ASP A 1 331 ? 38.26000 2.36300 56.96200 1.000 28.06161 331 ASP A N 1
ATOM 2566 C CA . ASP A 1 331 ? 39.29200 2.48000 55.93400 1.000 26.89148 331 ASP A CA 1
ATOM 2567 C C . ASP A 1 331 ? 38.96000 3.58900 54.94000 1.000 24.83473 331 ASP A C 1
ATOM 2568 O O . ASP A 1 331 ? 39.85800 4.14700 54.30300 1.000 23.58800 331 ASP A O 1
ATOM 2573 N N . ILE A 1 332 ? 37.68200 3.89800 54.77700 1.000 21.61177 332 ILE A N 1
ATOM 2574 C CA . ILE A 1 332 ? 37.24700 4.95200 53.87200 1.000 20.40647 332 ILE A CA 1
ATOM 2575 C C . ILE A 1 332 ? 37.51600 6.30000 54.52100 1.000 17.94575 332 ILE A C 1
ATOM 2576 O O . ILE A 1 332 ? 37.19600 6.50300 55.69600 1.000 21.48624 332 ILE A O 1
ATOM 2581 N N . ASP A 1 333 ? 38.09500 7.22400 53.75200 1.000 21.41281 333 ASP A N 1
ATOM 2582 C CA . ASP A 1 333 ? 38.43600 8.55300 54.23000 1.000 21.63625 333 ASP A CA 1
ATOM 2583 C C . ASP A 1 333 ? 37.19400 9.34500 54.57300 1.000 20.79255 333 ASP A C 1
ATOM 2584 O O . ASP A 1 333 ? 36.10900 9.07600 54.07200 1.000 20.76924 333 ASP A O 1
ATOM 2589 N N . ILE A 1 334 ? 37.37500 10.34800 55.43400 1.000 17.84380 334 ILE A N 1
ATOM 2590 C CA . ILE A 1 334 ? 36.35000 11.35100 55.70100 1.000 18.26425 334 ILE A CA 1
ATOM 2591 C C . ILE A 1 334 ? 36.78100 12.64500 55.02700 1.000 16.12656 334 ILE A C 1
ATOM 2592 O O . ILE A 1 334 ? 37.97100 12.97600 54.99400 1.000 16.78909 334 ILE A O 1
ATOM 2597 N N . PHE A 1 335 ? 35.81400 13.39200 54.50100 1.000 14.82232 335 PHE A N 1
ATOM 2598 C CA . PHE A 1 335 ? 36.19400 14.54100 53.68100 1.000 17.74215 335 PHE A CA 1
ATOM 2599 C C . PHE A 1 335 ? 36.90700 15.63000 54.46900 1.000 18.40976 335 PHE A C 1
ATOM 2600 O O . PHE A 1 335 ? 37.60900 16.46300 53.87500 1.000 17.69670 335 PHE A O 1
ATOM 2608 N N . THR A 1 336 ? 36.68900 15.68700 55.77800 1.000 17.04660 336 THR A N 1
ATOM 2609 C CA . THR A 1 336 ? 37.30200 16.72500 56.58200 1.000 15.84609 336 THR A CA 1
ATOM 2610 C C . THR A 1 336 ? 38.80200 16.46900 56.69500 1.000 18.09345 336 THR A C 1
ATOM 2611 O O . THR A 1 336 ? 39.62300 17.20400 56.12900 1.000 19.77090 336 THR A O 1
ATOM 2615 N N . GLU A 1 337 ? 39.16900 15.40200 57.38800 1.000 18.40273 337 GLU A N 1
ATOM 2616 C CA . GLU A 1 337 ? 40.58800 15.11800 57.58100 1.000 21.59853 337 GLU A CA 1
ATOM 2617 C C . GLU A 1 337 ? 41.30700 15.00300 56.23600 1.000 17.99066 337 GLU A C 1
ATOM 2618 O O . GLU A 1 337 ? 42.46100 15.42400 56.09800 1.000 18.60522 337 GLU A O 1
ATOM 2624 N N . ALA A 1 338 ? 40.65900 14.39800 55.24700 1.000 17.91125 338 ALA A N 1
ATOM 2625 C CA . ALA A 1 338 ? 41.38600 14.09500 54.00300 1.000 20.63792 338 ALA A CA 1
ATOM 2626 C C . ALA A 1 338 ? 41.50700 15.28700 53.05700 1.000 19.16461 338 ALA A C 1
ATOM 2627 O O . ALA A 1 338 ? 42.52000 15.39900 52.34100 1.000 23.38148 338 ALA A O 1
ATOM 2629 N N . PHE A 1 339 ? 40.51900 16.16700 53.01900 1.000 16.38443 339 PHE A N 1
ATOM 2630 C CA . PHE A 1 339 ? 40.52600 17.21200 51.99000 1.000 17.68468 339 PHE A CA 1
ATOM 2631 C C . PHE A 1 339 ? 40.41800 18.63800 52.50900 1.000 23.73646 339 PHE A C 1
ATOM 2632 O O . PHE A 1 339 ? 41.13100 19.52000 52.00800 1.000 21.64928 339 PHE A O 1
ATOM 2640 N N . LEU A 1 340 ? 39.54600 18.91000 53.49200 1.000 18.54734 340 LEU A N 1
ATOM 2641 C CA . LEU A 1 340 ? 39.26600 20.30900 53.79700 1.000 17.26162 340 LEU A CA 1
ATOM 2642 C C . LEU A 1 340 ? 39.96400 20.82700 55.05400 1.000 17.18476 340 LEU A C 1
ATOM 2643 O O . LEU A 1 340 ? 39.97200 22.03800 55.28100 1.000 15.32759 340 LEU A O 1
ATOM 2648 N N . ARG A 1 341 ? 40.58800 19.97100 55.85300 1.000 17.44095 341 ARG A N 1
ATOM 2649 C CA . ARG A 1 341 ? 41.13900 20.45700 57.11100 1.000 17.28982 341 ARG A CA 1
ATOM 2650 C C . ARG A 1 341 ? 42.18400 21.56200 56.93400 1.000 15.07598 341 ARG A C 1
ATOM 2651 O O . ARG A 1 341 ? 42.25200 22.43800 57.80900 1.000 19.20193 341 ARG A O 1
ATOM 2659 N N . PRO A 1 342 ? 42.97700 21.62400 55.86000 1.000 18.73830 342 PRO A N 1
ATOM 2660 C CA . PRO A 1 342 ? 43.87400 22.78100 55.72200 1.000 21.22500 342 PRO A CA 1
ATOM 2661 C C . PRO A 1 342 ? 43.12500 24.09200 55.64700 1.000 19.19387 342 PRO A C 1
ATOM 2662 O O . PRO A 1 342 ? 43.66200 25.11600 56.08000 1.000 18.80849 342 PRO A O 1
ATOM 2666 N N . LEU A 1 343 ? 41.88300 24.09800 55.12800 1.000 15.82678 343 LEU A N 1
ATOM 2667 C CA . LEU A 1 343 ? 41.08300 25.31500 55.16900 1.000 13.35883 343 LEU A CA 1
ATOM 2668 C C . LEU A 1 343 ? 40.59900 25.60100 56.59300 1.000 15.18503 343 LEU A C 1
ATOM 2669 O O . LEU A 1 343 ? 40.72400 26.72200 57.10700 1.000 18.31589 343 LEU A O 1
ATOM 2674 N N . PHE A 1 344 ? 40.00600 24.59900 57.23700 1.000 16.03047 344 PHE A N 1
ATOM 2675 C CA . PHE A 1 344 ? 39.53400 24.78600 58.59900 1.000 18.05219 344 PHE A CA 1
ATOM 2676 C C . PHE A 1 344 ? 40.64900 25.28800 59.51000 1.000 18.91294 344 PHE A C 1
ATOM 2677 O O . PHE A 1 344 ? 40.39800 26.08200 60.42600 1.000 18.13091 344 PHE A O 1
ATOM 2685 N N . ALA A 1 345 ? 41.88700 24.86200 59.25700 1.000 16.92915 345 ALA A N 1
ATOM 2686 C CA . ALA A 1 345 ? 42.99900 25.23500 60.11400 1.000 18.80482 345 ALA A CA 1
ATOM 2687 C C . ALA A 1 345 ? 43.28600 26.72900 60.06700 1.000 17.54509 345 ALA A C 1
ATOM 2688 O O . ALA A 1 345 ? 43.88800 27.26200 61.01100 1.000 18.14394 345 ALA A O 1
ATOM 2690 N N . ARG A 1 346 ? 42.81700 27.42700 59.04100 1.000 16.62312 346 ARG A N 1
ATOM 2691 C CA . ARG A 1 346 ? 42.89500 28.88200 58.98600 1.000 15.75453 346 ARG A CA 1
ATOM 2692 C C . ARG A 1 346 ? 41.54000 29.51900 59.18200 1.000 16.11534 346 ARG A C 1
ATOM 2693 O O . ARG A 1 346 ? 41.37300 30.71900 58.90700 1.000 17.31300 346 ARG A O 1
ATOM 2701 N N . ALA A 1 347 ? 40.55900 28.73100 59.62500 1.000 17.08838 347 ALA A N 1
ATOM 2702 C CA . ALA A 1 347 ? 39.18300 29.18700 59.81900 1.000 17.75268 347 ALA A CA 1
ATOM 2703 C C . ALA A 1 347 ? 38.58400 29.69800 58.51500 1.000 17.18418 347 ALA A C 1
ATOM 2704 O O . ALA A 1 347 ? 37.69300 30.54700 58.52700 1.000 15.42452 347 ALA A O 1
ATOM 2706 N N . ILE A 1 348 ? 39.07200 29.19600 57.38000 1.000 16.07927 348 ILE A N 1
ATOM 2707 C CA . ILE A 1 348 ? 38.32800 29.37900 56.13400 1.000 14.97898 348 ILE A CA 1
ATOM 2708 C C . ILE A 1 348 ? 37.13200 28.43800 56.16400 1.000 16.20328 348 ILE A C 1
ATOM 2709 O O . ILE A 1 348 ? 37.27600 27.22800 56.40200 1.000 16.44154 348 ILE A O 1
ATOM 2714 N N . GLY A 1 349 ? 35.93600 28.97800 55.96900 1.000 15.98205 349 GLY A N 1
ATOM 2715 C CA . GLY A 1 349 ? 34.77100 28.15100 56.16000 1.000 16.87010 349 GLY A CA 1
ATOM 2716 C C . GLY A 1 349 ? 33.53200 28.66900 55.48000 1.000 17.12834 349 GLY A C 1
ATOM 2717 O O . GLY A 1 349 ? 33.56300 29.70100 54.81300 1.000 16.85558 349 GLY A O 1
ATOM 2718 N N . PRO A 1 350 ? 32.40300 27.95800 55.66000 1.000 16.56984 350 PRO A N 1
ATOM 2719 C CA . PRO A 1 350 ? 31.19700 28.16700 54.82300 1.000 14.84911 350 PRO A CA 1
ATOM 2720 C C . PRO A 1 350 ? 30.37200 29.39500 55.18300 1.000 18.31953 350 PRO A C 1
ATOM 2721 O O . PRO A 1 350 ? 29.18500 29.31900 55.50900 1.000 16.10240 350 PRO A O 1
ATOM 2725 N N . PHE A 1 351 ? 30.98500 30.56200 55.00800 1.000 15.47402 351 PHE A N 1
ATOM 2726 C CA . PHE A 1 351 ? 30.32700 31.82600 55.30500 1.000 15.89235 351 PHE A CA 1
ATOM 2727 C C . PHE A 1 351 ? 29.27000 32.11400 54.23900 1.000 15.43056 351 PHE A C 1
ATOM 2728 O O . PHE A 1 351 ? 29.42800 31.73600 53.08200 1.000 16.74996 351 PHE A O 1
ATOM 2736 N N . ARG A 1 352 ? 28.15100 32.69600 54.64100 1.000 15.57023 352 ARG A N 1
ATOM 2737 C CA . ARG A 1 352 ? 27.03600 32.87400 53.71100 1.000 16.80311 352 ARG A CA 1
ATOM 2738 C C . ARG A 1 352 ? 26.28700 34.14000 54.09100 1.000 14.02564 352 ARG A C 1
ATOM 2739 O O . ARG A 1 352 ? 26.39700 34.63400 55.21200 1.000 16.29649 352 ARG A O 1
ATOM 2747 N N . TRP A 1 353 ? 25.49800 34.66100 53.15900 1.000 14.62242 353 TRP A N 1
ATOM 2748 C CA . TRP A 1 353 ? 24.72700 35.85500 53.45400 1.000 14.60674 353 TRP A CA 1
ATOM 2749 C C . TRP A 1 353 ? 23.43400 35.81600 52.66400 1.000 15.41927 353 TRP A C 1
ATOM 2750 O O . TRP A 1 353 ? 23.33000 35.13000 51.65600 1.000 15.04257 353 TRP A O 1
ATOM 2761 N N . VAL A 1 354 ? 22.42700 36.51400 53.16900 1.000 14.63288 354 VAL A N 1
ATOM 2762 C CA . VAL A 1 354 ? 21.08400 36.46500 52.60400 1.000 16.68264 354 VAL A CA 1
ATOM 2763 C C . VAL A 1 354 ? 20.58300 37.87900 52.37700 1.000 19.01744 354 VAL A C 1
ATOM 2764 O O . VAL A 1 354 ? 20.65700 38.71400 53.28300 1.000 16.27136 354 VAL A O 1
ATOM 2768 N N . ALA A 1 355 ? 20.03300 38.13400 51.18500 1.000 14.86900 355 ALA A N 1
ATOM 2769 C CA . ALA A 1 355 ? 19.46300 39.44800 50.87700 1.000 17.29351 355 ALA A CA 1
ATOM 2770 C C . ALA A 1 355 ? 18.04000 39.48100 51.42900 1.000 18.71525 355 ALA A C 1
ATOM 2771 O O . ALA A 1 355 ? 17.10700 38.99500 50.79600 1.000 17.57132 355 ALA A O 1
ATOM 2773 N N . LEU A 1 356 ? 17.86900 40.03600 52.62900 1.000 17.71055 356 LEU A N 1
ATOM 2774 C CA . LEU A 1 356 ? 16.55600 40.04400 53.26800 1.000 16.86515 356 LEU A CA 1
ATOM 2775 C C . LEU A 1 356 ? 15.52600 40.85600 52.48700 1.000 19.69172 356 LEU A C 1
ATOM 2776 O O . LEU A 1 356 ? 14.31200 40.64100 52.65600 1.000 20.49143 356 LEU A O 1
ATOM 2781 N N . SER A 1 357 ? 15.97500 41.79100 51.64600 1.000 18.76120 357 SER A N 1
ATOM 2782 C CA . SER A 1 357 ? 15.00800 42.51400 50.81600 1.000 22.81881 357 SER A CA 1
ATOM 2783 C C . SER A 1 357 ? 14.28300 41.58500 49.85100 1.000 23.35327 357 SER A C 1
ATOM 2784 O O . SER A 1 357 ? 13.17300 41.90500 49.40100 1.000 22.65282 357 SER A O 1
ATOM 2787 N N . GLY A 1 358 ? 14.87400 40.43700 49.54700 1.000 20.80743 358 GLY A N 1
ATOM 2788 C CA . GLY A 1 358 ? 14.38500 39.56400 48.50500 1.000 19.30403 358 GLY A CA 1
ATOM 2789 C C . GLY A 1 358 ? 14.90100 39.89000 47.12500 1.000 21.44885 358 GLY A C 1
ATOM 2790 O O . GLY A 1 358 ? 14.52800 39.19000 46.17500 1.000 23.11914 358 GLY A O 1
ATOM 2791 N N . GLU A 1 359 ? 15.75100 40.91100 46.98300 1.000 21.10258 359 GLU A N 1
ATOM 2792 C CA . GLU A 1 359 ? 16.22900 41.37000 45.67500 1.000 23.52549 359 GLU A CA 1
ATOM 2793 C C . GLU A 1 359 ? 17.54000 40.67800 45.31400 1.000 23.01377 359 GLU A C 1
ATOM 2794 O O . GLU A 1 359 ? 18.55300 40.84300 46.00300 1.000 17.58131 359 GLU A O 1
ATOM 2800 N N . LEU A 1 360 ? 17.52400 39.94800 44.19900 1.000 19.34563 360 LEU A N 1
ATOM 2801 C CA . LEU A 1 360 ? 18.74100 39.31700 43.69700 1.000 21.25145 360 LEU A CA 1
ATOM 2802 C C . LEU A 1 360 ? 19.81800 40.34600 43.37300 1.000 21.87735 360 LEU A C 1
ATOM 2803 O O . LEU A 1 360 ? 21.02000 40.04300 43.44400 1.000 19.68210 360 LEU A O 1
ATOM 2808 N N . SER A 1 361 ? 19.41200 41.56600 43.00200 1.000 21.02213 361 SER A N 1
ATOM 2809 C CA . SER A 1 361 ? 20.39800 42.59800 42.69300 1.000 23.16904 361 SER A CA 1
ATOM 2810 C C . SER A 1 361 ? 21.29500 42.86700 43.88500 1.000 17.88279 361 SER A C 1
ATOM 2811 O O . SER A 1 361 ? 22.46800 43.25100 43.71800 1.000 17.97953 361 SER A O 1
ATOM 2814 N N . ASP A 1 362 ? 20.76700 42.67100 45.09300 1.000 19.46723 362 ASP A N 1
ATOM 2815 C CA . ASP A 1 362 ? 21.59600 42.83800 46.29100 1.000 19.99561 362 ASP A CA 1
ATOM 2816 C C . ASP A 1 362 ? 22.72600 41.81400 46.31800 1.000 20.28952 362 ASP A C 1
ATOM 2817 O O . ASP A 1 362 ? 23.89800 42.16400 46.51400 1.000 17.74802 362 ASP A O 1
ATOM 2822 N N . ILE A 1 363 ? 22.40000 40.53900 46.08600 1.000 20.15817 363 ILE A N 1
ATOM 2823 C CA . ILE A 1 363 ? 23.45200 39.52600 46.00800 1.000 18.83232 363 ILE A CA 1
ATOM 2824 C C . ILE A 1 363 ? 24.43500 39.88800 44.90500 1.000 19.23358 363 ILE A C 1
ATOM 2825 O O . ILE A 1 363 ? 25.65200 39.82500 45.09700 1.000 16.59093 363 ILE A O 1
ATOM 2830 N N . HIS A 1 364 ? 23.92800 40.32100 43.73600 1.000 18.97379 364 HIS A N 1
ATOM 2831 C CA . HIS A 1 364 ? 24.83500 40.58500 42.61900 1.000 19.11033 364 HIS A CA 1
ATOM 2832 C C . HIS A 1 364 ? 25.75900 41.76300 42.91100 1.000 19.33673 364 HIS A C 1
ATOM 2833 O O . HIS A 1 364 ? 26.93300 41.75500 42.51100 1.000 18.18481 364 HIS A O 1
ATOM 2840 N N . ALA A 1 365 ? 25.26300 42.77700 43.61500 1.000 17.33212 365 ALA A N 1
ATOM 2841 C CA . ALA A 1 365 ? 26.14400 43.87000 44.01900 1.000 19.10709 365 ALA A CA 1
ATOM 2842 C C . ALA A 1 365 ? 27.24600 43.37900 44.96300 1.000 20.20026 365 ALA A C 1
ATOM 2843 O O . ALA A 1 365 ? 28.39900 43.84200 44.88200 1.000 19.51933 365 ALA A O 1
ATOM 2845 N N . ILE A 1 366 ? 26.91500 42.45500 45.87600 1.000 17.01927 366 ILE A N 1
ATOM 2846 C CA . ILE A 1 366 ? 27.95700 41.94800 46.76400 1.000 16.20900 366 ILE A CA 1
ATOM 2847 C C . ILE A 1 366 ? 28.93000 41.07800 45.98000 1.000 17.42876 366 ILE A C 1
ATOM 2848 O O . ILE A 1 366 ? 30.14500 41.09800 46.23600 1.000 19.67521 366 ILE A O 1
ATOM 2853 N N . ASP A 1 367 ? 28.43000 40.33200 45.03000 1.000 14.93177 367 ASP A N 1
ATOM 2854 C CA . ASP A 1 367 ? 29.25700 39.54200 44.15800 1.000 18.10593 367 ASP A CA 1
ATOM 2855 C C . ASP A 1 367 ? 30.28700 40.44600 43.49100 1.000 18.37258 367 ASP A C 1
ATOM 2856 O O . ASP A 1 367 ? 31.42100 40.21600 43.54500 1.000 20.66741 367 ASP A O 1
ATOM 2861 N N . GLU A 1 368 ? 29.84000 41.54300 42.93300 1.000 22.06438 368 GLU A N 1
ATOM 2862 C CA . GLU A 1 368 ? 30.73500 42.45900 42.25900 1.000 22.93487 368 GLU A CA 1
ATOM 2863 C C . GLU A 1 368 ? 31.74900 43.07500 43.22900 1.000 23.46169 368 GLU A C 1
ATOM 2864 O O . GLU A 1 368 ? 32.87800 43.25300 42.89500 1.000 20.89585 368 GLU A O 1
ATOM 2870 N N . PHE A 1 369 ? 31.30700 43.36300 44.43500 1.000 20.81817 369 PHE A N 1
ATOM 2871 C CA . PHE A 1 369 ? 32.20700 43.85600 45.42900 1.000 19.43665 369 PHE A CA 1
ATOM 2872 C C . PHE A 1 369 ? 33.30900 42.85500 45.71700 1.000 20.86208 369 PHE A C 1
ATOM 2873 O O . PHE A 1 369 ? 34.42600 43.21900 45.79000 1.000 19.76232 369 PHE A O 1
ATOM 2881 N N . ILE A 1 370 ? 32.97000 41.59300 45.82700 1.000 17.71996 370 ILE A N 1
ATOM 2882 C CA . ILE A 1 370 ? 33.98600 40.60200 46.15800 1.000 19.59223 370 ILE A CA 1
ATOM 2883 C C . ILE A 1 370 ? 35.03400 40.49200 45.05000 1.000 22.00385 370 ILE A C 1
ATOM 2884 O O . ILE A 1 370 ? 36.24300 40.42900 45.31600 1.000 19.95691 370 ILE A O 1
ATOM 2889 N N . LEU A 1 371 ? 34.59500 40.46100 43.81700 1.000 20.51156 371 LEU A N 1
ATOM 2890 C CA . LEU A 1 371 ? 35.51100 40.37500 42.69500 1.000 21.63991 371 LEU A CA 1
ATOM 2891 C C . LEU A 1 371 ? 36.52500 41.55000 42.64800 1.000 23.90423 371 LEU A C 1
ATOM 2892 O O . LEU A 1 371 ? 37.63900 41.36700 42.26700 1.000 26.94846 371 LEU A O 1
ATOM 2897 N N . GLU A 1 372 ? 36.11500 42.71500 43.10600 1.000 19.64612 372 GLU A N 1
ATOM 2898 C CA . GLU A 1 372 ? 36.93900 43.88400 43.12900 1.000 21.75474 372 GLU A CA 1
ATOM 2899 C C . GLU A 1 372 ? 37.81500 43.96800 44.36800 1.000 27.84482 372 GLU A C 1
ATOM 2900 O O . GLU A 1 372 ? 38.92800 44.32900 44.28500 1.000 27.87324 372 GLU A O 1
ATOM 2906 N N . ALA A 1 373 ? 37.26100 43.66500 45.51900 1.000 23.61396 373 ALA A N 1
ATOM 2907 C CA . ALA A 1 373 ? 37.96100 43.80400 46.76000 1.000 22.20048 373 ALA A CA 1
ATOM 2908 C C . ALA A 1 373 ? 38.82300 42.63500 47.19900 1.000 22.42321 373 ALA A C 1
ATOM 2909 O O . ALA A 1 373 ? 39.64500 42.82800 48.02700 1.000 24.99252 373 ALA A O 1
ATOM 2911 N N . PHE A 1 374 ? 38.61000 41.44000 46.64200 1.000 22.66503 374 PHE A N 1
ATOM 2912 C CA . PHE A 1 374 ? 39.40100 40.25000 46.96200 1.000 24.16581 374 PHE A CA 1
ATOM 2913 C C . PHE A 1 374 ? 40.07400 39.66800 45.72200 1.000 24.04150 374 PHE A C 1
ATOM 2914 O O . PHE A 1 374 ? 40.26800 38.44900 45.63200 1.000 22.08124 374 PHE A O 1
ATOM 2922 N N . SER A 1 375 ? 40.43600 40.52600 44.76000 1.000 24.09760 375 SER A N 1
ATOM 2923 C CA . SER A 1 375 ? 40.87900 40.04100 43.44800 1.000 24.58391 375 SER A CA 1
ATOM 2924 C C . SER A 1 375 ? 42.19500 39.28100 43.50900 1.000 24.83594 375 SER A C 1
ATOM 2925 O O . SER A 1 375 ? 42.45700 38.46400 42.62100 1.000 27.30222 375 SER A O 1
ATOM 2928 N N . ASP A 1 376 ? 43.00700 39.47700 44.55700 1.000 25.83292 376 ASP A N 1
ATOM 2929 C CA . ASP A 1 376 ? 44.21000 38.66900 44.73000 1.000 25.64420 376 ASP A CA 1
ATOM 2930 C C . ASP A 1 376 ? 43.89100 37.26100 45.22700 1.000 29.05075 376 ASP A C 1
ATOM 2931 O O . ASP A 1 376 ? 44.78500 36.40100 45.25200 1.000 25.33217 376 ASP A O 1
ATOM 2936 N N . ASN A 1 377 ? 42.63500 37.00700 45.59800 1.000 21.73718 377 ASN A N 1
ATOM 2937 C CA . ASN A 1 377 ? 42.19600 35.71500 46.11500 1.000 24.26303 377 ASN A CA 1
ATOM 2938 C C . ASN A 1 377 ? 41.53100 35.01300 44.94900 1.000 25.64005 377 ASN A C 1
ATOM 2939 O O . ASN A 1 377 ? 40.33900 35.18200 44.70200 1.000 25.05016 377 ASN A O 1
ATOM 2944 N N . GLU A 1 378 ? 42.32500 34.26700 44.17600 1.000 25.48579 378 GLU A N 1
ATOM 2945 C CA . GLU A 1 378 ? 41.76900 33.71500 42.95500 1.000 29.43941 378 GLU A CA 1
ATOM 2946 C C . GLU A 1 378 ? 40.74800 32.62200 43.25000 1.000 26.87087 378 GLU A C 1
ATOM 2947 O O . GLU A 1 378 ? 39.86200 32.36500 42.42200 1.000 25.21639 378 GLU A O 1
ATOM 2953 N N . VAL A 1 379 ? 40.83000 31.99600 44.42600 1.000 27.12530 379 VAL A N 1
ATOM 2954 C CA . VAL A 1 379 ? 39.87400 30.95000 44.77200 1.000 25.68094 379 VAL A CA 1
ATOM 2955 C C . VAL A 1 379 ? 38.47700 31.53300 44.92400 1.000 24.04582 379 VAL A C 1
ATOM 2956 O O . VAL A 1 379 ? 37.53200 31.09100 44.25800 1.000 19.43579 379 VAL A O 1
ATOM 2960 N N . ILE A 1 380 ? 38.31700 32.51600 45.81700 1.000 24.31312 380 ILE A N 1
ATOM 2961 C CA . ILE A 1 380 ? 36.99800 33.11400 45.97700 1.000 21.15482 380 ILE A CA 1
ATOM 2962 C C . ILE A 1 380 ? 36.55000 33.78400 44.69100 1.000 21.02700 380 ILE A C 1
ATOM 2963 O O . ILE A 1 380 ? 35.35300 33.77600 44.36700 1.000 21.84164 380 ILE A O 1
ATOM 2968 N N . ALA A 1 381 ? 37.48500 34.37900 43.93900 1.000 21.45784 381 ALA A N 1
ATOM 2969 C CA . ALA A 1 381 ? 37.11000 35.03700 42.67900 1.000 21.87375 381 ALA A CA 1
ATOM 2970 C C . ALA A 1 381 ? 36.54000 34.03800 41.68400 1.000 21.26591 381 ALA A C 1
ATOM 2971 O O . ALA A 1 381 ? 35.49700 34.28100 41.06700 1.000 23.52476 381 ALA A O 1
ATOM 2973 N N . ASN A 1 382 ? 37.21400 32.90300 41.52000 1.000 21.26634 382 ASN A N 1
ATOM 2974 C CA . ASN A 1 382 ? 36.67400 31.81000 40.71600 1.000 22.90692 382 ASN A CA 1
ATOM 2975 C C . ASN A 1 382 ? 35.30300 31.37900 41.22200 1.000 22.64847 382 ASN A C 1
ATOM 2976 O O . ASN A 1 382 ? 34.36300 31.22800 40.43600 1.000 20.41833 382 ASN A O 1
ATOM 2981 N N . TRP A 1 383 ? 35.16900 31.16100 42.54200 1.000 19.37060 383 TRP A N 1
ATOM 2982 C CA . TRP A 1 383 ? 33.91100 30.63400 43.06200 1.000 18.80747 383 TRP A CA 1
ATOM 2983 C C . TRP A 1 383 ? 32.75600 31.60100 42.79400 1.000 18.92364 383 TRP A C 1
ATOM 2984 O O . TRP A 1 383 ? 31.67500 31.19800 42.34900 1.000 20.92979 383 TRP A O 1
ATOM 2995 N N . ILE A 1 384 ? 32.95900 32.88900 43.06400 1.000 16.63981 384 ILE A N 1
A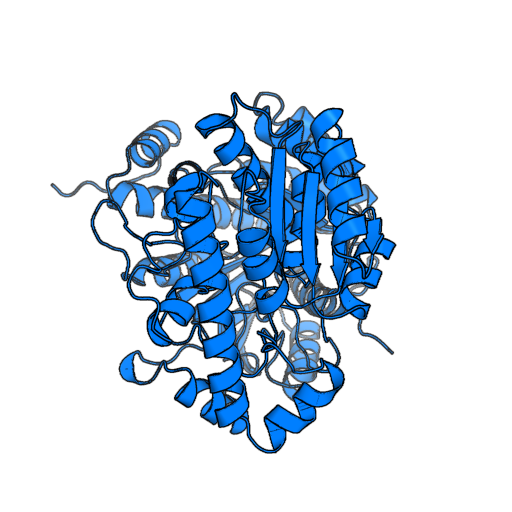TOM 2996 C CA . ILE A 1 384 ? 31.87400 33.86100 42.91100 1.000 18.14924 384 ILE A CA 1
ATOM 2997 C C . ILE A 1 384 ? 31.44500 33.95200 41.44800 1.000 21.74788 384 ILE A C 1
ATOM 2998 O O . ILE A 1 384 ? 30.24300 33.97500 41.13100 1.000 19.17369 384 ILE A O 1
ATOM 3003 N N . ARG A 1 385 ? 32.40700 33.95400 40.52800 1.000 21.94123 385 ARG A N 1
ATOM 3004 C CA . ARG A 1 385 ? 32.03500 33.95500 39.10900 1.000 20.33463 385 ARG A CA 1
ATOM 3005 C C . ARG A 1 385 ? 31.15700 32.75900 38.78500 1.000 19.84473 385 ARG A C 1
ATOM 3006 O O . ARG A 1 385 ? 30.10100 32.89300 38.15000 1.000 20.62014 385 ARG A O 1
ATOM 3014 N N . LEU A 1 386 ? 31.56100 31.58600 39.25700 1.000 20.40950 386 LEU A N 1
ATOM 3015 C CA . LEU A 1 386 ? 30.81100 30.37600 38.97500 1.000 20.54659 386 LEU A CA 1
ATOM 3016 C C . LEU A 1 386 ? 29.42900 30.43200 39.60500 1.000 20.38568 386 LEU A C 1
ATOM 3017 O O . LEU A 1 386 ? 28.42500 30.07700 38.96400 1.000 18.24261 386 LEU A O 1
ATOM 3022 N N . ALA A 1 387 ? 29.35800 30.84700 40.87900 1.000 20.09344 387 ALA A N 1
ATOM 3023 C CA . ALA A 1 387 ? 28.08100 30.83400 41.58100 1.000 20.07356 387 ALA A CA 1
ATOM 3024 C C . ALA A 1 387 ? 27.11500 31.83900 40.97300 1.000 18.85167 387 ALA A C 1
ATOM 3025 O O . ALA A 1 387 ? 25.93200 31.54000 40.77900 1.000 18.78521 387 ALA A O 1
ATOM 3027 N N . ARG A 1 388 ? 27.59900 33.04100 40.66400 1.000 19.75986 388 ARG A N 1
ATOM 3028 C CA . ARG A 1 388 ? 26.71800 34.02800 40.05800 1.000 18.19064 388 ARG A CA 1
ATOM 3029 C C . ARG A 1 388 ? 26.13900 33.51500 38.74700 1.000 20.09362 388 ARG A C 1
ATOM 3030 O O . ARG A 1 388 ? 24.98300 33.81200 38.41800 1.000 19.55166 388 ARG A O 1
ATOM 3038 N N . GLU A 1 389 ? 26.91000 32.70700 38.01200 1.000 22.81020 389 GLU A N 1
ATOM 3039 C CA . GLU A 1 389 ? 26.48500 32.27200 36.68400 1.000 22.19938 389 GLU A CA 1
ATOM 3040 C C . GLU A 1 389 ? 25.55000 31.08600 36.76700 1.000 23.16327 389 GLU A C 1
ATOM 3041 O O . GLU A 1 389 ? 24.60800 31.00500 35.98300 1.000 23.79552 389 GLU A O 1
ATOM 3047 N N . HIS A 1 390 ? 25.74200 30.19700 37.75200 1.000 20.63427 390 HIS A N 1
ATOM 3048 C CA . HIS A 1 390 ? 25.16900 28.86100 37.68800 1.000 20.62620 390 HIS A CA 1
ATOM 3049 C C . HIS A 1 390 ? 24.27400 28.46200 38.84900 1.000 21.22329 390 HIS A C 1
ATOM 3050 O O . HIS A 1 390 ? 23.56600 27.46000 38.72100 1.000 20.92960 390 HIS A O 1
ATOM 3057 N N . VAL A 1 391 ? 24.28800 29.16000 39.98100 1.000 18.20018 391 VAL A N 1
ATOM 3058 C CA . VAL A 1 391 ? 23.49000 28.76600 41.13600 1.000 19.40376 391 VAL A CA 1
ATOM 3059 C C . VAL A 1 391 ? 22.16400 29.50700 41.06200 1.000 18.94925 391 VAL A C 1
ATOM 3060 O O . VAL A 1 391 ? 22.16200 30.74400 41.05300 1.000 18.68610 391 VAL A O 1
ATOM 3064 N N . PRO A 1 392 ? 21.04100 28.81100 41.01500 1.000 21.99341 392 PRO A N 1
ATOM 3065 C CA . PRO A 1 392 ? 19.75100 29.49000 40.91100 1.000 24.53551 392 PRO A CA 1
ATOM 3066 C C . PRO A 1 392 ? 19.30400 30.05000 42.24700 1.000 24.92862 392 PRO A C 1
ATOM 3067 O O . PRO A 1 392 ? 19.74400 29.62800 43.32500 1.000 23.59282 392 PRO A O 1
ATOM 3071 N N . VAL A 1 393 ? 18.36700 30.96800 42.21100 1.000 23.03485 393 VAL A N 1
ATOM 3072 C CA . VAL A 1 393 ? 17.84900 31.52000 43.43500 1.000 24.16708 393 VAL A CA 1
ATOM 3073 C C . VAL A 1 393 ? 16.96700 30.49000 44.10900 1.000 25.94973 393 VAL A C 1
ATOM 3074 O O . VAL A 1 393 ? 16.23100 29.83200 43.47000 1.000 25.10437 393 VAL A O 1
ATOM 3078 N N . GLU A 1 394 ? 17.13500 30.32900 45.39200 1.000 21.29277 394 GLU A N 1
ATOM 3079 C CA . GLU A 1 394 ? 16.33800 29.42700 46.17800 1.000 25.85392 394 GLU A CA 1
ATOM 3080 C C . GLU A 1 394 ? 15.85600 30.18100 47.41300 1.000 23.03904 394 GLU A C 1
ATOM 3081 O O . GLU A 1 394 ? 16.61400 30.49400 48.26100 1.000 21.74327 394 GLU A O 1
ATOM 3087 N N . GLY A 1 395 ? 14.57100 30.45900 47.46700 1.000 22.03752 395 GLY A N 1
ATOM 3088 C CA . GLY A 1 395 ? 14.00900 31.25000 48.52800 1.000 23.30488 395 GLY A CA 1
ATOM 3089 C C . GLY A 1 395 ? 14.56500 32.65600 48.41200 1.000 21.78306 395 GLY A C 1
ATOM 3090 O O . GLY A 1 395 ? 14.69300 33.17000 47.36400 1.000 19.34519 395 GLY A O 1
ATOM 3091 N N . LEU A 1 396 ? 14.91600 33.25800 49.52300 1.000 18.14161 396 LEU A N 1
ATOM 3092 C CA . LEU A 1 396 ? 15.55700 34.55600 49.46700 1.000 18.07392 396 LEU A CA 1
ATOM 3093 C C . LEU A 1 396 ? 16.88200 34.44300 48.72200 1.000 18.31279 396 LEU A C 1
ATOM 3094 O O . LEU A 1 396 ? 17.61100 33.47300 48.92400 1.000 15.68931 396 LEU A O 1
ATOM 3099 N N . PRO A 1 397 ? 17.21200 35.39200 47.84100 1.000 18.01246 397 PRO A N 1
ATOM 3100 C CA . PRO A 1 397 ? 18.54500 35.37400 47.21900 1.000 14.55128 397 PRO A CA 1
ATOM 3101 C C . PRO A 1 397 ? 19.62100 35.28300 48.28600 1.000 19.85340 397 PRO A C 1
ATOM 3102 O O . PRO A 1 397 ? 19.56300 35.99100 49.29200 1.000 14.98375 397 PRO A O 1
ATOM 3106 N N . ALA A 1 398 ? 20.60800 34.41000 48.06200 1.000 16.55403 398 ALA A N 1
ATOM 3107 C CA . ALA A 1 398 ? 21.66300 34.18300 49.04700 1.000 14.90347 398 ALA A CA 1
ATOM 3108 C C . ALA A 1 398 ? 22.93500 33.77500 48.31300 1.000 18.25663 398 ALA A C 1
ATOM 3109 O O . ALA A 1 398 ? 22.89700 33.37500 47.14500 1.000 16.34350 398 ALA A O 1
ATOM 3111 N N . ARG A 1 399 ? 24.05600 33.80400 49.03800 1.000 16.37341 399 ARG A N 1
ATOM 3112 C CA . ARG A 1 399 ? 25.33600 33.43300 48.46100 1.000 14.61296 399 ARG A CA 1
ATOM 3113 C C . ARG A 1 399 ? 26.16000 32.68500 49.49300 1.000 17.02083 399 ARG A C 1
ATOM 3114 O O . ARG A 1 399 ? 26.15700 33.05500 50.67500 1.000 16.00516 399 ARG A O 1
ATOM 3122 N N . ILE A 1 400 ? 26.82600 31.60800 49.03600 1.000 17.40715 400 ILE A N 1
ATOM 3123 C CA . ILE A 1 400 ? 27.84500 30.90200 49.81000 1.000 16.62269 400 ILE A CA 1
ATOM 3124 C C . ILE A 1 400 ? 29.20800 31.40000 49.35700 1.000 19.36511 400 ILE A C 1
ATOM 3125 O O . ILE A 1 400 ? 29.44800 31.60500 48.14900 1.000 17.22659 400 ILE A O 1
ATOM 3130 N N . GLY A 1 401 ? 30.11600 31.61800 50.31700 1.000 15.75483 401 GLY A N 1
ATOM 3131 C CA . GLY A 1 401 ? 31.43700 32.05500 49.89900 1.000 16.95753 401 GLY A CA 1
ATOM 3132 C C . GLY A 1 401 ? 32.43400 31.80800 51.00800 1.000 19.65658 401 GLY A C 1
ATOM 3133 O O . GLY A 1 401 ? 32.36200 32.44700 52.06000 1.000 18.40588 401 GLY A O 1
ATOM 3134 N N . TRP A 1 402 ? 33.33000 30.84600 50.81500 1.000 18.79890 402 TRP A N 1
ATOM 3135 C CA . TRP A 1 402 ? 34.23500 30.44700 51.88700 1.000 16.74592 402 TRP A CA 1
ATOM 3136 C C . TRP A 1 402 ? 35.29900 31.51100 52.06600 1.000 15.91840 402 TRP A C 1
ATOM 3137 O O . TRP A 1 402 ? 36.04700 31.82900 51.13100 1.000 20.34920 402 TRP A O 1
ATOM 3148 N N . PHE A 1 403 ? 35.37200 32.04400 53.28200 1.000 18.24474 403 PHE A N 1
ATOM 3149 C CA . PHE A 1 403 ? 36.29500 33.08900 53.64200 1.000 16.10365 403 PHE A CA 1
ATOM 3150 C C . PHE A 1 403 ? 36.93700 32.70700 54.97100 1.000 17.45364 403 PHE A C 1
ATOM 3151 O O . PHE A 1 403 ? 36.32300 32.02000 55.79900 1.000 16.51243 403 PHE A O 1
ATOM 3159 N N . GLY A 1 404 ? 38.15600 33.19700 55.20500 1.000 16.99490 404 GLY A N 1
ATOM 3160 C CA . GLY A 1 404 ? 38.83700 32.95700 56.45600 1.000 15.46108 404 GLY A CA 1
ATOM 3161 C C . GLY A 1 404 ? 38.91600 34.17200 57.36900 1.000 18.00789 404 GLY A C 1
ATOM 3162 O O . GLY A 1 404 ? 38.14700 35.14100 57.26200 1.000 15.49111 404 GLY A O 1
ATOM 3163 N N . HIS A 1 405 ? 39.88700 34.12600 58.28200 1.000 16.52092 405 HIS A N 1
ATOM 3164 C CA . HIS A 1 405 ? 39.96300 35.11400 59.35000 1.000 15.60864 405 HIS A CA 1
ATOM 3165 C C . HIS A 1 405 ? 40.29800 36.48800 58.78500 1.000 19.13765 405 HIS A C 1
ATOM 3166 O O . HIS A 1 405 ? 41.26600 36.64800 58.03500 1.000 21.40248 405 HIS A O 1
ATOM 3173 N N . GLY A 1 406 ? 39.52500 37.48600 59.18100 1.000 17.96359 406 GLY A N 1
ATOM 3174 C CA . GLY A 1 406 ? 39.72300 38.84500 58.74300 1.000 21.43049 406 GLY A CA 1
ATOM 3175 C C . GLY A 1 406 ? 38.96600 39.12200 57.46000 1.000 19.52670 406 GLY A C 1
ATOM 3176 O O . GLY A 1 406 ? 38.35600 40.18100 57.32600 1.000 21.09366 406 GLY A O 1
ATOM 3177 N N . ASP A 1 407 ? 38.97200 38.17500 56.52500 1.000 17.74546 407 ASP A N 1
ATOM 3178 C CA . ASP A 1 407 ? 38.19200 38.34300 55.29400 1.000 19.97415 407 ASP A CA 1
ATOM 3179 C C . ASP A 1 407 ? 36.69200 38.36200 55.57600 1.000 20.14500 407 ASP A C 1
ATOM 3180 O O . ASP A 1 407 ? 35.96300 39.19600 55.01000 1.000 19.26135 407 ASP A O 1
ATOM 3185 N N . ARG A 1 408 ? 36.20000 37.47300 56.45600 1.000 16.27090 408 ARG A N 1
ATOM 3186 C CA . ARG A 1 408 ? 34.77900 37.53600 56.79900 1.000 16.44548 408 ARG A CA 1
ATOM 3187 C C . ARG A 1 408 ? 34.43400 38.92100 57.30200 1.000 17.78687 408 ARG A C 1
ATOM 3188 O O . ARG A 1 408 ? 33.42100 39.51400 56.90700 1.000 17.68211 408 ARG A O 1
ATOM 3196 N N . THR A 1 409 ? 35.28000 39.45100 58.19300 1.000 19.08473 409 THR A N 1
ATOM 3197 C CA . THR A 1 409 ? 35.02800 40.75800 58.78500 1.000 18.43868 409 THR A CA 1
ATOM 3198 C C . THR A 1 409 ? 35.04500 41.84800 57.71800 1.000 17.35490 409 THR A C 1
ATOM 3199 O O . THR A 1 409 ? 34.16600 42.71300 57.68100 1.000 16.85462 409 THR A O 1
ATOM 3203 N N . LYS A 1 410 ? 36.07100 41.83000 56.86700 1.000 17.47307 410 LYS A N 1
ATOM 3204 C CA . LYS A 1 410 ? 36.17900 42.77900 55.75500 1.000 17.04535 410 LYS A CA 1
ATOM 3205 C C . LYS A 1 410 ? 34.91100 42.78900 54.90100 1.000 19.73078 410 LYS A C 1
ATOM 3206 O O . LYS A 1 410 ? 34.34700 43.85200 54.59600 1.000 21.05232 410 LYS A O 1
ATOM 3212 N N . LEU A 1 411 ? 34.46600 41.61100 54.47100 1.000 19.51822 411 LEU A N 1
ATOM 3213 C CA . LEU A 1 411 ? 33.24500 41.53800 53.67200 1.000 17.88796 411 LEU A CA 1
ATOM 3214 C C . LEU A 1 411 ? 32.05500 42.12600 54.42800 1.000 18.14977 411 LEU A C 1
ATOM 3215 O O . LEU A 1 411 ? 31.30200 42.94500 53.89600 1.000 17.02369 411 LEU A O 1
ATOM 3220 N N . ALA A 1 412 ? 31.84400 41.68300 55.66700 1.000 15.67296 412 ALA A N 1
ATOM 3221 C CA . ALA A 1 412 ? 30.63500 42.08600 56.37500 1.000 17.09261 412 ALA A CA 1
ATOM 3222 C C . ALA A 1 412 ? 30.62700 43.58900 56.65000 1.000 18.77682 412 ALA A C 1
ATOM 3223 O O . ALA A 1 412 ? 29.56900 44.23400 56.56800 1.000 15.18885 412 ALA A O 1
ATOM 3225 N N . LEU A 1 413 ? 31.79200 44.16700 56.97100 1.000 17.64923 413 LEU A N 1
ATOM 3226 C CA . LEU A 1 413 ? 31.84400 45.61800 57.17200 1.000 19.29858 413 LEU A CA 1
ATOM 3227 C C . LEU A 1 413 ? 31.54700 46.38300 55.86900 1.000 19.49358 413 LEU A C 1
ATOM 3228 O O . LEU A 1 413 ? 30.80200 47.36900 55.88000 1.000 19.65779 413 LEU A O 1
ATOM 3233 N N . ALA A 1 414 ? 32.14900 45.96700 54.74700 1.000 17.93400 414 ALA A N 1
ATOM 3234 C CA . ALA A 1 414 ? 31.83400 46.60100 53.45500 1.000 17.66124 414 ALA A CA 1
ATOM 3235 C C . ALA A 1 414 ? 30.34500 46.50700 53.15800 1.000 18.56120 414 ALA A C 1
ATOM 3236 O O . ALA A 1 414 ? 29.72000 47.50600 52.77900 1.000 19.01727 414 ALA A O 1
ATOM 3238 N N . VAL A 1 415 ? 29.74500 45.33200 53.38100 1.000 17.79677 415 VAL A N 1
ATOM 3239 C CA . VAL A 1 415 ? 28.33100 45.14700 53.05600 1.000 16.47198 415 VAL A CA 1
ATOM 3240 C C . VAL A 1 415 ? 27.46500 46.01800 53.94800 1.000 18.71901 415 VAL A C 1
ATOM 3241 O O . VAL A 1 415 ? 26.49000 46.63000 53.48300 1.000 17.33349 415 VAL A O 1
ATOM 3245 N N . ASN A 1 416 ? 27.78600 46.07000 55.25600 1.000 14.71482 416 ASN A N 1
ATOM 3246 C CA . ASN A 1 416 ? 27.01900 46.93700 56.13800 1.000 18.38871 416 ASN A CA 1
ATOM 3247 C C . ASN A 1 416 ? 27.09400 48.38600 55.67600 1.000 17.94961 416 ASN A C 1
ATOM 3248 O O . ASN A 1 416 ? 26.10300 49.12100 55.74500 1.000 16.90226 416 ASN A O 1
ATOM 3253 N N . GLN A 1 417 ? 28.26900 48.83700 55.25700 1.000 16.64153 417 GLN A N 1
ATOM 3254 C CA . GLN A 1 417 ? 28.31700 50.19300 54.73700 1.000 20.13778 417 GLN A CA 1
ATOM 3255 C C . GLN A 1 417 ? 27.46600 50.31900 53.47400 1.000 22.90578 417 GLN A C 1
ATOM 3256 O O . GLN A 1 417 ? 26.79400 51.34200 53.27000 1.000 21.91036 417 GLN A O 1
ATOM 3262 N N . MET A 1 418 ? 27.46200 49.28300 52.62700 1.000 19.16712 418 MET A N 1
ATOM 3263 C CA . MET A 1 418 ? 26.65200 49.35600 51.40800 1.000 20.63281 418 MET A CA 1
ATOM 3264 C C . MET A 1 418 ? 25.18300 49.43900 51.75600 1.000 23.33261 418 MET A C 1
ATOM 3265 O O . MET A 1 418 ? 24.41100 50.11700 51.06600 1.000 22.15865 418 MET A O 1
ATOM 3270 N N . VAL A 1 419 ? 24.76300 48.73700 52.81800 1.000 18.65837 419 VAL A N 1
ATOM 3271 C CA . VAL A 1 419 ? 23.38900 48.89300 53.27300 1.000 19.56908 419 VAL A CA 1
ATOM 3272 C C . VAL A 1 419 ? 23.15800 50.33000 53.72200 1.000 21.73626 419 VAL A C 1
ATOM 3273 O O . VAL A 1 419 ? 22.17700 50.97900 53.34800 1.000 21.49931 419 VAL A O 1
ATOM 3277 N N . ARG A 1 420 ? 24.07300 50.84600 54.52400 1.000 21.18299 420 ARG A N 1
ATOM 3278 C CA . ARG A 1 420 ? 23.91200 52.18800 55.07200 1.000 22.62939 420 ARG A CA 1
ATOM 3279 C C . ARG A 1 420 ? 23.84500 53.24400 53.96100 1.000 24.91633 420 ARG A C 1
ATOM 3280 O O . ARG A 1 420 ? 23.04700 54.18600 54.03800 1.000 26.98266 420 ARG A O 1
ATOM 3288 N N . GLU A 1 421 ? 24.67200 53.10200 52.93200 1.000 23.53509 421 GLU A N 1
ATOM 3289 C CA . GLU A 1 421 ? 24.76200 54.03400 51.80300 1.000 26.28760 421 GLU A CA 1
ATOM 3290 C C . GLU A 1 421 ? 23.72100 53.78000 50.71300 1.000 24.24697 421 GLU A C 1
ATOM 3291 O O . GLU A 1 421 ? 23.79300 54.40300 49.64500 1.000 25.50914 421 GLU A O 1
ATOM 3297 N N . GLY A 1 422 ? 22.76900 52.88600 50.94600 1.000 22.55577 422 GLY A N 1
ATOM 3298 C CA . GLY A 1 422 ? 21.76800 52.58500 49.94300 1.000 21.88901 422 GLY A CA 1
ATOM 3299 C C . GLY A 1 422 ? 22.29800 51.91100 48.69400 1.000 24.82989 422 GLY A C 1
ATOM 3300 O O . GLY A 1 422 ? 21.61600 51.90000 47.66900 1.000 27.64698 422 GLY A O 1
ATOM 3301 N N . LYS A 1 423 ? 23.49900 51.36200 48.72700 1.000 22.57229 423 LYS A N 1
ATOM 3302 C CA . LYS A 1 423 ? 23.94800 50.56500 47.59600 1.000 23.05740 423 LYS A CA 1
ATOM 3303 C C . LYS A 1 423 ? 23.33000 49.17800 47.58100 1.000 21.66741 423 LYS A C 1
ATOM 3304 O O . LYS A 1 423 ? 23.43800 48.48300 46.56900 1.000 26.04331 423 LYS A O 1
ATOM 3310 N N . LEU A 1 424 ? 22.71300 48.75900 48.67800 1.000 20.25470 424 LEU A N 1
ATOM 3311 C CA . LEU A 1 424 ? 21.87600 47.57200 48.73800 1.000 25.24615 424 LEU A CA 1
ATOM 3312 C C . LEU A 1 424 ? 20.48400 48.02800 49.14600 1.000 22.74465 424 LEU A C 1
ATOM 3313 O O . LEU A 1 424 ? 20.34200 48.99900 49.88100 1.000 24.90990 424 LEU A O 1
ATOM 3318 N N . GLN A 1 425 ? 19.46300 47.31000 48.69300 1.000 22.14503 425 GLN A N 1
ATOM 3319 C CA . GLN A 1 425 ? 18.09200 47.75200 48.91400 1.000 19.69153 425 GLN A CA 1
ATOM 3320 C C . GLN A 1 425 ? 17.67300 47.57500 50.35700 1.000 24.46543 425 GLN A C 1
ATOM 3321 O O . GLN A 1 425 ? 16.80600 48.30700 50.84700 1.000 23.40328 425 GLN A O 1
ATOM 3327 N N . GLY A 1 426 ? 18.21700 46.57200 51.02700 1.000 21.54323 426 GLY A N 1
ATOM 3328 C CA . GLY A 1 426 ? 17.78600 46.22800 52.35700 1.000 19.51291 426 GLY A CA 1
ATOM 3329 C C . GLY A 1 426 ? 18.90100 45.53000 53.09500 1.000 18.89469 426 GLY A C 1
ATOM 3330 O O . GLY A 1 426 ? 19.96000 45.22300 52.53200 1.000 18.61225 426 GLY A O 1
ATOM 3331 N N . PRO A 1 427 ? 18.67000 45.23000 54.36800 1.000 17.61812 427 PRO A N 1
ATOM 3332 C CA . PRO A 1 427 ? 19.72200 44.61700 55.18300 1.000 15.52399 427 PRO A CA 1
ATOM 3333 C C . PRO A 1 427 ? 20.12100 43.23300 54.70200 1.000 15.45994 427 PRO A C 1
ATOM 3334 O O . PRO A 1 427 ? 19.40300 42.55100 53.97000 1.000 16.31845 427 PRO A O 1
ATOM 3338 N N . ILE A 1 428 ? 21.28200 42.80100 55.17700 1.000 16.40665 428 ILE A N 1
ATOM 3339 C CA . ILE A 1 428 ? 21.87500 41.53100 54.77500 1.000 15.43451 428 ILE A CA 1
ATOM 3340 C C . ILE A 1 428 ? 22.12400 40.71200 56.03400 1.000 16.11815 428 ILE A C 1
ATOM 3341 O O . ILE A 1 428 ? 22.66400 41.22300 57.02400 1.000 16.66502 428 ILE A O 1
ATOM 3346 N N . ALA A 1 429 ? 21.73700 39.45300 56.00600 1.000 16.17253 429 ALA A N 1
ATOM 3347 C CA . ALA A 1 429 ? 22.02800 38.57000 57.13000 1.000 16.61223 429 ALA A CA 1
ATOM 3348 C C . ALA A 1 429 ? 23.25700 37.75400 56.78400 1.000 16.71817 429 ALA A C 1
ATOM 3349 O O . ALA A 1 429 ? 23.38900 37.28500 55.65000 1.000 16.43547 429 ALA A O 1
ATOM 3351 N N . PHE A 1 430 ? 24.16700 37.61000 57.75300 1.000 15.33969 430 PHE A N 1
ATOM 3352 C CA . PHE A 1 430 ? 25.37100 36.80300 57.61000 1.000 14.14891 430 PHE A CA 1
ATOM 3353 C C . PHE A 1 430 ? 25.28900 35.58800 58.52400 1.000 18.90441 430 PHE A C 1
ATOM 3354 O O . PHE A 1 430 ? 24.86300 35.68800 59.67800 1.000 14.75459 430 PHE A O 1
ATOM 3362 N N . SER A 1 431 ? 25.70600 34.44000 58.02000 1.000 15.99644 431 SER A N 1
ATOM 3363 C CA . SER A 1 431 ? 25.77500 33.29900 58.92900 1.000 14.44695 431 SER A CA 1
ATOM 3364 C C . SER A 1 431 ? 26.77900 32.31400 58.34400 1.000 17.26638 431 SER A C 1
ATOM 3365 O O . SER A 1 431 ? 27.69200 32.70500 57.60400 1.000 15.83861 431 SER A O 1
ATOM 3368 N N . ARG A 1 432 ? 26.64200 31.04800 58.71000 1.000 15.79754 432 ARG A N 1
ATOM 3369 C CA . ARG A 1 432 ? 27.54500 30.05200 58.18500 1.000 16.08648 432 ARG A CA 1
ATOM 3370 C C . ARG A 1 432 ? 26.97600 28.69900 58.56500 1.000 15.96716 432 ARG A C 1
ATOM 3371 O O . ARG A 1 432 ? 26.09700 28.58700 59.42300 1.000 15.64147 432 ARG A O 1
ATOM 3379 N N . ASP A 1 433 ? 27.47600 27.67400 57.90200 1.000 13.27982 433 ASP A N 1
ATOM 3380 C CA . ASP A 1 433 ? 27.22400 26.33500 58.40700 1.000 16.64925 433 ASP A CA 1
ATOM 3381 C C . ASP A 1 433 ? 27.92700 26.17500 59.74900 1.000 13.99391 433 ASP A C 1
ATOM 3382 O O . ASP A 1 433 ? 28.80900 26.96400 60.10200 1.000 14.79034 433 ASP A O 1
ATOM 3387 N N . HIS A 1 434 ? 27.57200 25.11700 60.48600 1.000 14.25138 434 HIS A N 1
ATOM 3388 C CA . HIS A 1 434 ? 28.32500 24.84400 61.72200 1.000 14.07800 434 HIS A CA 1
ATOM 3389 C C . HIS A 1 434 ? 29.59900 24.08100 61.44500 1.000 15.79425 434 HIS A C 1
ATOM 3390 O O . HIS A 1 434 ? 30.43000 23.94000 62.35300 1.000 17.24727 434 HIS A O 1
ATOM 3397 N N . LEU A 1 435 ? 29.76900 23.59700 60.20600 1.000 16.29741 435 LEU A N 1
ATOM 3398 C CA . LEU A 1 435 ? 30.99300 22.91200 59.78500 1.000 17.42381 435 LEU A CA 1
ATOM 3399 C C . LEU A 1 435 ? 32.05400 23.99200 59.61300 1.000 16.65844 435 LEU A C 1
ATOM 3400 O O . LEU A 1 435 ? 32.30800 24.49100 58.51400 1.000 17.06794 435 LEU A O 1
ATOM 3405 N N . ASP A 1 436 ? 32.61500 24.45900 60.71300 1.000 16.45589 436 ASP A N 1
ATOM 3406 C CA . ASP A 1 436 ? 33.53900 25.59000 60.72000 1.000 16.61241 436 ASP A CA 1
ATOM 3407 C C . ASP A 1 436 ? 34.49100 25.38700 61.90600 1.000 19.10157 436 ASP A C 1
ATOM 3408 O O . ASP A 1 436 ? 34.14000 24.75200 62.86300 1.000 15.31631 436 ASP A O 1
ATOM 3413 N N . ALA A 1 437 ? 35.66200 25.95600 61.78600 1.000 15.73463 437 ALA A N 1
ATOM 3414 C CA . ALA A 1 437 ? 36.71200 25.78900 62.73100 1.000 15.91677 437 ALA A CA 1
ATOM 3415 C C . ALA A 1 437 ? 36.40600 25.66100 64.23600 1.000 19.64701 437 ALA A C 1
ATOM 3416 O O . ALA A 1 437 ? 36.58000 24.61800 64.70500 1.000 24.11891 437 ALA A O 1
ATOM 3418 N N . ALA A 1 438 ? 35.92500 26.62700 64.95900 1.000 18.72252 438 ALA A N 1
ATOM 3419 C CA . ALA A 1 438 ? 35.73100 26.27800 66.43300 1.000 21.88252 438 ALA A CA 1
ATOM 3420 C C . ALA A 1 438 ? 34.31000 25.84300 66.76300 1.000 19.90720 438 ALA A C 1
ATOM 3421 O O . ALA A 1 438 ? 33.93900 25.77600 67.86500 1.000 17.43006 438 ALA A O 1
ATOM 3423 N N . SER A 1 439 ? 33.57200 25.47800 65.75400 1.000 15.17525 439 SER A N 1
ATOM 3424 C CA . SER A 1 439 ? 32.15300 25.29500 65.95700 1.000 15.41020 439 SER A CA 1
ATOM 3425 C C . SER A 1 439 ? 31.49900 23.96300 65.76700 1.000 17.16614 439 SER A C 1
ATOM 3426 O O . SER A 1 439 ? 30.30700 23.81400 65.75500 1.000 14.55965 439 SER A O 1
ATOM 3429 N N . MET A 1 440 ? 32.33600 22.97300 65.74000 1.000 16.16688 440 MET A N 1
ATOM 3430 C CA . MET A 1 440 ? 31.90800 21.64300 65.55600 1.000 14.30377 440 MET A CA 1
ATOM 3431 C C . MET A 1 440 ? 32.83400 20.56500 66.11100 1.000 18.54533 440 MET A C 1
ATOM 3432 O O . MET A 1 440 ? 33.99300 20.54900 65.82600 1.000 17.81148 440 MET A O 1
ATOM 3437 N N . THR A 1 441 ? 32.24300 19.66900 66.84100 1.000 14.51029 441 THR A N 1
ATOM 3438 C CA . THR A 1 441 ? 32.96100 18.53600 67.36100 1.000 14.52167 441 THR A CA 1
ATOM 3439 C C . THR A 1 441 ? 32.19100 17.31400 66.91900 1.000 16.93650 441 THR A C 1
ATOM 3440 O O . THR A 1 441 ? 31.05300 17.19900 67.21000 1.000 16.44917 441 THR A O 1
ATOM 3444 N N . HIS A 1 442 ? 32.86400 16.44600 66.19100 1.000 15.82027 442 HIS A N 1
ATOM 3445 C CA . HIS A 1 442 ? 32.33100 15.22000 65.69400 1.000 15.39610 442 HIS A CA 1
ATOM 3446 C C . HIS A 1 442 ? 33.47000 14.32300 65.25500 1.000 15.87032 442 HIS A C 1
ATOM 3447 O O . HIS A 1 442 ? 33.97000 14.51000 64.21700 1.000 15.32879 442 HIS A O 1
ATOM 3454 N N . PRO A 1 443 ? 33.81900 13.36400 66.10200 1.000 16.11631 443 PRO A N 1
ATOM 3455 C CA . PRO A 1 443 ? 34.91600 12.42600 65.92500 1.000 17.23090 443 PRO A CA 1
ATOM 3456 C C . PRO A 1 443 ? 34.86700 11.63800 64.61900 1.000 17.60919 443 PRO A C 1
ATOM 3457 O O . PRO A 1 443 ? 35.86400 11.12700 64.25500 1.000 21.61606 443 PRO A O 1
ATOM 3461 N N . ASN A 1 444 ? 33.73600 11.55100 63.96000 1.000 15.56202 444 ASN A N 1
ATOM 3462 C CA . ASN A 1 444 ? 33.73700 10.86500 62.66700 1.000 17.62647 444 ASN A CA 1
ATOM 3463 C C . ASN A 1 444 ? 33.35200 11.80300 61.53600 1.000 18.08082 444 ASN A C 1
ATOM 3464 O O . ASN A 1 444 ? 33.05600 11.34100 60.42400 1.000 20.22831 444 ASN A O 1
ATOM 3469 N N . ILE A 1 445 ? 33.37000 13.11200 61.77800 1.000 16.64723 445 ILE A N 1
ATOM 3470 C CA . ILE A 1 445 ? 33.23300 14.06500 60.68900 1.000 13.68944 445 ILE A CA 1
ATOM 3471 C C . ILE A 1 445 ? 34.26800 15.15000 60.94200 1.000 17.12780 445 ILE A C 1
ATOM 3472 O O . ILE A 1 445 ? 35.46500 14.94500 60.70800 1.000 15.94482 445 ILE A O 1
ATOM 3477 N N . MET A 1 446 ? 33.83900 16.27700 61.49900 1.000 16.59872 446 MET A N 1
ATOM 3478 C CA . MET A 1 446 ? 34.71900 17.44200 61.57800 1.000 16.37710 446 MET A CA 1
ATOM 3479 C C . MET A 1 446 ? 36.05400 17.12800 62.23000 1.000 17.32305 446 MET A C 1
ATOM 3480 O O . MET A 1 446 ? 37.11000 17.55900 61.74100 1.000 16.98686 446 MET A O 1
ATOM 3485 N N . THR A 1 447 ? 36.03500 16.43300 63.38400 1.000 15.11801 447 THR A N 1
ATOM 3486 C CA . THR A 1 447 ? 37.23900 16.28600 64.19700 1.000 14.49311 447 THR A CA 1
ATOM 3487 C C . THR A 1 447 ? 37.75600 14.83500 64.24600 1.000 14.94567 447 THR A C 1
ATOM 3488 O O . THR A 1 447 ? 38.32200 14.37900 65.25600 1.000 18.08407 447 THR A O 1
ATOM 3492 N N . GLU A 1 448 ? 37.60800 14.10600 63.14800 1.000 16.26303 448 GLU A N 1
ATOM 3493 C CA . GLU A 1 448 ? 38.15200 12.76500 63.06900 1.000 17.82808 448 GLU A CA 1
ATOM 3494 C C . GLU A 1 448 ? 39.67000 12.83300 62.92300 1.000 16.55539 448 GLU A C 1
ATOM 3495 O O . GLU A 1 448 ? 40.19000 13.53600 62.05200 1.000 19.53829 448 GLU A O 1
ATOM 3501 N N . ARG A 1 449 ? 40.38200 12.12300 63.79600 1.000 17.05386 449 ARG A N 1
ATOM 3502 C CA . ARG A 1 449 ? 41.84000 11.99000 63.71500 1.000 20.46314 449 ARG A CA 1
ATOM 3503 C C . ARG A 1 449 ? 42.52300 13.35900 63.76700 1.000 20.24287 449 ARG A C 1
ATOM 3504 O O . ARG A 1 449 ? 43.32600 13.73600 62.90100 1.000 16.22315 449 ARG A O 1
ATOM 3512 N N . MET A 1 450 ? 42.19900 14.11600 64.81100 1.000 16.13379 450 MET A N 1
ATOM 3513 C CA . MET A 1 450 ? 42.91400 15.35600 65.02700 1.000 17.65046 450 MET A CA 1
ATOM 3514 C C . MET A 1 450 ? 44.36100 15.03000 65.36300 1.000 18.57335 450 MET A C 1
ATOM 3515 O O . MET A 1 450 ? 44.64900 14.00800 65.99800 1.000 17.99381 450 MET A O 1
ATOM 3520 N N . LYS A 1 451 ? 45.25500 15.95200 65.00000 1.000 17.56964 451 LYS A N 1
ATOM 3521 C CA . LYS A 1 451 ? 46.69100 15.75300 65.20700 1.000 21.50068 451 LYS A CA 1
ATOM 3522 C C . LYS A 1 451 ? 47.01400 15.42200 66.66700 1.000 21.39818 451 LYS A C 1
ATOM 3523 O O . LYS A 1 451 ? 47.87100 14.56800 66.95700 1.000 19.20770 451 LYS A O 1
ATOM 3529 N N . ASP A 1 452 ? 46.33700 16.07300 67.60400 1.000 18.08861 452 ASP A N 1
ATOM 3530 C CA . ASP A 1 452 ? 46.61700 15.85100 69.02600 1.000 15.93381 452 ASP A CA 1
ATOM 3531 C C . ASP A 1 452 ? 45.67700 14.86100 69.68000 1.000 19.33715 452 ASP A C 1
ATOM 3532 O O . ASP A 1 452 ? 45.76100 14.66300 70.88900 1.000 19.57624 452 ASP A O 1
ATOM 3537 N N . GLY A 1 453 ? 44.79100 14.22500 68.91800 1.000 17.22670 453 GLY A N 1
ATOM 3538 C CA . GLY A 1 453 ? 43.88500 13.26100 69.49700 1.000 18.90205 453 GLY A CA 1
ATOM 3539 C C . GLY A 1 453 ? 42.69100 13.86400 70.19000 1.000 20.69495 453 GLY A C 1
ATOM 3540 O O . GLY A 1 453 ? 42.02900 13.17400 70.96900 1.000 18.64990 453 GLY A O 1
ATOM 3541 N N . SER A 1 454 ? 42.39800 15.13800 69.94300 1.000 17.30570 454 SER A N 1
ATOM 3542 C CA . SER A 1 454 ? 41.34100 15.83700 70.67600 1.000 16.96301 454 SER A CA 1
ATOM 3543 C C . SER A 1 454 ? 39.97600 15.64600 70.02700 1.000 21.56475 454 SER A C 1
ATOM 3544 O O . SER A 1 454 ? 39.07500 16.49400 70.18000 1.000 17.56064 454 SER A O 1
ATOM 3547 N N . ASP A 1 455 ? 39.77000 14.49200 69.39900 1.000 19.16405 455 ASP A N 1
ATOM 3548 C CA . ASP A 1 455 ? 38.67800 14.35600 68.46300 1.000 14.31978 455 ASP A CA 1
ATOM 3549 C C . ASP A 1 455 ? 37.34100 14.60200 69.18400 1.000 17.31716 455 ASP A C 1
ATOM 3550 O O . ASP A 1 455 ? 36.37700 15.10400 68.59700 1.000 15.80576 455 ASP A O 1
ATOM 3555 N N . ALA A 1 456 ? 37.24500 14.15600 70.43200 1.000 14.17296 456 ALA A N 1
ATOM 3556 C CA . ALA A 1 456 ? 35.97700 14.12400 71.17700 1.000 18.29226 456 ALA A CA 1
ATOM 3557 C C . ALA A 1 456 ? 35.69900 15.37800 71.99700 1.000 17.44198 456 ALA A C 1
ATOM 3558 O O . ALA A 1 456 ? 34.62500 15.46100 72.61300 1.000 16.35101 456 ALA A O 1
ATOM 3560 N N . ILE A 1 457 ? 36.63400 16.32700 72.04400 1.000 15.36308 457 ILE A N 1
ATOM 3561 C CA . ILE A 1 457 ? 36.54600 17.48500 72.94400 1.000 17.29579 457 ILE A CA 1
ATOM 3562 C C . ILE A 1 457 ? 35.48800 18.43100 72.38800 1.000 14.94063 457 ILE A C 1
ATOM 3563 O O . ILE A 1 457 ? 35.65700 18.99600 71.29900 1.000 15.65921 457 ILE A O 1
ATOM 3568 N N . ALA A 1 458 ? 34.39000 18.58100 73.11900 1.000 16.13199 458 ALA A N 1
ATOM 3569 C CA . ALA A 1 458 ? 33.28100 19.45000 72.74700 1.000 17.37627 458 ALA A CA 1
ATOM 3570 C C . ALA A 1 458 ? 33.35300 20.81200 73.43300 1.000 16.41047 458 ALA A C 1
ATOM 3571 O O . ALA A 1 458 ? 32.42000 21.60100 73.29700 1.000 13.57533 458 ALA A O 1
ATOM 3573 N N . ASP A 1 459 ? 34.42200 21.09700 74.19600 1.000 12.60781 459 ASP A N 1
ATOM 3574 C CA . ASP A 1 459 ? 34.58100 22.43900 74.74800 1.000 15.77821 459 ASP A CA 1
ATOM 3575 C C . ASP A 1 459 ? 34.44700 23.51800 73.67800 1.000 13.00715 459 ASP A C 1
ATOM 3576 O O . ASP A 1 459 ? 33.92400 24.60500 73.94100 1.000 15.08187 459 ASP A O 1
ATOM 3581 N N . TRP A 1 460 ? 35.03300 23.27600 72.51100 1.000 14.70531 460 TRP A N 1
ATOM 3582 C CA . TRP A 1 460 ? 35.23000 24.35300 71.53600 1.000 12.40863 460 TRP A CA 1
ATOM 3583 C C . TRP A 1 460 ? 33.92800 24.96500 71.02900 1.000 12.95110 460 TRP A C 1
ATOM 3584 O O . TRP A 1 460 ? 33.78600 26.20700 71.08500 1.000 11.98851 460 TRP A O 1
ATOM 3595 N N . PRO A 1 461 ? 32.94900 24.20000 70.53800 1.000 11.98066 461 PRO A N 1
ATOM 3596 C CA . PRO A 1 461 ? 31.69500 24.85800 70.13600 1.000 16.26860 461 PRO A CA 1
ATOM 3597 C C . PRO A 1 461 ? 30.99400 25.55900 71.27500 1.000 13.53163 461 PRO A C 1
ATOM 3598 O O . PRO A 1 461 ? 30.38200 26.61200 71.04400 1.000 14.45952 461 PRO A O 1
ATOM 3602 N N . LEU A 1 462 ? 31.05800 25.01000 72.50200 1.000 14.48175 462 LEU A N 1
ATOM 3603 C CA . LEU A 1 462 ? 30.52600 25.71700 73.66900 1.000 13.85813 462 LEU A CA 1
ATOM 3604 C C . LEU A 1 462 ? 31.22700 27.05300 73.85000 1.000 14.20018 462 LEU A C 1
ATOM 3605 O O . LEU A 1 462 ? 30.58200 28.08400 74.05600 1.000 14.57214 462 LEU A O 1
ATOM 3610 N N . LEU A 1 463 ? 32.56600 27.04900 73.79800 1.000 12.87484 463 LEU A N 1
ATOM 3611 C CA . LEU A 1 463 ? 33.31200 28.31400 73.81500 1.000 14.54120 463 LEU A CA 1
ATOM 3612 C C . LEU A 1 463 ? 32.90500 29.25100 72.67100 1.000 14.19796 463 LEU A C 1
ATOM 3613 O O . LEU A 1 463 ? 32.80100 30.46900 72.86300 1.000 12.62207 463 LEU A O 1
ATOM 3618 N N . ASN A 1 464 ? 32.72000 28.70600 71.46200 1.000 12.75933 464 ASN A N 1
ATOM 3619 C CA . ASN A 1 464 ? 32.36800 29.53600 70.31300 1.000 13.52863 464 ASN A CA 1
ATOM 3620 C C . ASN A 1 464 ? 31.04200 30.25500 70.56900 1.000 12.80000 464 ASN A C 1
ATOM 3621 O O . ASN A 1 464 ? 30.92400 31.47800 70.38500 1.000 13.22907 464 ASN A O 1
ATOM 3626 N N . ALA A 1 465 ? 30.05500 29.52000 71.07800 1.000 11.88138 465 ALA A N 1
ATOM 3627 C CA . ALA A 1 465 ? 28.76300 30.12000 71.41000 1.000 12.26650 465 ALA A CA 1
ATOM 3628 C C . ALA A 1 465 ? 28.90500 31.19900 72.48600 1.000 14.14777 465 ALA A C 1
ATOM 3629 O O . ALA A 1 465 ? 28.40800 32.32300 72.32700 1.000 13.67596 465 ALA A O 1
ATOM 3631 N N . MET A 1 466 ? 29.54000 30.85900 73.61900 1.000 12.42753 466 MET A N 1
ATOM 3632 C CA . MET A 1 466 ? 29.70700 31.86200 74.67200 1.000 12.93163 466 MET A CA 1
ATOM 3633 C C . MET A 1 466 ? 30.46100 33.08700 74.21600 1.000 13.68557 466 MET A C 1
ATOM 3634 O O . MET A 1 466 ? 30.07400 34.21200 74.55600 1.000 15.01770 466 MET A O 1
ATOM 3639 N N . LEU A 1 467 ? 31.54800 32.90000 73.48000 1.000 12.66623 467 LEU A N 1
ATOM 3640 C CA . LEU A 1 467 ? 32.29400 34.04900 72.97100 1.000 13.35965 467 LEU A CA 1
ATOM 3641 C C . LEU A 1 467 ? 31.46600 34.85700 71.97600 1.000 15.32338 467 LEU A C 1
ATOM 3642 O O . LEU A 1 467 ? 31.48800 36.10000 71.99000 1.000 15.32601 467 LEU A O 1
ATOM 3647 N N . ASN A 1 468 ? 30.71300 34.17900 71.10600 1.000 14.54474 468 ASN A N 1
ATOM 3648 C CA . ASN A 1 468 ? 29.88000 34.93300 70.17400 1.000 14.63491 468 ASN A CA 1
ATOM 3649 C C . ASN A 1 468 ? 28.77000 35.68800 70.89300 1.000 16.18061 468 ASN A C 1
ATOM 3650 O O . ASN A 1 468 ? 28.42600 36.80400 70.48900 1.000 17.95412 468 ASN A O 1
ATOM 3655 N N . CYS A 1 469 ? 28.19700 35.10900 71.96000 1.000 14.05683 469 CYS A N 1
ATOM 3656 C CA . CYS A 1 469 ? 27.25300 35.87500 72.77200 1.000 14.68766 469 CYS A CA 1
ATOM 3657 C C . CYS A 1 469 ? 27.92100 37.09400 73.36700 1.000 19.45257 469 CYS A C 1
ATOM 3658 O O . CYS A 1 469 ? 27.28300 38.14200 73.54100 1.000 17.94211 469 CYS A O 1
ATOM 3661 N N . SER A 1 470 ? 29.17200 36.93000 73.79400 1.000 13.79980 470 SER A N 1
ATOM 3662 C CA . SER A 1 470 ? 29.93100 38.03600 74.35200 1.000 14.89995 470 SER A CA 1
ATOM 3663 C C . SER A 1 470 ? 30.37200 39.02200 73.28700 1.000 16.14998 470 SER A C 1
ATOM 3664 O O . SER A 1 470 ? 30.91100 40.07800 73.62300 1.000 18.42439 470 SER A O 1
ATOM 3667 N N . SER A 1 471 ? 30.19200 38.69100 72.01200 1.000 14.44094 471 SER A N 1
ATOM 3668 C CA . SER A 1 471 ? 30.72400 39.50500 70.92500 1.000 13.82383 471 SER A CA 1
ATOM 3669 C C . SER A 1 471 ? 29.64300 40.27900 70.18100 1.000 18.67425 471 SER A C 1
ATOM 3670 O O . SER A 1 471 ? 29.92400 40.82100 69.09300 1.000 16.64539 471 SER A O 1
ATOM 3673 N N . MET A 1 472 ? 28.41100 40.27600 70.67700 1.000 15.55041 472 MET A N 1
ATOM 3674 C CA . MET A 1 472 ? 27.32400 41.12100 70.17200 1.000 18.02322 472 MET A CA 1
ATOM 3675 C C . MET A 1 472 ? 26.60700 40.53100 68.95800 1.000 19.34577 472 MET A C 1
ATOM 3676 O O . MET A 1 472 ? 26.04100 41.27400 68.14800 1.000 16.66769 472 MET A O 1
ATOM 3681 N N . ALA A 1 473 ? 26.65100 39.21300 68.77900 1.000 17.47325 473 ALA A N 1
ATOM 3682 C CA . ALA A 1 473 ? 25.95100 38.56800 67.68300 1.000 15.86867 473 ALA A CA 1
ATOM 3683 C C . ALA A 1 473 ? 24.43300 38.72100 67.86800 1.000 18.16581 473 ALA A C 1
ATOM 3684 O O . ALA A 1 473 ? 23.93200 39.09100 68.94400 1.000 14.14225 473 ALA A O 1
ATOM 3686 N N . ASP A 1 474 ? 23.68600 38.45300 66.79100 1.000 15.67553 474 ASP A N 1
ATOM 3687 C CA . ASP A 1 474 ? 22.23200 38.60400 66.85500 1.000 15.45916 474 ASP A CA 1
ATOM 3688 C C . ASP A 1 474 ? 21.55500 37.31700 67.25300 1.000 13.65873 474 ASP A C 1
ATOM 3689 O O . ASP A 1 474 ? 20.54200 37.33600 67.95600 1.000 16.37868 474 ASP A O 1
ATOM 3694 N N . LEU A 1 475 ? 22.09700 36.18600 66.82600 1.000 12.44466 475 LEU A N 1
ATOM 3695 C CA . LEU A 1 475 ? 21.55700 34.89200 67.22300 1.000 14.50783 475 LEU A CA 1
ATOM 3696 C C . LEU A 1 475 ? 22.70600 33.92300 67.44800 1.000 15.36830 475 LEU A C 1
ATOM 3697 O O . LEU A 1 475 ? 23.61200 33.83000 66.61600 1.000 13.46764 475 LEU A O 1
ATOM 3702 N N . VAL A 1 476 ? 22.65800 33.17800 68.55100 1.000 14.31419 476 VAL A N 1
ATOM 3703 C CA . VAL A 1 476 ? 23.67200 32.17600 68.84900 1.000 13.11152 476 VAL A CA 1
ATOM 3704 C C . VAL A 1 476 ? 22.96700 30.87700 69.21500 1.000 14.83281 476 VAL A C 1
ATOM 3705 O O . VAL A 1 476 ? 21.93500 30.88800 69.89700 1.000 16.42575 476 VAL A O 1
ATOM 3709 N N . THR A 1 477 ? 23.52000 29.76600 68.77400 1.000 12.29435 477 THR A N 1
ATOM 3710 C CA . THR A 1 477 ? 22.89700 28.47100 69.00900 1.000 15.17662 477 THR A CA 1
ATOM 3711 C C . THR A 1 477 ? 23.95600 27.42900 69.34500 1.000 16.57832 477 THR A C 1
ATOM 3712 O O . THR A 1 477 ? 25.08100 27.49400 68.85100 1.000 12.49672 477 THR A O 1
ATOM 3716 N N . ILE A 1 478 ? 23.57700 26.46700 70.18500 1.000 12.81700 478 ILE A N 1
ATOM 3717 C CA . ILE A 1 478 ? 24.33600 25.24200 70.41200 1.000 14.04370 478 ILE A CA 1
ATOM 3718 C C . ILE A 1 478 ? 23.43100 24.05700 70.09600 1.000 15.27589 478 ILE A C 1
ATOM 3719 O O . ILE A 1 478 ? 22.34500 23.92200 70.67200 1.000 13.44315 478 ILE A O 1
ATOM 3724 N N . HIS A 1 479 ? 23.88600 23.18500 69.19500 1.000 13.84976 479 HIS A N 1
ATOM 3725 C CA . HIS A 1 479 ? 23.12500 21.99600 68.81200 1.000 16.26691 479 HIS A CA 1
ATOM 3726 C C . HIS A 1 479 ? 23.90500 20.74800 69.17100 1.000 17.94778 479 HIS A C 1
ATOM 3727 O O . HIS A 1 479 ? 25.13700 20.77300 69.17000 1.000 17.38598 479 HIS A O 1
ATOM 3734 N N . SER A 1 480 ? 23.19700 19.63900 69.42900 1.000 13.78736 480 SER A N 1
ATOM 3735 C CA . SER A 1 480 ? 23.86300 18.33600 69.42900 1.000 16.73093 480 SER A CA 1
ATOM 3736 C C . SER A 1 480 ? 23.08500 17.38500 68.52100 1.000 15.72226 480 SER A C 1
ATOM 3737 O O . SER A 1 480 ? 21.97900 17.68700 68.04900 1.000 14.77404 480 SER A O 1
ATOM 3740 N N . GLY A 1 481 ? 23.69300 16.23600 68.24600 1.000 18.23255 481 GLY A N 1
ATOM 3741 C CA . GLY A 1 481 ? 23.12900 15.33300 67.26000 1.000 17.76180 481 GLY A CA 1
ATOM 3742 C C . GLY A 1 481 ? 21.81900 14.71100 67.71900 1.000 19.35093 481 GLY A C 1
ATOM 3743 O O . GLY A 1 481 ? 21.60600 14.40900 68.89000 1.000 18.56957 481 GLY A O 1
ATOM 3744 N N . GLY A 1 482 ? 20.93300 14.50000 66.74500 1.000 19.59850 482 GLY A N 1
ATOM 3745 C CA . GLY A 1 482 ? 19.71800 13.74500 66.94300 1.000 21.06194 482 GLY A CA 1
ATOM 3746 C C . GLY A 1 482 ? 19.65100 12.62500 65.92000 1.000 21.90571 482 GLY A C 1
ATOM 3747 O O . GLY A 1 482 ? 20.50700 12.51700 65.01900 1.000 17.88201 482 GLY A O 1
ATOM 3748 N N . GLY A 1 483 ? 18.62400 11.79400 66.06300 1.000 23.40710 483 GLY A N 1
ATOM 3749 C CA . GLY A 1 483 ? 18.58800 10.56400 65.29400 1.000 24.37518 483 GLY A CA 1
ATOM 3750 C C . GLY A 1 483 ? 19.86200 9.77800 65.46800 1.000 24.59290 483 GLY A C 1
ATOM 3751 O O . GLY A 1 483 ? 20.40000 9.64700 66.57300 1.000 22.91776 483 GLY A O 1
ATOM 3752 N N . GLY A 1 484 ? 20.39100 9.25700 64.36000 1.000 22.58942 484 GLY A N 1
ATOM 3753 C CA . GLY A 1 484 ? 21.63900 8.51500 64.44100 1.000 19.71996 484 GLY A CA 1
ATOM 3754 C C . GLY A 1 484 ? 22.85400 9.36000 64.74200 1.000 20.84922 484 GLY A C 1
ATOM 3755 O O . GLY A 1 484 ? 23.92600 8.80000 65.00700 1.000 19.76947 484 GLY A O 1
ATOM 3756 N N . TYR A 1 485 ? 22.72400 10.69400 64.71100 1.000 21.19571 485 TYR A N 1
ATOM 3757 C CA . TYR A 1 485 ? 23.81400 11.55400 65.17900 1.000 17.03285 485 TYR A CA 1
ATOM 3758 C C . TYR A 1 485 ? 23.84700 11.67100 66.69500 1.000 18.54112 485 TYR A C 1
ATOM 3759 O O . TYR A 1 485 ? 24.78000 12.28100 67.22200 1.000 17.37991 485 TYR A O 1
ATOM 3768 N N . ALA A 1 486 ? 22.86300 11.12300 67.40000 1.000 20.71954 486 ALA A N 1
ATOM 3769 C CA . ALA A 1 486 ? 22.85100 11.27600 68.85600 1.000 17.68686 486 ALA A CA 1
ATOM 3770 C C . ALA A 1 486 ? 24.14500 10.73200 69.46100 1.000 19.44519 486 ALA A C 1
ATOM 3771 O O . ALA A 1 486 ? 24.55000 9.59100 69.19700 1.000 16.50616 486 ALA A O 1
ATOM 3773 N N . GLY A 1 487 ? 24.78300 11.55200 70.30100 1.000 16.60776 487 GLY A N 1
ATOM 3774 C CA . GLY A 1 487 ? 26.02400 11.16900 70.92800 1.000 18.65338 487 GLY A CA 1
ATOM 3775 C C . GLY A 1 487 ? 27.26400 11.40900 70.09200 1.000 19.52940 487 GLY A C 1
ATOM 3776 O O . GLY A 1 487 ? 28.37600 11.19800 70.59200 1.000 18.77704 487 GLY A O 1
ATOM 3777 N N . TYR A 1 488 ? 27.11800 11.85600 68.83700 1.000 15.90758 488 TYR A N 1
ATOM 3778 C CA . TYR A 1 488 ? 28.27700 12.02700 67.97100 1.000 17.83395 488 TYR A CA 1
ATOM 3779 C C . TYR A 1 488 ? 28.76800 13.46400 67.89400 1.000 19.21757 488 TYR A C 1
ATOM 3780 O O . TYR A 1 488 ? 29.95700 13.68800 67.63600 1.000 18.61586 488 TYR A O 1
ATOM 3789 N N . MET A 1 489 ? 27.91200 14.45100 68.09600 1.000 15.61783 489 MET A N 1
ATOM 3790 C CA . MET A 1 489 ? 28.38700 15.78300 67.76000 1.000 16.30233 489 MET A CA 1
ATOM 3791 C C . MET A 1 489 ? 27.69500 16.85500 68.56100 1.000 16.63855 489 MET A C 1
ATOM 3792 O O . MET A 1 489 ? 26.53500 16.71900 68.99100 1.000 14.68633 489 MET A O 1
ATOM 3797 N N . THR A 1 490 ? 28.41200 17.95800 68.67500 1.000 14.11281 490 THR A N 1
ATOM 3798 C CA . THR A 1 490 ? 27.92800 19.18600 69.27800 1.000 15.34729 490 THR A CA 1
ATOM 3799 C C . THR A 1 490 ? 28.48100 20.28700 68.41300 1.000 13.99443 490 THR A C 1
ATOM 3800 O O . THR A 1 490 ? 29.65400 20.22600 68.01700 1.000 14.53315 490 THR A O 1
ATOM 3804 N N . SER A 1 491 ? 27.65100 21.27600 68.11900 1.000 12.86634 491 SER A N 1
ATOM 3805 C CA . SER A 1 491 ? 28.08100 22.35700 67.23400 1.000 13.28230 491 SER A CA 1
ATOM 3806 C C . SER A 1 491 ? 27.49700 23.68500 67.71800 1.000 13.48889 491 SER A C 1
ATOM 3807 O O . SER A 1 491 ? 26.61800 23.71300 68.56900 1.000 13.14500 491 SER A O 1
ATOM 3810 N N . ALA A 1 492 ? 27.96500 24.79300 67.12700 1.000 13.48308 492 ALA A N 1
ATOM 3811 C CA . ALA A 1 492 ? 27.49800 26.13200 67.46800 1.000 12.69745 492 ALA A CA 1
ATOM 3812 C C . ALA A 1 492 ? 27.36700 26.95400 66.20000 1.000 13.53106 492 ALA A C 1
ATOM 3813 O O . ALA A 1 492 ? 28.15500 26.79300 65.26400 1.000 13.83284 492 ALA A O 1
ATOM 3815 N N . GLY A 1 493 ? 26.34600 27.82000 66.15400 1.000 12.76266 493 GLY A N 1
ATOM 3816 C CA . GLY A 1 493 ? 26.11700 28.66300 64.99800 1.000 12.51891 493 GLY A CA 1
ATOM 3817 C C . GLY A 1 493 ? 25.94000 30.09900 65.44800 1.000 12.83263 493 GLY A C 1
ATOM 3818 O O . GLY A 1 493 ? 25.83300 30.38200 66.64200 1.000 14.25626 493 GLY A O 1
ATOM 3819 N N . VAL A 1 494 ? 25.92300 31.00300 64.47600 1.000 12.38692 494 VAL A N 1
ATOM 3820 C CA . VAL A 1 494 ? 25.87000 32.43400 64.77100 1.000 15.01316 494 VAL A CA 1
ATOM 3821 C C . VAL A 1 494 ? 25.22400 33.14900 63.58900 1.000 13.22416 494 VAL A C 1
ATOM 3822 O O . VAL A 1 494 ? 25.45600 32.78700 62.43600 1.000 16.99904 494 VAL A O 1
ATOM 3826 N N . THR A 1 495 ? 24.36800 34.12400 63.86700 1.000 14.70435 495 THR A N 1
ATOM 3827 C CA . THR A 1 495 ? 23.78600 34.95600 62.80400 1.000 14.03811 495 THR A CA 1
ATOM 3828 C C . THR A 1 495 ? 24.03300 36.40700 63.16600 1.000 16.01275 495 THR A C 1
ATOM 3829 O O . THR A 1 495 ? 23.93800 36.78600 64.34800 1.000 14.44228 495 THR A O 1
ATOM 3833 N N . LEU A 1 496 ? 24.38200 37.19900 62.15500 1.000 12.31984 496 LEU A N 1
ATOM 3834 C CA . LEU A 1 496 ? 24.58600 38.63900 62.26300 1.000 15.23250 496 LEU A CA 1
ATOM 3835 C C . LEU A 1 496 ? 23.66900 39.32800 61.28000 1.000 15.57060 496 LEU A C 1
ATOM 3836 O O . LEU A 1 496 ? 23.42000 38.80400 60.18600 1.000 15.83138 496 LEU A O 1
ATOM 3841 N N . VAL A 1 497 ? 23.16900 40.50200 61.66300 1.000 16.17548 497 VAL A N 1
ATOM 3842 C CA . VAL A 1 497 ? 22.32200 41.29800 60.77500 1.000 14.47688 497 VAL A CA 1
ATOM 3843 C C . VAL A 1 497 ? 23.09200 42.56200 60.45500 1.000 19.95471 497 VAL A C 1
ATOM 3844 O O . VAL A 1 497 ? 23.39900 43.35700 61.35400 1.000 17.05331 497 VAL A O 1
ATOM 3848 N N . ALA A 1 498 ? 23.43300 42.72700 59.19100 1.000 17.07459 498 ALA A N 1
ATOM 3849 C CA . ALA A 1 498 ? 24.06200 43.95300 58.70500 1.000 17.94739 498 ALA A CA 1
ATOM 3850 C C . ALA A 1 498 ? 22.92600 44.86600 58.26100 1.000 19.20376 498 ALA A C 1
ATOM 3851 O O . ALA A 1 498 ? 22.49800 44.84100 57.10400 1.000 18.68019 498 ALA A O 1
ATOM 3853 N N . ASP A 1 499 ? 22.39700 45.64000 59.20300 1.000 19.21112 499 ASP A N 1
ATOM 3854 C CA . ASP A 1 499 ? 21.26900 46.51500 58.93800 1.000 19.47603 499 ASP A CA 1
ATOM 3855 C C . ASP A 1 499 ? 21.69900 47.92800 58.59900 1.000 18.73506 499 ASP A C 1
ATOM 3856 O O . ASP A 1 499 ? 20.84800 48.81300 58.49600 1.000 20.76416 499 ASP A O 1
ATOM 3861 N N . GLY A 1 500 ? 22.98300 48.15800 58.39800 1.000 16.37900 500 GLY A N 1
ATOM 3862 C CA . GLY A 1 500 ? 23.45900 49.45800 58.00800 1.000 18.73759 500 GLY A CA 1
ATOM 3863 C C . GLY A 1 500 ? 23.90000 50.38100 59.12700 1.000 24.38187 500 GLY A C 1
ATOM 3864 O O . GLY A 1 500 ? 24.64000 51.33300 58.85500 1.000 23.08942 500 GLY A O 1
ATOM 3865 N N . SER A 1 501 ? 23.48400 50.14200 60.38100 1.000 22.79409 501 SER A N 1
ATOM 3866 C CA . SER A 1 501 ? 23.80700 51.10700 61.42700 1.000 21.17416 501 SER A CA 1
ATOM 3867 C C . SER A 1 501 ? 25.28000 51.06100 61.77300 1.000 21.99060 501 SER A C 1
ATOM 3868 O O . SER A 1 501 ? 25.95900 50.04800 61.60000 1.000 20.66235 501 SER A O 1
ATOM 3871 N N . THR A 1 502 ? 25.77200 52.17300 62.32700 1.000 22.51023 502 THR A N 1
ATOM 3872 C CA . THR A 1 502 ? 27.14700 52.18100 62.79900 1.000 23.50162 502 THR A CA 1
ATOM 3873 C C . THR A 1 502 ? 27.31800 51.26600 63.99700 1.000 23.21416 502 THR A C 1
ATOM 3874 O O . THR A 1 502 ? 28.37700 50.66100 64.16300 1.000 23.76555 502 THR A O 1
ATOM 3878 N N . GLU A 1 503 ? 26.29000 51.12300 64.81800 1.000 20.66004 503 GLU A N 1
ATOM 3879 C CA . GLU A 1 503 ? 26.42700 50.19400 65.93000 1.000 22.11243 503 GLU A CA 1
ATOM 3880 C C . GLU A 1 503 ? 26.58700 48.76500 65.43200 1.000 23.96449 503 GLU A C 1
ATOM 3881 O O . GLU A 1 503 ? 27.35700 47.98300 66.01100 1.000 19.98289 503 GLU A O 1
ATOM 3887 N N . SER A 1 504 ? 25.92600 48.41700 64.32200 1.000 19.76045 504 SER A N 1
ATOM 3888 C CA . SER A 1 504 ? 26.12800 47.08400 63.75300 1.000 16.73628 504 SER A CA 1
ATOM 3889 C C . SER A 1 504 ? 27.55800 46.87100 63.28100 1.000 19.21840 504 SER A C 1
ATOM 3890 O O . SER A 1 504 ? 28.04400 45.73000 63.27000 1.000 20.24195 504 SER A O 1
ATOM 3893 N N . ASP A 1 505 ? 28.25100 47.93900 62.87100 1.000 18.18950 505 ASP A N 1
ATOM 3894 C CA . ASP A 1 505 ? 29.64800 47.79600 62.47700 1.000 18.11696 505 ASP A CA 1
ATOM 3895 C C . ASP A 1 505 ? 30.45000 47.15900 63.60200 1.000 19.25453 505 ASP A C 1
ATOM 3896 O O . ASP A 1 505 ? 31.22900 46.21500 63.38600 1.000 18.05609 505 ASP A O 1
ATOM 3901 N N . ILE A 1 506 ? 30.27200 47.67200 64.82100 1.000 20.64162 506 ILE A N 1
ATOM 3902 C CA . ILE A 1 506 ? 30.97600 47.10300 65.96500 1.000 17.39911 506 ILE A CA 1
ATOM 3903 C C . ILE A 1 506 ? 30.59200 45.64100 66.15000 1.000 20.54390 506 ILE A C 1
ATOM 3904 O O . ILE A 1 506 ? 31.45600 44.78100 66.35800 1.000 19.32794 506 ILE A O 1
ATOM 3909 N N . ARG A 1 507 ? 29.28600 45.34200 66.11600 1.000 14.94450 507 ARG A N 1
ATOM 3910 C CA . ARG A 1 507 ? 28.85500 43.96200 66.35200 1.000 18.60427 507 ARG A CA 1
ATOM 3911 C C . ARG A 1 507 ? 29.47000 43.01500 65.32600 1.000 19.25866 507 ARG A C 1
ATOM 3912 O O . ARG A 1 507 ? 29.96800 41.92700 65.66900 1.000 15.47416 507 ARG A O 1
ATOM 3920 N N . LEU A 1 508 ? 29.42100 43.41200 64.04800 1.000 15.98180 508 LEU A N 1
ATOM 3921 C CA . LEU A 1 508 ? 29.89900 42.54700 62.97400 1.000 17.07584 508 LEU A CA 1
ATOM 3922 C C . LEU A 1 508 ? 31.39200 42.31000 63.10100 1.000 17.32066 508 LEU A C 1
ATOM 3923 O O . LEU A 1 508 ? 31.87300 41.18600 62.93700 1.000 18.67684 508 LEU A O 1
ATOM 3928 N N . GLU A 1 509 ? 32.14700 43.38300 63.32400 1.000 15.27232 509 GLU A N 1
ATOM 3929 C CA . GLU A 1 509 ? 33.58700 43.26700 63.49400 1.000 19.71804 509 GLU A CA 1
ATOM 3930 C C . GLU A 1 509 ? 33.93000 42.36400 64.66600 1.000 19.05618 509 GLU A C 1
ATOM 3931 O O . GLU A 1 509 ? 34.80500 41.49400 64.55500 1.000 17.49168 509 GLU A O 1
ATOM 3937 N N . THR A 1 510 ? 33.27700 42.60600 65.81900 1.000 16.25113 510 THR A N 1
ATOM 3938 C CA . THR A 1 510 ? 33.63800 41.90400 67.05500 1.000 17.79133 510 THR A CA 1
ATOM 3939 C C . THR A 1 510 ? 33.32200 40.43300 66.92800 1.000 17.39610 510 THR A C 1
ATOM 3940 O O . THR A 1 510 ? 34.18100 39.58600 67.19400 1.000 16.58530 510 THR A O 1
ATOM 3944 N N . THR A 1 511 ? 32.10200 40.11200 66.47000 1.000 15.79287 511 THR A N 1
ATOM 3945 C CA . THR A 1 511 ? 31.69900 38.71900 66.32200 1.000 15.83660 511 THR A CA 1
ATOM 3946 C C . THR A 1 511 ? 32.53100 37.99100 65.27800 1.000 17.30521 511 THR A C 1
ATOM 3947 O O . THR A 1 511 ? 32.99100 36.86800 65.51600 1.000 14.46764 511 THR A O 1
ATOM 3951 N N . LEU A 1 512 ? 32.70000 38.58500 64.09300 1.000 14.79594 512 LEU A N 1
ATOM 3952 C CA . LEU A 1 512 ? 33.37000 37.84500 63.03100 1.000 14.58084 512 LEU A CA 1
ATOM 3953 C C . LEU A 1 512 ? 34.85800 37.63600 63.35500 1.000 16.51727 512 LEU A C 1
ATOM 3954 O O . LEU A 1 512 ? 35.40400 36.55200 63.12100 1.000 16.73010 512 LEU A O 1
ATOM 3959 N N . ASN A 1 513 ? 35.54100 38.65000 63.89800 1.000 15.34488 513 ASN A N 1
ATOM 3960 C CA . ASN A 1 513 ? 36.94100 38.41800 64.27900 1.000 16.07555 513 ASN A CA 1
ATOM 3961 C C . ASN A 1 513 ? 37.05900 37.30000 65.32200 1.000 16.17987 513 ASN A C 1
ATOM 3962 O O . ASN A 1 513 ? 38.02500 36.53400 65.31000 1.000 16.96453 513 ASN A O 1
ATOM 3967 N N . ASN A 1 514 ? 36.10700 37.20600 66.24900 1.000 15.56955 514 ASN A N 1
ATOM 3968 C CA . ASN A 1 514 ? 36.20200 36.16500 67.28400 1.000 12.03856 514 ASN A CA 1
ATOM 3969 C C . ASN A 1 514 ? 35.65800 34.82400 66.81900 1.000 16.17158 514 ASN A C 1
ATOM 3970 O O . ASN A 1 514 ? 36.08900 33.77300 67.31600 1.000 17.51054 514 ASN A O 1
ATOM 3975 N N . ASP A 1 515 ? 34.70500 34.83300 65.89100 1.000 13.97890 515 ASP A N 1
ATOM 3976 C CA . ASP A 1 515 ? 34.19600 33.57400 65.36600 1.000 16.70011 515 ASP A CA 1
ATOM 3977 C C . ASP A 1 515 ? 35.28400 32.85800 64.58100 1.000 18.17451 515 ASP A C 1
ATOM 3978 O O . ASP A 1 515 ? 35.52700 31.66600 64.79500 1.000 16.82985 515 ASP A O 1
ATOM 3983 N N . THR A 1 516 ? 36.01200 33.58500 63.72000 1.000 16.73733 516 THR A N 1
ATOM 3984 C CA . THR A 1 516 ? 37.13400 32.94600 63.04700 1.000 15.82269 516 THR A CA 1
ATOM 3985 C C . THR A 1 516 ? 38.35500 32.85800 63.95000 1.000 15.05114 516 THR A C 1
ATOM 3986 O O . THR A 1 516 ? 39.10100 31.88100 63.86400 1.000 17.20926 516 THR A O 1
ATOM 3990 N N . GLY A 1 517 ? 38.57000 33.85000 64.81400 1.000 15.57381 517 GLY A N 1
ATOM 3991 C CA . GLY A 1 517 ? 39.77500 33.85200 65.62400 1.000 17.83589 517 GLY A CA 1
ATOM 3992 C C . GLY A 1 517 ? 39.86000 32.63700 66.52700 1.000 17.29251 517 GLY A C 1
ATOM 3993 O O . GLY A 1 517 ? 40.91400 32.01800 66.66100 1.000 16.09014 517 GLY A O 1
ATOM 3994 N N . LEU A 1 518 ? 38.74900 32.27400 67.15700 1.000 14.17664 518 LEU A N 1
ATOM 3995 C CA . LEU A 1 518 ? 38.78600 31.08300 68.00100 1.000 14.74289 518 LEU A CA 1
ATOM 3996 C C . LEU A 1 518 ? 38.97600 29.84300 67.15500 1.000 14.73437 518 LEU A C 1
ATOM 3997 O O . LEU A 1 518 ? 39.62200 28.87600 67.59700 1.000 13.44721 518 LEU A O 1
ATOM 4002 N N . GLY A 1 519 ? 38.38900 29.85100 65.94600 1.000 15.33117 519 GLY A N 1
ATOM 4003 C CA . GLY A 1 519 ? 38.60900 28.76600 65.00400 1.000 14.29186 519 GLY A CA 1
ATOM 4004 C C . GLY A 1 519 ? 40.07700 28.51700 64.71300 1.000 17.71978 519 GLY A C 1
ATOM 4005 O O . GLY A 1 519 ? 40.54600 27.37300 64.76600 1.000 13.63050 519 GLY A O 1
ATOM 4006 N N . VAL A 1 520 ? 40.82700 29.58300 64.40400 1.000 13.03605 520 VAL A N 1
ATOM 4007 C CA . VAL A 1 520 ? 42.26900 29.40800 64.18300 1.000 17.37974 520 VAL A CA 1
ATOM 4008 C C . VAL A 1 520 ? 42.93200 28.84800 65.43200 1.000 14.42887 520 VAL A C 1
ATOM 4009 O O . VAL A 1 520 ? 43.75800 27.93700 65.36000 1.000 15.38892 520 VAL A O 1
ATOM 4013 N N . LEU A 1 521 ? 42.60100 29.40200 66.59300 1.000 14.01853 521 LEU A N 1
ATOM 4014 C CA . LEU A 1 521 ? 43.29500 28.94000 67.79300 1.000 16.03454 521 LEU A CA 1
ATOM 4015 C C . LEU A 1 521 ? 42.95200 27.50100 68.11900 1.000 15.23291 521 LEU A C 1
ATOM 4016 O O . LEU A 1 521 ? 43.78700 26.79000 68.69000 1.000 15.60241 521 LEU A O 1
ATOM 4021 N N . ARG A 1 522 ? 41.73800 27.04000 67.77700 1.000 13.59707 522 ARG A N 1
ATOM 4022 C CA . ARG A 1 522 ? 41.40600 25.64300 68.05900 1.000 13.05785 522 ARG A CA 1
ATOM 4023 C C . ARG A 1 522 ? 42.33400 24.69700 67.30200 1.000 16.02827 522 ARG A C 1
ATOM 4024 O O . ARG A 1 522 ? 42.77500 23.68000 67.85000 1.000 16.96351 522 ARG A O 1
ATOM 4032 N N . TYR A 1 523 ? 42.60700 24.99200 66.02500 1.000 15.28475 523 TYR A N 1
ATOM 4033 C CA . TYR A 1 523 ? 43.52900 24.17400 65.25000 1.000 14.71267 523 TYR A CA 1
ATOM 4034 C C . TYR A 1 523 ? 44.97500 24.46700 65.63400 1.000 15.57283 523 TYR A C 1
ATOM 4035 O O . TYR A 1 523 ? 45.80200 23.55300 65.64300 1.000 16.44894 523 TYR A O 1
ATOM 4044 N N . ALA A 1 524 ? 45.29200 25.70800 65.99200 1.000 17.02063 524 ALA A N 1
ATOM 4045 C CA . ALA A 1 524 ? 46.63900 25.98100 66.49400 1.000 17.79313 524 ALA A CA 1
ATOM 4046 C C . ALA A 1 524 ? 46.92800 25.16000 67.74200 1.000 19.06948 524 ALA A C 1
ATOM 4047 O O . ALA A 1 524 ? 47.99600 24.54600 67.86100 1.000 16.66847 524 ALA A O 1
ATOM 4049 N N . ASP A 1 525 ? 45.95600 25.10100 68.67000 1.000 14.65476 525 ASP A N 1
ATOM 4050 C CA . ASP A 1 525 ? 46.11600 24.31200 69.87900 1.000 16.68597 525 ASP A CA 1
ATOM 4051 C C . ASP A 1 525 ? 46.37500 22.85600 69.55900 1.000 16.72259 525 ASP A C 1
ATOM 4052 O O . ASP A 1 525 ? 47.09900 22.17900 70.29200 1.000 18.56726 525 ASP A O 1
ATOM 4057 N N . ALA A 1 526 ? 45.76300 22.33700 68.49600 1.000 15.77991 526 ALA A N 1
ATOM 4058 C CA . ALA A 1 526 ? 45.98800 20.93200 68.19500 1.000 17.24783 526 ALA A CA 1
ATOM 4059 C C . ALA A 1 526 ? 47.31100 20.69100 67.48100 1.000 20.87193 526 ALA A C 1
ATOM 4060 O O . ALA A 1 526 ? 47.63500 19.53600 67.18800 1.000 17.79926 526 ALA A O 1
ATOM 4062 N N . GLY A 1 527 ? 48.05400 21.73900 67.16300 1.000 18.21075 527 GLY A N 1
ATOM 4063 C CA . GLY A 1 527 ? 49.39000 21.58100 66.61300 1.000 18.79863 527 GLY A CA 1
ATOM 4064 C C . GLY A 1 527 ? 49.48800 21.79100 65.12200 1.000 24.18955 527 GLY A C 1
ATOM 4065 O O . GLY A 1 527 ? 50.51800 21.43700 64.53800 1.000 19.92899 527 GLY A O 1
ATOM 4066 N N . TYR A 1 528 ? 48.44900 22.33700 64.48100 1.000 19.84123 528 TYR A N 1
ATOM 4067 C CA . TYR A 1 528 ? 48.47200 22.48400 63.01900 1.000 20.57969 528 TYR A CA 1
ATOM 4068 C C . TYR A 1 528 ? 49.30800 23.68900 62.63900 1.000 20.17129 528 TYR A C 1
ATOM 4069 O O . TYR A 1 528 ? 49.11100 24.78900 63.15900 1.000 18.61696 528 TYR A O 1
ATOM 4078 N N . GLU A 1 529 ? 50.26500 23.46600 61.74500 1.000 23.46964 529 GLU A N 1
ATOM 4079 C CA . GLU A 1 529 ? 51.20300 24.51800 61.38000 1.000 22.27554 529 GLU A CA 1
ATOM 4080 C C . GLU A 1 529 ? 50.54000 25.62600 60.56100 1.000 22.32500 529 GLU A C 1
ATOM 4081 O O . GLU A 1 529 ? 50.94800 26.79300 60.65300 1.000 21.39345 529 GLU A O 1
ATOM 4087 N N . GLU A 1 530 ? 49.52900 25.29100 59.73800 1.000 21.01811 530 GLU A N 1
ATOM 4088 C CA . GLU A 1 530 ? 48.77900 26.33600 59.04200 1.000 22.10761 530 GLU A CA 1
ATOM 4089 C C . GLU A 1 530 ? 48.16900 27.32300 60.03000 1.000 22.26841 530 GLU A C 1
ATOM 4090 O O . GLU A 1 530 ? 48.11800 28.53200 59.77600 1.000 19.51749 530 GLU A O 1
ATOM 4096 N N . SER A 1 531 ? 47.68900 26.81400 61.15500 1.000 18.35155 531 SER A N 1
ATOM 4097 C CA . SER A 1 531 ? 47.10200 27.65500 62.20300 1.000 21.05922 531 SER A CA 1
ATOM 4098 C C . SER A 1 531 ? 48.16000 28.55000 62.84700 1.000 21.32477 531 SER A C 1
ATOM 4099 O O . SER A 1 531 ? 47.94500 29.74300 63.08300 1.000 17.76858 531 SER A O 1
ATOM 4102 N N . ALA A 1 532 ? 49.31000 27.97500 63.16500 1.000 18.94098 532 ALA A N 1
ATOM 4103 C CA . ALA A 1 532 ? 50.35800 28.78300 63.77100 1.000 17.03741 532 ALA A CA 1
ATOM 4104 C C . ALA A 1 532 ? 50.81600 29.86800 62.80400 1.000 19.29126 532 ALA A C 1
ATOM 4105 O O . ALA A 1 532 ? 51.08200 31.01400 63.20800 1.000 18.62958 532 ALA A O 1
ATOM 4107 N N . ASP A 1 533 ? 50.85200 29.54300 61.50300 1.000 17.70476 533 ASP A N 1
ATOM 4108 C CA . ASP A 1 533 ? 51.13300 30.57100 60.51700 1.000 19.74143 533 ASP A CA 1
ATOM 4109 C C . ASP A 1 533 ? 50.04900 31.63800 60.49900 1.000 18.95930 533 ASP A C 1
ATOM 4110 O O . ASP A 1 533 ? 50.33900 32.84100 60.45300 1.000 19.45546 533 ASP A O 1
ATOM 4115 N N . GLU A 1 534 ? 48.78500 31.21600 60.51000 1.000 18.77929 534 GLU A N 1
ATOM 4116 C CA . GLU A 1 534 ? 47.70000 32.18800 60.50000 1.000 19.45411 534 GLU A CA 1
ATOM 4117 C C . GLU A 1 534 ? 47.75400 33.08400 61.71900 1.000 24.19235 534 GLU A C 1
ATOM 4118 O O . GLU A 1 534 ? 47.51700 34.29200 61.60200 1.000 21.02258 534 GLU A O 1
ATOM 4124 N N . VAL A 1 535 ? 48.04900 32.51800 62.91100 1.000 17.90724 535 VAL A N 1
ATOM 4125 C CA . VAL A 1 535 ? 48.17400 33.35500 64.09800 1.000 21.10962 535 VAL A CA 1
ATOM 4126 C C . VAL A 1 535 ? 49.18900 34.47100 63.86200 1.000 22.16659 535 VAL A C 1
ATOM 4127 O O . VAL A 1 535 ? 48.94100 35.64700 64.16400 1.000 22.95153 535 VAL A O 1
ATOM 4131 N N . ARG A 1 536 ? 50.36900 34.11300 63.37000 1.000 21.46194 536 ARG A N 1
ATOM 4132 C CA . ARG A 1 536 ? 51.37200 35.15100 63.16300 1.000 24.68152 536 ARG A CA 1
ATOM 4133 C C . ARG A 1 536 ? 50.91600 36.14000 62.09200 1.000 26.31629 536 ARG A C 1
ATOM 4134 O O . ARG A 1 536 ? 51.06900 37.36000 62.24800 1.000 24.40528 536 ARG A O 1
ATOM 4142 N N . LEU A 1 537 ? 50.32800 35.63900 61.00200 1.000 20.10353 537 LEU A N 1
ATOM 4143 C CA . LEU A 1 537 ? 49.91000 36.54400 59.93100 1.000 25.00713 537 LEU A CA 1
ATOM 4144 C C . LEU A 1 537 ? 48.89200 37.56900 60.41100 1.000 25.89459 537 LEU A C 1
ATOM 4145 O O . LEU A 1 537 ? 48.89000 38.70200 59.93100 1.000 23.71935 537 LEU A O 1
ATOM 4150 N N . LYS A 1 538 ? 47.98700 37.18400 61.32200 1.000 18.87624 538 LYS A N 1
ATOM 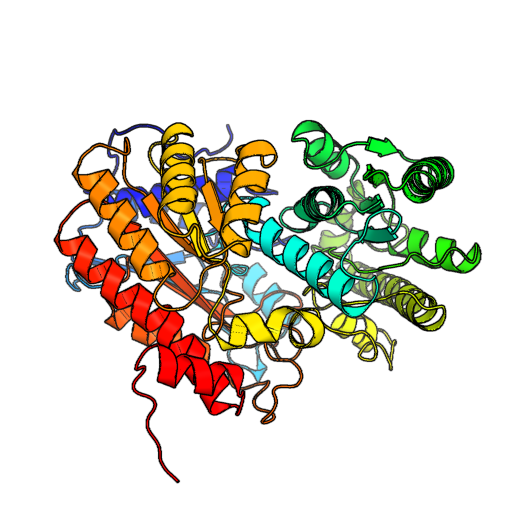4151 C CA . LYS A 1 538 ? 46.82100 38.00600 61.66200 1.000 20.18467 538 LYS A CA 1
ATOM 4152 C C . LYS A 1 538 ? 46.86400 38.52100 63.09500 1.000 23.60239 538 LYS A C 1
ATOM 4153 O O . LYS A 1 538 ? 45.88400 39.11500 63.55500 1.000 21.47506 538 LYS A O 1
ATOM 4159 N N . ASP A 1 539 ? 47.98300 38.31500 63.79200 1.000 21.13200 539 ASP A N 1
ATOM 4160 C CA . ASP A 1 539 ? 48.19800 38.82700 65.14900 1.000 28.70376 539 ASP A CA 1
ATOM 4161 C C . ASP A 1 539 ? 47.08400 38.39100 66.08700 1.000 22.60526 539 ASP A C 1
ATOM 4162 O O . ASP A 1 539 ? 46.61400 39.15500 66.93700 1.000 26.37534 539 ASP A O 1
ATOM 4167 N N . ILE A 1 540 ? 46.67600 37.13300 65.94500 1.000 22.56849 540 ILE A N 1
ATOM 4168 C CA . ILE A 1 540 ? 45.72700 36.55300 66.88800 1.000 19.74243 540 ILE A CA 1
ATOM 4169 C C . ILE A 1 540 ? 46.45100 36.29900 68.19900 1.000 19.22555 540 ILE A C 1
ATOM 4170 O O . ILE A 1 540 ? 47.58400 35.80400 68.21400 1.000 18.43093 540 ILE A O 1
ATOM 4175 N N . ARG A 1 541 ? 45.81300 36.63200 69.31400 1.000 21.93653 541 ARG A N 1
ATOM 4176 C CA . ARG A 1 541 ? 46.52300 36.57400 70.60000 1.000 18.95601 541 ARG A CA 1
ATOM 4177 C C . ARG A 1 541 ? 46.39400 35.16400 71.17700 1.000 18.48721 541 ARG A C 1
ATOM 4178 O O . ARG A 1 541 ? 45.56600 34.86000 72.03600 1.000 18.85985 541 ARG A O 1
ATOM 4186 N N . TRP A 1 542 ? 47.23600 34.28500 70.65800 1.000 17.31385 542 TRP A N 1
ATOM 4187 C CA . TRP A 1 542 ? 47.35500 32.91400 71.12900 1.000 18.58196 542 TRP A CA 1
ATOM 4188 C C . TRP A 1 542 ? 48.22800 32.88100 72.39000 1.000 20.13283 542 TRP A C 1
ATOM 4189 O O . TRP A 1 542 ? 49.40600 33.24100 72.34900 1.000 17.42080 542 TRP A O 1
ATOM 4200 N N . ILE A 1 543 ? 47.66600 32.43600 73.50100 1.000 15.28545 543 ILE A N 1
ATOM 4201 C CA . ILE A 1 543 ? 48.42000 32.36400 74.75500 1.000 17.94161 543 ILE A CA 1
ATOM 4202 C C . ILE A 1 543 ? 49.36900 31.16900 74.75300 1.000 20.69589 543 ILE A C 1
ATOM 4203 O O . ILE A 1 543 ? 48.98500 30.04000 74.41900 1.000 21.97610 543 ILE A O 1
ATOM 4208 N N . LYS A 1 544 ? 50.62100 31.40800 75.14000 1.000 21.37256 544 LYS A N 1
ATOM 4209 C CA . LYS A 1 544 ? 51.62400 30.35700 75.24600 1.000 27.42457 544 LYS A CA 1
ATOM 4210 C C . LYS A 1 544 ? 51.79600 29.99400 76.71200 1.000 25.81378 544 LYS A C 1
ATOM 4211 O O . LYS A 1 544 ? 51.91200 30.88500 77.55100 1.000 30.23494 544 LYS A O 1
ATOM 4217 N N . THR A 1 545 ? 51.83500 28.71800 76.97900 1.000 28.46265 545 THR A N 1
ATOM 4218 C CA . THR A 1 545 ? 51.96000 28.22500 78.31100 1.000 28.38651 545 THR A CA 1
ATOM 4219 C C . THR A 1 545 ? 53.21200 27.41800 78.59800 1.000 36.36533 545 THR A C 1
ATOM 4220 O O . THR A 1 545 ? 53.63000 27.37700 79.69600 1.000 35.80021 545 THR A O 1
ATOM 4224 N N . ASN A 1 546 ? 53.82300 26.82900 77.58900 1.000 39.10885 546 ASN A N 1
ATOM 4225 C CA . ASN A 1 546 ? 54.93500 25.93800 77.86800 1.000 44.21745 546 ASN A CA 1
ATOM 4226 C C . ASN A 1 546 ? 56.25000 26.31200 77.26800 1.000 43.55590 546 ASN A C 1
ATOM 4227 O O . ASN A 1 546 ? 56.30600 27.32300 76.63400 1.000 40.86971 546 ASN A O 1
#

Solvent-accessible surface area: 20552 Å² total; per-residue (Å²): 222,120,40,76,4,25,107,29,100,142,70,83,11,114,17,48,7,7,0,0,1,0,1,5,0,14,2,0,0,28,14,8,56,55,14,152,87,3,21,0,17,27,27,4,0,33,1,0,20,56,81,96,7,17,90,26,0,17,139,23,0,78,116,1,70,64,50,41,8,2,41,3,79,6,1,90,21,95,20,98,109,150,52,99,108,49,9,6,0,0,48,9,45,0,1,64,41,109,61,214,146,16,58,37,110,30,0,39,135,44,37,150,155,40,90,8,4,5,0,1,26,3,0,1,1,2,0,5,3,1,4,9,2,33,0,1,6,2,10,17,4,0,41,7,0,0,151,108,94,29,156,40,54,0,34,10,60,16,0,0,0,0,7,0,15,4,38,3,0,0,0,0,15,0,0,17,27,10,18,0,0,0,0,0,2,16,47,16,30,112,87,0,39,134,7,55,140,24,111,4,2,99,93,78,10,166,49,19,89,70,0,22,110,50,6,102,100,7,38,106,80,113,103,61,4,1,0,0,1,27,20,14,5,5,68,22,0,40,41,0,27,173,93,51,54,46,1,42,0,0,0,1,30,26,31,0,5,0,12,13,84,12,9,16,0,49,79,57,148,66,131,74,14,129,112,21,48,83,121,70,52,109,68,3,43,115,39,0,0,54,8,0,11,72,0,0,89,6,0,19,60,0,72,174,108,58,6,33,2,0,2,8,17,6,2,1,2,12,21,0,103,133,70,54,6,151,71,0,72,87,1,52,2,11,0,48,28,17,2,9,70,48,0,0,61,0,43,0,4,3,8,0,3,0,0,3,15,80,70,60,3,0,65,34,0,0,80,40,0,18,127,30,7,73,134,43,141,95,2,8,66,0,0,124,36,0,76,130,86,17,41,74,31,11,0,4,9,8,0,0,14,2,7,18,26,43,0,10,94,0,0,50,23,0,0,78,21,19,105,90,61,136,6,108,4,8,0,1,1,4,2,25,0,22,3,2,2,1,6,6,0,38,31,10,0,0,15,148,9,140,72,60,17,32,76,74,34,82,41,0,70,73,1,4,111,64,0,42,87,1,28,0,0,1,4,0,37,1,18,3,0,0,17,16,10,57,75,16,22,1,0,0,4,0,1,0,0,38,5,48,90,62,2,30,88,2,0,78,41,0,3,52,46,3,0,6,26,0,0,35,4,0,2,82,3,39,28,123,58,0,30,43,8,18,157,89,84,122,25,219,67,145,137,128,191

Organism: Paenibacillus sp. (strain Soil724D2) (NCBI:txid1736392)

Foldseek 3Di:
DFQAADFADDDLAPDVLLSVQLRLLSQLLLQAQCSVQQHRWLQFQHQALGVVQVVVSNVCSRYQDLQKEFEEEQRHTDDIGGHGNLFANYEYEADDDPQVQLAQVSQVVCSVVSNHGANAQCRNSSNQQFQQLCLVVLLLLVQQCCVVPPVRAQQLFEEEEEDCIRHVVSNLQSQQLRLHAYEYEYADVVSVVVSCVQVSAPEEDQDPVVSVVVRNVRSVVSGYHGYYHHDALLPVLVVCVVVVNQGQAYEYDWSQLFQLRTAAAPPDHPVCSVVCSVPPSPVSSLRRLVSLLSNLVSLVSSVVVNHQYEYAPNCSLVSNCVNPPVCSPVHHASQVPGCVLCLLQFFFWKKKFQSNLDLVLVVVLLVVCCVVVVVVVSQNSVSVSCVVRPGRRRTRMHTGTDGAPVQLVSLLVSLQCLQVVVGVFKMKMKHGQLTQQFKAFCRHNQPPQLQPCRHPNVRNVVLQVQLSVLSFHYKYKGADHRSRRSGMIGMITMAISGNDPVSSSSSNRSRNSNRLSSNLSSVVSPDVSSVVSCVVPVRPRDDDD

B-factor: mean 22.42, std 7.19, range [10.37, 64.15]

Secondary structure (DSSP, 8-state):
-------SS--SSSSHHHHHHHHHHHHHHHT-TBGGGTEEETTTEESSSSHHHHHHHHHHHHH--TTEEEEEETTEEEEEEE--TTS-SEEEEES---GGG--HHHHHHHHHTTS--B-TTTTTTT---STHHHHHHHHHHHHHHHHHHSTT--TT-EEEEE--STTGGGHHHHHHHTT-EEEEEES-HHHHHHHHHTTS-SEEES-HHHHHHHHHHHHHHT--EEEEEES-HHHHHHHHHHTT---SEE---S-TT-TTTTPPPTT--GGGHHHHHHH-HHHHHHHHHHHHHHHHHHHHHHHHTT-EEEE-SSSHHHHHHHTT-TTGGGSEEHIIIIIHHHHTTT-B-EEEEETT--HHHHHHHHHHHHHHSTT-HHHHHHHHHHHHHPPP-SS-EEE--B-TTHHHHHHHHHHHHHHTTSSSS-EEEEE-S-STTSEE-TTTTTTT-TTS-TT--HHHHHHHHHHHTTT-SEEEEEE--GGGTTT-EEEEEEEEE-S-HHHHHHHHHHHHHHHHHHHHHHHHTT-HHHHHHHHHHT--PPP--